Protein AF-A0A8H2WTD3-F1 (afdb_monomer)

Nearest PDB structures (foldseek):
  7edx-assembly1_H  TM=5.256E-01  e=2.493E-04  Homo sapiens
  7cvo-assembly1_G-2  TM=7.622E-01  e=4.656E-01  Arabidopsis thaliana
  8yti-assembly1_K  TM=6.078E-01  e=3.571E-01  Homo sapiens

Solvent-accessible surface area (backbone atoms only — not comparable to full-atom values): 24901 Å² total; per-residue (Å²): 132,86,58,60,64,46,53,51,43,22,54,52,25,52,52,53,50,50,52,49,55,52,49,51,53,48,42,54,49,49,28,54,50,42,31,60,72,68,69,49,68,87,74,50,69,65,68,50,47,55,50,56,61,54,47,52,59,45,52,53,52,50,53,50,50,49,70,42,18,52,53,45,58,40,93,87,76,71,47,78,75,40,36,46,55,65,64,84,46,88,57,74,47,48,53,52,51,52,53,46,52,51,50,43,50,37,49,40,40,28,47,75,78,31,73,71,42,57,61,62,60,51,51,55,60,49,49,53,48,48,51,47,35,61,68,56,45,40,58,69,78,62,61,79,82,71,94,73,84,81,82,78,91,69,82,93,67,102,77,75,70,54,76,66,53,49,54,48,49,54,54,58,72,60,49,63,79,69,54,59,49,54,53,50,52,52,51,50,53,42,45,74,74,65,52,90,76,79,58,67,72,60,53,52,50,53,50,52,54,54,51,50,53,54,48,53,36,48,52,46,6,40,51,49,15,49,76,72,75,37,99,60,58,47,74,68,31,42,53,50,27,31,50,76,65,77,46,48,74,67,56,54,52,52,51,51,59,59,52,67,74,47,62,73,90,74,58,76,73,83,71,76,76,76,79,79,72,77,76,80,80,77,79,79,90,77,85,76,93,77,84,84,90,83,86,90,82,82,88,75,94,78,77,73,72,81,84,52,58,80,84,69,71,74,66,66,87,90,56,79,82,80,74,62,67,78,79,80,50,79,77,79,78,77,74,77,76,75,83,51,71,70,56,55,50,53,50,49,52,51,52,50,52,51,51,53,52,51,52,50,51,50,53,56,51,66,62,47,80,79,60,89,84,84,86,77,81,80,73,66,79,77,80,78,77,71,66,104,72,75,82,84,76,74,82,80,79,84,131

InterPro domains:
  IPR008506 SRP-independent targeting protein 2/TMEM208 [PF05620] (1-173)
  IPR008506 SRP-independent targeting protein 2/TMEM208 [PTHR13505] (1-176)
  IPR009072 Histone-fold [G3DSA:1.10.20.10] (182-263)
  IPR019473 Transcription factor TFIID, subunit 8, C-terminal [PF10406] (314-360)

Organism: NCBI:txid456999

Radius of gyration: 38.2 Å; Cα contacts (8 Å, |Δi|>4): 166; chains: 1; bounding box: 88×79×94 Å

Foldseek 3Di:
DPCPVLVVLLVQLVVVLVCLVVLVVCLVVLLVVLLVVVVPPPPPPPLVVVLVVLVVVLVVLSVVSCVQQHFDADPPPRDTPGRGDRLPDPDPSVLSVVSNVLSSVLSNCCSPVNDVSVVVVVVSVVVVVVVCCVPPVCCVPPPPDDDDDDPDPDDDDPDDPDPVVVVVVCVVVVPDPQVVLLLLQVVVVCVLVPDPDDDPVVSVVVSVVVVVLVVQLLVQQCVVCVVVVHRHGDPVSSQVSCVVVVRHPVVVVVVCVSCVVPDPVSRDDPDPDPDPPDDPDDPQPPDDDDDDDDDDDDDDPPPDPPPDPPVVSPDDPVDDDDDHPVVPDDDPPPDPPDDDVVVVVVVVVVVVVVVVVVVVVVVVVVVPVPDDDDDPVVPPDPPPPPDDPPPPPDPDDDD

pLDDT: mean 72.61, std 18.01, range [29.97, 95.62]

Structure (mmCIF, N/CA/C/O backbone):
data_AF-A0A8H2WTD3-F1
#
_entry.id   AF-A0A8H2WTD3-F1
#
loop_
_atom_site.group_PDB
_atom_site.id
_atom_site.type_symbol
_atom_site.label_atom_id
_atom_site.label_alt_id
_atom_site.label_comp_id
_atom_site.label_asym_id
_atom_site.label_entity_id
_atom_site.label_seq_id
_atom_site.pdbx_PDB_ins_code
_atom_site.Cartn_x
_atom_site.Cartn_y
_atom_site.Cartn_z
_atom_site.occupancy
_atom_site.B_iso_or_equiv
_atom_site.auth_seq_id
_atom_site.auth_comp_id
_atom_site.auth_asym_id
_atom_site.auth_atom_id
_atom_site.pdbx_PDB_model_num
ATOM 1 N N . MET A 1 1 ? -32.531 -0.338 17.649 1.00 48.34 1 MET A N 1
ATOM 2 C CA . MET A 1 1 ? -31.342 -0.313 18.539 1.00 48.34 1 MET A CA 1
ATOM 3 C C . MET A 1 1 ? -30.108 0.319 17.856 1.00 48.34 1 MET A C 1
ATOM 5 O O . MET A 1 1 ? -29.015 -0.218 17.947 1.00 48.34 1 MET A O 1
ATOM 9 N N . ALA A 1 2 ? -30.235 1.486 17.203 1.00 50.09 2 ALA A N 1
ATOM 10 C CA . ALA A 1 2 ? -29.146 2.082 16.402 1.00 50.09 2 ALA A CA 1
ATOM 11 C C . ALA A 1 2 ? -28.105 2.899 17.209 1.00 50.09 2 ALA A C 1
ATOM 13 O O . ALA A 1 2 ? -27.03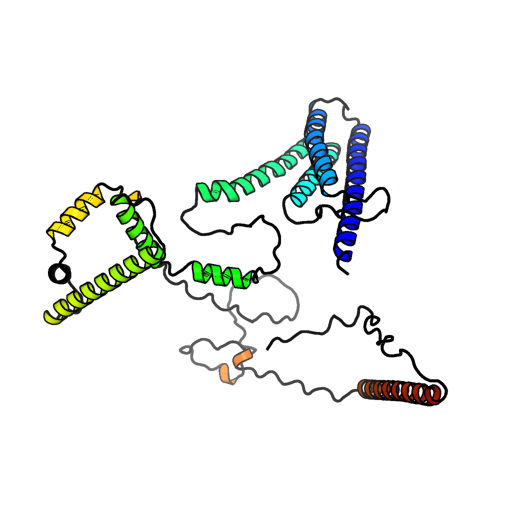5 3.209 16.702 1.00 50.09 2 ALA A O 1
ATOM 14 N N . ASN A 1 3 ? -28.381 3.207 18.483 1.00 71.88 3 ASN A N 1
ATOM 15 C CA . ASN A 1 3 ? -27.548 4.107 19.299 1.00 71.88 3 ASN A CA 1
ATOM 16 C C . ASN A 1 3 ? -26.599 3.382 20.272 1.00 71.88 3 ASN A C 1
ATOM 18 O O . ASN A 1 3 ? -25.906 4.036 21.049 1.00 71.88 3 ASN A O 1
ATOM 22 N N . ALA A 1 4 ? -26.581 2.044 20.291 1.00 77.44 4 ALA A N 1
ATOM 23 C CA . ALA A 1 4 ? -25.781 1.278 21.252 1.00 77.44 4 ALA A CA 1
ATOM 24 C C . ALA A 1 4 ? -24.270 1.373 20.965 1.00 77.44 4 ALA A C 1
ATOM 26 O O . ALA A 1 4 ? -23.481 1.588 21.885 1.00 77.44 4 ALA A O 1
ATOM 27 N N . SER A 1 5 ? -23.871 1.288 19.692 1.00 81.00 5 SER A N 1
ATOM 28 C CA . SER A 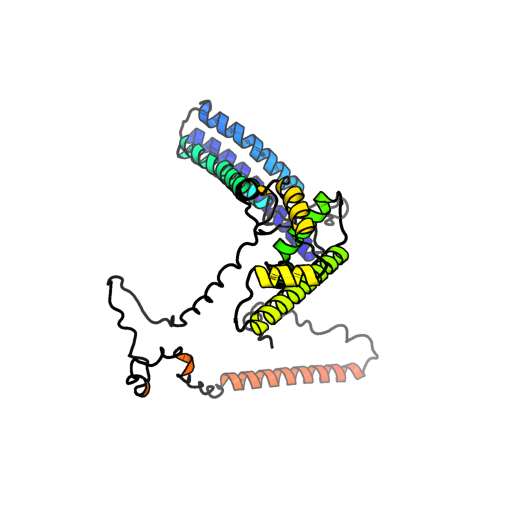1 5 ? -22.474 1.446 19.266 1.00 81.00 5 SER A CA 1
ATOM 29 C C . SER A 1 5 ? -21.963 2.868 19.507 1.00 81.00 5 SER A C 1
ATOM 31 O O . SER A 1 5 ? -20.907 3.033 20.106 1.00 81.00 5 SER A O 1
ATOM 33 N N . ALA A 1 6 ? -22.744 3.893 19.150 1.00 81.81 6 ALA A N 1
ATOM 34 C CA . ALA A 1 6 ? -22.394 5.297 19.387 1.00 81.81 6 ALA A CA 1
ATOM 35 C C . ALA A 1 6 ? -22.199 5.608 20.882 1.00 81.81 6 ALA A C 1
ATOM 37 O O . ALA A 1 6 ? -21.231 6.259 21.265 1.00 81.81 6 ALA A O 1
ATOM 38 N N . LYS A 1 7 ? -23.074 5.086 21.753 1.00 84.94 7 LYS A N 1
ATOM 39 C CA . LYS A 1 7 ? -22.916 5.214 23.211 1.00 84.94 7 LYS A CA 1
ATOM 40 C C . LYS A 1 7 ? -21.649 4.519 23.719 1.00 84.94 7 LYS A C 1
ATOM 42 O O . LYS A 1 7 ? -20.978 5.063 24.592 1.00 84.94 7 LYS A O 1
ATOM 47 N N . LYS A 1 8 ? -21.309 3.347 23.169 1.00 87.81 8 LYS A N 1
ATOM 48 C CA . LYS A 1 8 ? -20.082 2.617 23.518 1.00 87.81 8 LYS A CA 1
ATOM 49 C C . LYS A 1 8 ? -18.827 3.394 23.112 1.00 87.81 8 LYS A C 1
ATOM 51 O O . LYS A 1 8 ? -17.933 3.533 23.939 1.00 87.81 8 LYS A O 1
ATOM 56 N N . VAL A 1 9 ? -18.795 3.944 21.896 1.00 87.81 9 VAL A N 1
ATOM 57 C CA . VAL A 1 9 ? -17.683 4.777 21.401 1.00 87.81 9 VAL A CA 1
ATOM 58 C C . VAL A 1 9 ? -17.520 6.032 22.260 1.00 87.81 9 VAL A C 1
ATOM 60 O O . VAL A 1 9 ? -16.424 6.311 22.734 1.00 87.81 9 VAL A O 1
ATOM 63 N N . ALA A 1 10 ? -18.615 6.734 22.565 1.00 87.19 10 ALA A N 1
ATOM 64 C CA . ALA A 1 10 ? -18.576 7.908 23.437 1.00 87.19 10 ALA A CA 1
ATOM 65 C C . ALA A 1 10 ? -18.005 7.585 24.832 1.00 87.19 10 ALA A C 1
ATOM 67 O O . ALA A 1 10 ? -17.160 8.319 25.340 1.00 87.19 10 ALA A O 1
ATOM 68 N N . ALA A 1 11 ? -18.425 6.470 25.442 1.00 88.62 11 ALA A N 1
ATOM 69 C CA . ALA A 1 11 ? -17.907 6.034 26.739 1.00 88.62 11 ALA A CA 1
ATOM 70 C C . ALA A 1 11 ? -16.415 5.659 26.679 1.00 88.62 11 ALA A C 1
ATOM 72 O O . ALA A 1 11 ? -15.652 6.011 27.579 1.00 88.62 11 ALA A O 1
ATOM 73 N N . GLN A 1 12 ? -15.980 4.979 25.614 1.00 89.94 12 GLN A N 1
ATOM 74 C CA . GLN A 1 12 ? -14.571 4.638 25.400 1.00 89.94 12 GLN A CA 1
ATOM 75 C C . GLN A 1 12 ? -13.705 5.889 25.216 1.00 89.94 12 GLN A C 1
ATOM 77 O O . GLN A 1 12 ? -12.651 5.998 25.845 1.00 89.94 12 GLN A O 1
ATOM 82 N N . ASN A 1 13 ? -14.180 6.862 24.439 1.00 91.00 13 ASN A N 1
ATOM 83 C CA . ASN A 1 13 ? -13.495 8.132 24.234 1.00 91.00 13 ASN A CA 1
ATOM 84 C C . ASN A 1 13 ? -13.345 8.928 25.540 1.00 91.00 13 ASN A C 1
ATOM 86 O O . ASN A 1 13 ? -12.268 9.454 25.819 1.00 91.00 13 ASN A O 1
ATOM 90 N N . GLU A 1 14 ? -14.387 8.978 26.379 1.00 89.38 14 GLU A N 1
ATOM 91 C CA . GLU A 1 14 ? -14.315 9.634 27.692 1.00 89.38 14 GLU A CA 1
ATOM 92 C C . GLU A 1 14 ? -13.235 9.007 28.586 1.00 89.38 14 GLU A C 1
ATOM 94 O O . GLU A 1 14 ? -12.471 9.730 29.231 1.00 89.38 14 GLU A O 1
ATOM 99 N N . VAL A 1 15 ? -13.133 7.674 28.603 1.00 91.44 15 VAL A N 1
ATOM 100 C CA . VAL A 1 15 ? -12.091 6.962 29.360 1.00 91.44 15 VAL A CA 1
ATOM 101 C C . VAL A 1 15 ? -10.705 7.249 28.783 1.00 91.44 15 VAL A C 1
ATOM 103 O O . VAL A 1 15 ? -9.789 7.571 29.539 1.00 91.44 15 VAL A O 1
ATOM 106 N N . ALA A 1 16 ? -10.546 7.194 27.460 1.00 90.38 16 ALA A N 1
ATOM 107 C CA . ALA A 1 16 ? -9.273 7.467 26.798 1.00 90.38 16 ALA A CA 1
ATOM 108 C C . ALA A 1 16 ? -8.771 8.890 27.092 1.00 90.38 16 ALA A C 1
ATOM 110 O O . ALA A 1 16 ? -7.607 9.080 27.445 1.00 90.38 16 ALA A O 1
ATOM 111 N N . ILE A 1 17 ? -9.657 9.889 27.034 1.00 89.81 17 ILE A N 1
ATOM 112 C CA . ILE A 1 17 ? -9.320 11.284 27.339 1.00 89.81 17 ILE A CA 1
ATOM 113 C C . ILE A 1 17 ? -8.954 11.458 28.815 1.00 89.81 17 ILE A C 1
ATOM 115 O O . ILE A 1 17 ? -7.967 12.132 29.113 1.00 89.81 17 ILE A O 1
ATOM 119 N N . ARG A 1 18 ? -9.695 10.839 29.747 1.00 90.12 18 ARG A N 1
ATOM 120 C CA . ARG A 1 18 ? -9.353 10.877 31.181 1.00 90.12 18 ARG A CA 1
ATOM 121 C C . ARG A 1 18 ? -7.985 10.254 31.444 1.00 90.12 18 ARG A C 1
ATOM 123 O O . ARG A 1 18 ? -7.177 10.840 32.161 1.00 90.12 18 ARG A O 1
ATOM 130 N N . ASN A 1 19 ? -7.701 9.109 30.830 1.00 91.75 19 ASN A N 1
ATOM 131 C CA . ASN A 1 19 ? -6.401 8.451 30.940 1.00 91.75 19 ASN A CA 1
ATOM 132 C C . ASN A 1 19 ? -5.281 9.328 30.375 1.00 91.75 19 ASN A C 1
ATOM 134 O O . ASN A 1 19 ? -4.221 9.431 30.988 1.00 91.75 19 ASN A O 1
ATOM 138 N N . LEU A 1 20 ? -5.525 10.013 29.255 1.00 90.88 20 LEU A N 1
ATOM 139 C CA . LEU A 1 20 ? -4.576 10.958 28.673 1.00 90.88 20 LEU A CA 1
ATOM 140 C C . LEU A 1 20 ? -4.316 12.136 29.629 1.00 90.88 20 LEU A C 1
ATOM 142 O O . LEU A 1 20 ? -3.162 12.467 29.893 1.00 90.88 20 LEU A O 1
ATOM 146 N N . GLN A 1 21 ? -5.363 12.734 30.204 1.00 90.19 21 GLN A N 1
ATOM 147 C CA . GLN A 1 21 ? -5.244 13.837 31.166 1.00 90.19 21 GLN A CA 1
ATOM 148 C C . GLN A 1 21 ? -4.445 13.439 32.410 1.00 90.19 21 GLN A C 1
ATOM 150 O O . GLN A 1 21 ? -3.516 14.148 32.799 1.00 90.19 21 GLN A O 1
ATOM 155 N N . MET A 1 22 ? -4.771 12.288 33.004 1.00 90.75 22 MET A N 1
ATOM 156 C CA . MET A 1 22 ? -4.035 11.753 34.149 1.00 90.75 22 MET A CA 1
ATOM 157 C C . MET A 1 22 ? -2.584 11.454 33.776 1.00 90.75 22 MET A C 1
ATOM 159 O O . MET A 1 22 ? -1.677 11.876 34.486 1.00 90.75 22 MET A O 1
ATOM 163 N N . GLY A 1 23 ? -2.350 10.797 32.639 1.00 91.00 23 GLY A N 1
ATOM 164 C CA . GLY A 1 23 ? -1.009 10.483 32.154 1.00 91.00 23 GLY A CA 1
ATOM 165 C C . GLY A 1 23 ? -0.160 11.732 31.919 1.00 91.00 23 GLY A C 1
ATOM 166 O O . GLY A 1 23 ? 0.996 11.764 32.329 1.00 91.00 23 GLY A O 1
ATOM 167 N N . MET A 1 24 ? -0.744 12.800 31.367 1.00 89.81 24 MET A N 1
ATOM 168 C CA . MET A 1 24 ? -0.054 14.074 31.163 1.00 89.81 24 MET A CA 1
ATOM 169 C C . MET A 1 24 ? 0.355 14.701 32.495 1.00 89.81 24 MET A C 1
ATOM 171 O O . MET A 1 24 ? 1.505 15.113 32.653 1.00 89.81 24 MET A O 1
ATOM 175 N N . LEU A 1 25 ? -0.562 14.760 33.464 1.00 90.44 25 LEU A N 1
ATOM 176 C CA . LEU A 1 25 ? -0.273 15.297 34.794 1.00 90.44 25 LEU A CA 1
ATOM 177 C C . LEU A 1 25 ? 0.806 14.476 35.505 1.00 90.44 25 LEU A C 1
ATOM 179 O O . LEU A 1 25 ? 1.759 15.049 36.030 1.00 90.44 25 LEU A O 1
ATOM 183 N N . ILE A 1 26 ? 0.696 13.146 35.460 1.00 92.75 26 ILE A N 1
ATOM 184 C CA . ILE A 1 26 ? 1.659 12.223 36.067 1.00 92.75 26 ILE A CA 1
ATOM 185 C C . ILE A 1 26 ? 3.031 12.375 35.411 1.00 92.75 26 ILE A C 1
ATOM 187 O O . ILE A 1 26 ? 4.015 12.536 36.123 1.00 92.75 26 ILE A O 1
ATOM 191 N N . ALA A 1 27 ? 3.119 12.378 34.080 1.00 89.00 27 ALA A N 1
ATOM 192 C CA . ALA A 1 27 ? 4.388 12.495 33.366 1.00 89.00 27 ALA A CA 1
ATOM 193 C C . ALA A 1 27 ? 5.089 13.835 33.650 1.00 89.00 27 ALA A C 1
ATOM 195 O O . ALA A 1 27 ? 6.294 13.855 33.905 1.00 89.00 27 ALA A O 1
ATOM 196 N N . ASN A 1 28 ? 4.340 14.945 33.674 1.00 89.50 28 ASN A N 1
ATOM 197 C CA . ASN A 1 28 ? 4.879 16.264 34.016 1.00 89.50 28 ASN A CA 1
ATOM 198 C C . ASN A 1 28 ? 5.351 16.320 35.474 1.00 89.50 28 ASN A C 1
ATOM 200 O O . ASN A 1 28 ? 6.465 16.768 35.745 1.00 89.50 28 ASN A O 1
ATOM 204 N N . ALA A 1 29 ? 4.525 15.854 36.415 1.00 90.38 29 ALA A N 1
ATOM 205 C CA . ALA A 1 29 ? 4.885 15.826 37.828 1.00 90.38 29 ALA A CA 1
ATOM 206 C C . ALA A 1 29 ? 6.126 14.954 38.057 1.00 90.38 29 ALA A C 1
ATOM 208 O O . ALA A 1 29 ? 7.080 15.389 38.698 1.00 90.38 29 ALA A O 1
ATOM 209 N N . LEU A 1 30 ? 6.149 13.758 37.467 1.00 90.62 30 LEU A N 1
ATOM 210 C CA . LEU A 1 30 ? 7.248 12.809 37.579 1.00 90.62 30 LEU A CA 1
ATOM 211 C C . LEU A 1 30 ? 8.550 13.388 37.015 1.00 90.62 30 LEU A C 1
ATOM 213 O O . LEU A 1 30 ? 9.591 13.271 37.657 1.00 90.62 30 LEU A O 1
ATOM 217 N N . TYR A 1 31 ? 8.497 14.078 35.872 1.00 86.69 31 TYR A N 1
ATOM 218 C CA . TYR A 1 31 ? 9.655 14.768 35.303 1.00 86.69 31 TYR A CA 1
ATOM 219 C C . TYR A 1 31 ? 10.284 15.762 36.291 1.00 86.69 31 TYR A C 1
ATOM 221 O O . TYR A 1 31 ? 11.491 15.693 36.546 1.00 86.69 31 TYR A O 1
ATOM 229 N N . TRP A 1 32 ? 9.474 16.658 36.868 1.00 85.12 32 TRP A N 1
ATOM 230 C CA . TRP A 1 32 ? 9.944 17.681 37.807 1.00 85.12 32 TRP A CA 1
ATOM 231 C C . TRP A 1 32 ? 10.411 17.088 39.138 1.00 85.12 32 TRP A C 1
ATOM 233 O O . TRP A 1 32 ? 11.467 17.482 39.634 1.00 85.12 32 TRP A O 1
ATOM 243 N N . ILE A 1 33 ? 9.681 16.111 39.685 1.00 88.56 33 ILE A N 1
ATOM 244 C CA . ILE A 1 33 ? 10.035 15.418 40.933 1.00 88.56 33 ILE A CA 1
ATOM 245 C C . ILE A 1 33 ? 11.384 14.716 40.790 1.00 88.56 33 ILE A C 1
ATOM 247 O O . ILE A 1 33 ? 12.265 14.899 41.626 1.00 88.56 33 ILE A O 1
ATOM 251 N N . LEU A 1 34 ? 11.582 13.949 39.716 1.00 85.06 34 LEU A N 1
ATOM 252 C CA . LEU A 1 34 ? 12.841 13.244 39.481 1.00 85.06 34 LEU A CA 1
ATOM 253 C C . LEU A 1 34 ? 13.996 14.223 39.284 1.00 85.06 34 LEU A C 1
ATOM 255 O O . LEU A 1 34 ? 15.086 14.018 39.813 1.00 85.06 34 LEU A O 1
ATOM 259 N N . ARG A 1 35 ? 13.763 15.325 38.570 1.00 78.88 35 ARG A N 1
ATOM 260 C CA . ARG A 1 35 ? 14.798 16.339 38.367 1.00 78.88 35 ARG A CA 1
ATOM 261 C C . ARG A 1 35 ? 15.206 17.023 39.674 1.00 78.88 35 ARG A C 1
ATOM 263 O O . ARG A 1 35 ? 16.398 17.264 39.875 1.00 78.88 35 ARG A O 1
ATOM 270 N N . LEU A 1 36 ? 14.243 17.279 40.561 1.00 82.38 36 LEU A N 1
ATOM 271 C CA . LEU A 1 36 ? 14.486 17.797 41.906 1.00 82.38 36 LEU A CA 1
ATOM 272 C C . LEU A 1 36 ? 15.243 16.776 42.773 1.00 82.38 36 LEU A C 1
ATOM 274 O O . LEU A 1 36 ? 16.218 17.136 43.433 1.00 82.38 36 LEU A O 1
ATOM 278 N N . LEU A 1 37 ? 14.843 15.500 42.725 1.00 84.56 37 LEU A N 1
ATOM 279 C CA . LEU A 1 37 ? 15.428 14.414 43.519 1.00 84.56 37 LEU A CA 1
ATOM 280 C C . LEU A 1 37 ? 16.896 14.148 43.159 1.00 84.56 37 LEU A C 1
ATOM 282 O O . LEU A 1 37 ? 17.738 14.020 44.043 1.00 84.56 37 LEU A O 1
ATOM 286 N N . PHE A 1 38 ? 17.231 14.136 41.867 1.00 76.88 38 PHE A N 1
ATOM 287 C CA . PHE A 1 38 ? 18.602 13.915 41.392 1.00 76.88 38 PHE A CA 1
ATOM 288 C C . PHE A 1 38 ? 19.496 15.169 41.463 1.00 76.88 38 PHE A C 1
ATOM 290 O O . PHE A 1 38 ? 20.585 15.166 40.886 1.00 76.88 38 PHE A O 1
ATOM 297 N N . ARG A 1 39 ? 19.049 16.247 42.141 1.00 65.12 39 ARG A N 1
ATOM 298 C CA . ARG A 1 39 ? 19.740 17.549 42.280 1.00 65.12 39 ARG A CA 1
ATOM 299 C C . ARG A 1 39 ? 20.356 18.062 40.972 1.00 65.12 39 ARG A C 1
ATOM 301 O O . ARG A 1 39 ? 21.394 18.724 40.975 1.00 65.12 39 ARG A O 1
ATOM 308 N N . ARG A 1 40 ? 19.736 17.759 39.829 1.00 66.00 40 ARG A N 1
ATOM 309 C CA . ARG A 1 40 ? 20.221 18.264 38.544 1.00 66.00 40 ARG A CA 1
ATOM 310 C C . ARG A 1 40 ? 19.784 19.719 38.424 1.00 66.00 40 ARG A C 1
ATOM 312 O O . ARG A 1 40 ? 18.624 20.004 38.719 1.00 66.00 40 ARG A O 1
ATOM 319 N N . PRO A 1 41 ? 20.658 20.643 37.986 1.00 63.34 41 PRO A N 1
ATOM 320 C CA . PRO A 1 41 ? 20.306 22.054 37.861 1.00 63.34 41 PRO A CA 1
ATOM 321 C C . PRO A 1 41 ? 18.978 22.211 37.109 1.00 63.34 41 PRO A C 1
ATOM 323 O O . PRO A 1 41 ? 18.860 21.826 35.937 1.00 63.34 41 PRO A O 1
ATOM 326 N N . LEU A 1 42 ? 17.967 22.757 37.799 1.00 57.94 42 LEU A N 1
ATOM 327 C CA . LEU A 1 42 ? 16.626 22.994 37.247 1.00 57.94 42 LEU A CA 1
ATOM 328 C C . LEU A 1 42 ? 16.692 23.873 35.987 1.00 57.94 42 LEU A C 1
ATOM 330 O O . LEU A 1 42 ? 15.844 23.736 35.116 1.00 57.94 42 LEU A O 1
ATOM 334 N N . LEU A 1 43 ? 17.729 24.711 35.862 1.00 57.50 43 LEU A N 1
ATOM 335 C CA . LEU A 1 43 ? 17.958 25.632 34.746 1.00 57.50 43 LEU A CA 1
ATOM 336 C C . LEU A 1 43 ? 19.225 25.321 33.925 1.00 57.50 43 LEU A C 1
ATOM 338 O O . LEU A 1 43 ? 19.726 26.193 33.222 1.00 57.50 43 LEU A O 1
ATOM 342 N N . ALA A 1 44 ? 19.761 24.093 33.953 1.00 59.56 44 ALA A N 1
ATOM 343 C CA . ALA A 1 44 ? 20.759 23.728 32.941 1.00 59.56 44 ALA A CA 1
ATOM 344 C C . ALA A 1 44 ? 20.090 23.729 31.562 1.00 59.56 44 ALA A C 1
ATOM 346 O O . ALA A 1 44 ? 19.288 22.842 31.266 1.00 59.56 44 ALA A O 1
ATOM 347 N N . GLY A 1 45 ? 20.410 24.744 30.754 1.00 59.88 45 GLY A N 1
ATOM 348 C CA . GLY A 1 45 ? 19.675 25.137 29.547 1.00 59.88 45 GLY A CA 1
ATOM 349 C C . GLY A 1 45 ? 19.588 24.095 28.431 1.00 59.88 45 GLY A C 1
ATOM 350 O O . GLY A 1 45 ? 18.783 24.258 27.523 1.00 59.88 45 GLY A O 1
ATOM 351 N N . GLY A 1 46 ? 20.351 23.002 28.496 1.00 71.44 46 GLY A N 1
ATOM 352 C CA . GLY A 1 46 ? 20.266 21.912 27.519 1.00 71.44 46 GLY A CA 1
ATOM 353 C C . GLY A 1 46 ? 18.962 21.104 27.638 1.00 71.44 46 GLY A C 1
ATOM 354 O O . GLY A 1 46 ? 18.066 21.248 26.815 1.00 71.44 46 GLY A O 1
ATOM 355 N N . PRO A 1 47 ? 18.806 20.244 28.658 1.00 72.19 47 PRO A N 1
ATOM 356 C CA . PRO A 1 47 ? 17.677 19.311 28.719 1.00 72.19 47 PRO A CA 1
ATOM 357 C C . PRO A 1 47 ? 16.325 19.946 29.072 1.00 72.19 47 PRO A C 1
ATOM 359 O O . PRO A 1 47 ? 15.290 19.380 28.732 1.00 72.19 47 PRO A O 1
ATOM 362 N N . THR A 1 48 ? 16.287 21.096 29.762 1.00 76.81 48 THR A N 1
ATOM 363 C CA . THR A 1 48 ? 15.018 21.827 29.977 1.00 76.81 48 THR A CA 1
ATOM 364 C C . THR A 1 48 ? 14.482 22.431 28.689 1.00 76.81 48 THR A C 1
ATOM 366 O O . THR A 1 48 ? 13.274 22.397 28.478 1.00 76.81 48 THR A O 1
ATOM 369 N N . SER A 1 49 ? 15.344 22.984 27.831 1.00 80.00 49 SER A N 1
ATOM 370 C CA . SER A 1 49 ? 14.888 23.604 26.584 1.00 80.00 49 SER A CA 1
ATOM 371 C C . SER A 1 49 ? 14.306 22.564 25.626 1.00 80.00 49 SER A C 1
ATOM 373 O O . SER A 1 49 ? 13.241 22.800 25.065 1.00 80.00 49 SER A O 1
ATOM 375 N N . LEU A 1 50 ? 14.919 21.377 25.526 1.00 82.50 50 LEU A N 1
ATOM 376 C CA . LEU A 1 50 ? 14.383 20.248 24.750 1.00 82.50 50 LEU A CA 1
ATOM 377 C C . LEU A 1 50 ? 13.035 19.746 25.286 1.00 82.50 50 LEU A C 1
ATOM 379 O O . LEU A 1 50 ? 12.126 19.442 24.511 1.00 82.50 50 LEU A O 1
ATOM 383 N N . TYR A 1 51 ? 12.875 19.714 26.610 1.00 83.75 51 TYR A N 1
ATOM 384 C CA . TYR A 1 51 ? 11.597 19.381 27.234 1.00 83.75 51 TYR A CA 1
ATOM 385 C C . TYR A 1 51 ? 10.508 20.401 26.878 1.00 83.75 51 TYR A C 1
ATOM 387 O O . TYR A 1 51 ? 9.440 20.021 26.412 1.00 83.75 51 TYR A O 1
ATOM 395 N N . ILE A 1 52 ? 10.790 21.700 27.017 1.00 85.56 52 ILE A N 1
ATOM 396 C CA . ILE A 1 52 ? 9.837 22.767 26.671 1.00 85.56 52 ILE A CA 1
ATOM 397 C C . ILE A 1 52 ? 9.495 22.728 25.172 1.00 85.56 52 ILE A C 1
ATOM 399 O O . ILE A 1 52 ? 8.330 22.865 24.799 1.00 85.56 52 ILE A O 1
ATOM 403 N N . LEU A 1 53 ? 10.491 22.483 24.315 1.00 87.56 53 LEU A N 1
ATOM 404 C CA . LEU A 1 53 ? 10.314 22.383 22.868 1.00 87.56 53 LEU A CA 1
ATOM 405 C C . LEU A 1 53 ? 9.373 21.237 22.477 1.00 87.56 53 LEU A C 1
ATOM 407 O O . LEU A 1 53 ? 8.522 21.419 21.613 1.00 87.56 53 LEU A O 1
ATOM 411 N N . THR A 1 54 ? 9.505 20.067 23.106 1.00 85.94 54 THR A N 1
ATOM 412 C CA . THR A 1 54 ? 8.652 18.894 22.827 1.00 85.94 54 THR A CA 1
ATOM 413 C C . THR A 1 54 ? 7.304 18.942 23.539 1.00 85.94 54 THR A C 1
ATOM 415 O O . THR A 1 54 ? 6.323 18.362 23.065 1.00 85.94 54 THR A O 1
ATOM 418 N N . PHE A 1 55 ? 7.198 19.718 24.615 1.00 87.12 55 PHE A N 1
ATOM 419 C CA . PHE A 1 55 ? 5.935 19.968 25.295 1.00 87.12 55 PHE A CA 1
ATOM 420 C C . PHE A 1 55 ? 4.926 20.698 24.393 1.00 87.12 55 PHE A C 1
ATOM 422 O O . PHE A 1 55 ? 3.749 20.339 24.384 1.00 87.12 55 PHE A O 1
ATOM 429 N N . ILE A 1 56 ? 5.376 21.659 23.573 1.00 88.25 56 ILE A N 1
ATOM 430 C CA . ILE A 1 56 ? 4.499 22.433 22.674 1.00 88.25 56 ILE A CA 1
ATOM 431 C C . ILE A 1 56 ? 3.739 21.523 21.678 1.00 88.25 56 ILE A C 1
ATOM 433 O O . ILE A 1 56 ? 2.505 21.553 21.694 1.00 88.25 56 ILE A O 1
ATOM 437 N N . PRO A 1 57 ? 4.398 20.672 20.858 1.00 87.12 57 PRO A N 1
ATOM 438 C CA . PRO A 1 57 ? 3.711 19.706 19.998 1.00 87.12 57 PRO A CA 1
ATOM 439 C C . PRO A 1 57 ? 2.756 18.789 20.762 1.00 87.12 57 PRO A C 1
ATOM 441 O O . PRO A 1 57 ? 1.647 18.532 20.298 1.00 87.12 57 PRO A O 1
ATOM 444 N N . THR A 1 58 ? 3.154 18.339 21.953 1.00 87.50 58 THR A N 1
ATOM 445 C CA . THR A 1 58 ? 2.343 17.439 22.783 1.00 87.50 58 THR A CA 1
ATOM 446 C C . THR A 1 58 ? 1.029 18.099 23.212 1.00 87.50 58 THR A C 1
ATOM 448 O O . THR A 1 58 ? -0.030 17.475 23.144 1.00 87.50 58 THR A O 1
ATOM 451 N N . VAL A 1 59 ? 1.062 19.382 23.590 1.00 89.75 59 VAL A N 1
ATOM 452 C CA . VAL A 1 59 ? -0.147 20.153 23.920 1.00 89.75 59 VAL A CA 1
ATOM 453 C C . VAL A 1 59 ? -1.044 20.329 22.692 1.00 89.75 59 VAL A C 1
ATOM 455 O O . VAL A 1 59 ? -2.261 20.192 22.808 1.00 89.75 59 VAL A O 1
ATOM 458 N N . VAL A 1 60 ? -0.475 20.592 21.512 1.00 91.50 60 VAL A N 1
ATOM 459 C CA . VAL A 1 60 ? -1.249 20.718 20.262 1.00 91.50 60 VAL A CA 1
ATOM 460 C C . VAL A 1 60 ? -1.952 19.402 19.914 1.00 91.50 60 VAL A C 1
ATOM 462 O O . VAL A 1 60 ? -3.156 19.404 19.659 1.00 91.50 60 VAL A O 1
ATOM 465 N N . LEU A 1 61 ? -1.237 18.276 19.977 1.00 88.81 61 LEU A N 1
ATOM 466 C CA . LEU A 1 61 ? -1.784 16.932 19.752 1.00 88.81 61 LEU A CA 1
ATOM 467 C C . LEU A 1 61 ? -2.892 16.591 20.754 1.00 88.81 61 LEU A C 1
ATOM 469 O O . LEU A 1 61 ? -3.948 16.095 20.368 1.00 88.81 61 LEU A O 1
ATOM 473 N N . TYR A 1 62 ? -2.694 16.919 22.030 1.00 89.31 62 TYR A N 1
ATOM 474 C CA . TYR A 1 62 ? -3.710 16.744 23.065 1.00 89.31 62 TYR A CA 1
ATOM 475 C C . TYR A 1 62 ? -4.979 17.562 22.787 1.00 89.31 62 TYR A C 1
ATOM 477 O O . TYR A 1 62 ? -6.093 17.040 22.887 1.00 89.31 62 TYR A O 1
ATOM 485 N N . ARG A 1 63 ? -4.837 18.839 22.411 1.00 90.62 63 ARG A N 1
ATOM 486 C CA . ARG A 1 63 ? -5.980 19.690 22.038 1.00 90.62 63 ARG A CA 1
ATOM 487 C C . ARG A 1 63 ? -6.716 19.148 20.815 1.00 90.62 63 ARG A C 1
ATOM 489 O O . ARG A 1 63 ? -7.939 19.211 20.761 1.00 90.62 63 ARG A O 1
ATOM 496 N N . HIS A 1 64 ? -5.982 18.593 19.857 1.00 88.94 64 HIS A N 1
ATOM 497 C CA . HIS A 1 64 ? -6.559 17.970 18.674 1.00 88.94 64 HIS A CA 1
ATOM 498 C C . HIS A 1 64 ? -7.348 16.697 19.026 1.00 88.94 64 HIS A C 1
ATOM 500 O O . HIS A 1 64 ? -8.523 16.593 18.681 1.00 88.94 64 HIS A O 1
ATOM 506 N N . LEU A 1 65 ? -6.753 15.772 19.791 1.00 86.94 65 LEU A N 1
ATOM 507 C CA . LEU A 1 65 ? -7.412 14.538 20.245 1.00 86.94 65 LEU A CA 1
ATOM 508 C C . LEU A 1 65 ? -8.655 14.827 21.092 1.00 86.94 65 LEU A C 1
ATOM 510 O O . LEU A 1 65 ? -9.695 14.208 20.895 1.00 86.94 65 LEU A O 1
ATOM 514 N N . THR A 1 66 ? -8.588 15.802 21.999 1.00 86.00 66 THR A N 1
ATOM 515 C CA . THR A 1 66 ? -9.759 16.196 22.796 1.00 86.00 66 THR A CA 1
ATOM 516 C C . THR A 1 66 ? -10.842 16.849 21.946 1.00 86.00 66 THR A C 1
ATOM 518 O O . THR A 1 66 ? -12.016 16.568 22.159 1.00 86.00 66 THR A O 1
ATOM 521 N N . SER A 1 67 ? -10.484 17.660 20.947 1.00 85.62 67 SER A N 1
ATOM 522 C CA . SER A 1 67 ? -11.469 18.264 20.043 1.00 85.62 67 SER A CA 1
ATOM 523 C C . SER A 1 67 ? -12.226 17.231 19.206 1.00 85.62 67 SER A C 1
ATOM 525 O O . SER A 1 67 ? -13.378 17.474 18.850 1.00 85.62 67 SER A O 1
ATOM 527 N N . ILE A 1 68 ? -11.579 16.120 18.860 1.00 85.06 68 ILE A N 1
ATOM 528 C CA . ILE A 1 68 ? -12.132 15.083 17.983 1.00 85.06 68 ILE A CA 1
ATOM 529 C C . ILE A 1 68 ? -12.855 13.986 18.780 1.00 85.06 68 ILE A C 1
ATOM 531 O O . ILE A 1 68 ? -13.879 13.473 18.331 1.00 85.06 68 ILE A O 1
ATOM 535 N N . GLY A 1 69 ? -12.345 13.648 19.967 1.00 81.12 69 GLY A N 1
ATOM 536 C CA . GLY A 1 69 ? -12.870 12.569 20.800 1.00 81.12 69 GLY A CA 1
ATOM 537 C C . GLY A 1 69 ? -13.923 12.984 21.829 1.00 81.12 69 GLY A C 1
ATOM 538 O O . GLY A 1 69 ? -14.597 12.108 22.364 1.00 81.12 69 GLY A O 1
ATOM 539 N N . LEU A 1 70 ? -14.094 14.277 22.154 1.00 81.56 70 LEU A N 1
ATOM 540 C CA . LEU A 1 70 ? -15.110 14.666 23.141 1.00 81.56 70 LEU A CA 1
ATOM 541 C C . LEU A 1 70 ? -16.530 14.411 22.599 1.00 81.56 70 LEU A C 1
ATOM 543 O O . LEU A 1 70 ? -16.904 15.002 21.579 1.00 81.56 70 LEU A O 1
ATOM 547 N N . PRO A 1 71 ? -17.368 13.629 23.305 1.00 78.56 71 PRO A N 1
ATOM 548 C CA . PRO A 1 71 ? -18.753 13.448 22.904 1.00 78.56 71 PRO A CA 1
ATOM 549 C C . PRO A 1 71 ? -19.528 14.756 23.081 1.00 78.56 71 PRO A C 1
ATOM 551 O O . PRO A 1 71 ? -19.537 15.359 24.159 1.00 78.56 71 PRO A O 1
ATOM 554 N N . ARG A 1 72 ? -20.227 15.191 22.029 1.00 76.62 72 ARG A N 1
ATOM 555 C CA . ARG A 1 72 ? -21.111 16.361 22.104 1.00 76.62 72 ARG A CA 1
ATOM 556 C C . ARG A 1 72 ? -22.454 15.931 22.683 1.00 76.62 72 ARG A C 1
ATOM 558 O O . ARG A 1 72 ? -23.185 15.163 22.057 1.00 76.62 72 ARG A O 1
ATOM 565 N N . LYS A 1 73 ? -22.774 16.432 23.877 1.00 79.12 73 LYS A N 1
ATOM 566 C CA . LYS A 1 73 ? -24.053 16.210 24.568 1.00 79.12 73 LYS A CA 1
ATOM 567 C C . LYS A 1 73 ? -24.886 17.487 24.525 1.00 79.12 73 LYS A C 1
ATOM 569 O O . LYS A 1 73 ? -24.344 18.582 24.666 1.00 79.12 73 LYS A O 1
ATOM 574 N N . GLU A 1 74 ? -26.189 17.351 24.312 1.00 76.88 74 GLU A N 1
ATOM 575 C CA . GLU A 1 74 ? -27.101 18.492 24.300 1.00 76.88 74 GLU A CA 1
ATOM 576 C C . GLU A 1 74 ? -27.296 19.039 25.727 1.00 76.88 74 GLU A C 1
ATOM 578 O O . GLU A 1 74 ? -27.616 18.264 26.633 1.00 76.88 74 GLU A O 1
ATOM 583 N N . PRO A 1 75 ? -27.137 20.357 25.960 1.00 68.19 75 PRO A N 1
ATOM 584 C CA . PRO A 1 75 ? -27.141 20.932 27.307 1.00 68.19 75 PRO A CA 1
ATOM 585 C C . PRO A 1 75 ? -28.509 20.912 28.008 1.00 68.19 75 PRO A C 1
ATOM 587 O O . PRO A 1 75 ? -28.561 21.117 29.215 1.00 68.19 75 PRO A O 1
ATOM 590 N N . LYS A 1 76 ? -29.614 20.684 27.283 1.00 67.81 76 LYS A N 1
ATOM 591 C CA . LYS A 1 76 ? -30.984 20.726 27.834 1.00 67.81 76 LYS A CA 1
ATOM 592 C C . LYS A 1 76 ? -31.597 19.345 28.095 1.00 67.81 76 LYS A C 1
ATOM 594 O O . LYS A 1 76 ? -32.399 19.198 29.006 1.00 67.81 76 LYS A O 1
ATOM 599 N N . THR A 1 77 ? -31.216 18.344 27.311 1.00 68.69 77 THR A N 1
ATOM 600 C CA . THR A 1 77 ? -31.817 16.993 27.276 1.00 68.69 77 THR A CA 1
ATOM 601 C C . THR A 1 77 ? -30.826 15.897 27.667 1.00 68.69 77 THR A C 1
ATOM 603 O O . THR A 1 77 ? -31.233 14.758 27.874 1.00 68.69 77 THR A O 1
ATOM 606 N N . GLY A 1 78 ? -29.520 16.197 27.745 1.00 65.25 78 GLY A N 1
ATOM 607 C CA . GLY A 1 78 ? -28.474 15.206 28.033 1.00 65.25 78 GLY A CA 1
ATOM 608 C C . GLY A 1 78 ? -28.311 14.139 26.943 1.00 65.25 78 GLY A C 1
ATOM 609 O O . GLY A 1 78 ? -27.548 13.186 27.115 1.00 65.25 78 GLY A O 1
ATOM 610 N N . ALA A 1 79 ? -29.016 14.290 25.818 1.00 66.44 79 ALA A N 1
ATOM 611 C CA . ALA A 1 79 ? -28.959 13.379 24.690 1.00 66.44 79 ALA A CA 1
ATOM 612 C C . ALA A 1 79 ? -27.616 13.517 23.954 1.00 66.44 79 ALA A C 1
ATOM 614 O O . ALA A 1 79 ? -27.063 14.610 23.810 1.00 66.44 79 ALA A O 1
ATOM 615 N N . LEU A 1 80 ? -27.073 12.385 23.503 1.00 71.62 80 LEU A N 1
ATOM 616 C CA . LEU A 1 80 ? -25.826 12.333 22.743 1.00 71.62 80 LEU A CA 1
ATOM 617 C C . LEU A 1 80 ? -26.091 12.823 21.310 1.00 71.62 80 LEU A C 1
ATOM 619 O O . LEU A 1 80 ? -26.797 12.150 20.566 1.00 71.62 80 LEU A O 1
ATOM 623 N N . ILE A 1 81 ? -25.525 13.973 20.934 1.00 71.56 81 ILE A N 1
ATOM 624 C CA . ILE A 1 81 ? -25.656 14.565 19.591 1.00 71.56 81 ILE A CA 1
ATOM 625 C C . ILE A 1 81 ? -24.664 13.906 18.629 1.00 71.56 81 ILE A C 1
ATOM 627 O O . ILE A 1 81 ? -25.006 13.579 17.498 1.00 71.56 81 ILE A O 1
ATOM 631 N N . SER A 1 82 ? -23.420 13.710 19.074 1.00 75.56 82 SER A N 1
ATOM 632 C CA . SER A 1 82 ? -22.396 12.997 18.311 1.00 75.56 82 SER A CA 1
ATOM 633 C C . SER A 1 82 ? -21.409 12.309 19.258 1.00 75.56 82 SER A C 1
ATOM 635 O O . SER A 1 82 ? -20.960 12.946 20.219 1.00 75.56 82 SER A O 1
ATOM 637 N N . PRO A 1 83 ? -21.065 11.029 19.016 1.00 71.25 83 PRO A N 1
ATOM 638 C CA . PRO A 1 83 ? -20.088 10.295 19.820 1.00 71.25 83 PRO A CA 1
ATOM 639 C C . PRO A 1 83 ? -18.637 10.788 19.658 1.00 71.25 83 PRO A C 1
ATOM 641 O O . PRO A 1 83 ? -17.794 10.408 20.469 1.00 71.25 83 PRO A O 1
ATOM 644 N N . GLY A 1 84 ? -18.354 11.647 18.669 1.00 81.19 84 GLY A N 1
ATOM 645 C CA . GLY A 1 84 ? -16.987 11.986 18.256 1.00 81.19 84 GLY A CA 1
ATOM 646 C C . GLY A 1 84 ? -16.372 10.904 17.362 1.00 81.19 84 GLY A C 1
ATOM 647 O O . GLY A 1 84 ? -16.993 9.866 17.126 1.00 81.19 84 GLY A O 1
ATOM 648 N N . GLU A 1 85 ? -15.166 11.153 16.852 1.00 82.25 85 GLU A N 1
ATOM 649 C CA . GLU A 1 85 ? -14.393 10.114 16.159 1.00 82.25 85 GLU A CA 1
ATOM 650 C C . GLU A 1 85 ? -13.859 9.122 17.196 1.00 82.25 85 GLU A C 1
ATOM 652 O O . GLU A 1 85 ? -13.505 9.509 18.314 1.00 82.25 85 GLU A O 1
ATOM 657 N N . ASP A 1 86 ? -13.801 7.842 16.850 1.00 84.44 86 ASP A N 1
ATOM 658 C CA . ASP A 1 86 ? -13.256 6.829 17.751 1.00 84.44 86 ASP A CA 1
ATOM 659 C C . ASP A 1 86 ? -11.727 6.986 17.849 1.00 84.44 86 ASP A C 1
ATOM 661 O O . ASP A 1 86 ? -10.989 6.818 16.875 1.00 84.44 86 ASP A O 1
ATOM 665 N N . LEU A 1 87 ? -11.250 7.327 19.050 1.00 84.50 87 LEU A N 1
ATOM 666 C CA . LEU A 1 87 ? -9.835 7.582 19.334 1.00 84.50 87 LEU A CA 1
ATOM 667 C C . LEU A 1 87 ? -8.956 6.331 19.209 1.00 84.50 87 LEU A C 1
ATOM 669 O O . LEU A 1 87 ? -7.730 6.461 19.201 1.00 84.50 87 LEU A O 1
ATOM 673 N N . ASN A 1 88 ? -9.561 5.144 19.138 1.00 83.00 88 ASN A N 1
ATOM 674 C CA . ASN A 1 88 ? -8.877 3.863 19.008 1.00 83.00 88 ASN A CA 1
ATOM 675 C C . ASN A 1 88 ? -8.877 3.328 17.564 1.00 83.00 88 ASN A C 1
ATOM 677 O O . ASN A 1 88 ? -8.495 2.181 17.329 1.00 83.00 88 ASN A O 1
ATOM 681 N N . GLN A 1 89 ? -9.323 4.124 16.587 1.00 81.75 89 GLN A N 1
ATOM 682 C CA . GLN A 1 89 ? -9.239 3.717 15.188 1.00 81.75 89 GLN A CA 1
ATOM 683 C C . GLN A 1 89 ? -7.785 3.645 14.704 1.00 81.75 89 GLN A C 1
ATOM 685 O O . GLN A 1 89 ? -6.969 4.493 15.084 1.00 81.75 89 GLN A O 1
ATOM 690 N N . PRO A 1 90 ? -7.460 2.678 13.826 1.00 79.06 90 PRO A N 1
ATOM 691 C CA . PRO A 1 90 ? -6.140 2.585 13.232 1.00 79.06 90 PRO A CA 1
ATOM 692 C C . PRO A 1 90 ? -5.895 3.710 12.226 1.00 79.06 90 PRO A C 1
ATOM 694 O O . PRO A 1 90 ? -6.769 4.036 11.421 1.00 79.06 90 PRO A O 1
ATOM 697 N N . GLY A 1 91 ? -4.694 4.296 12.239 1.00 84.44 91 GLY A N 1
ATOM 698 C CA . GLY A 1 91 ? -4.353 5.422 11.365 1.00 84.44 91 GLY A CA 1
ATOM 699 C C . GLY A 1 91 ? -3.756 6.611 12.111 1.00 84.44 91 GLY A C 1
ATOM 700 O O . GLY A 1 91 ? -2.796 6.459 12.855 1.00 84.44 91 GLY A O 1
ATOM 701 N N . ILE A 1 92 ? -4.260 7.825 11.871 1.00 83.25 92 ILE A N 1
ATOM 702 C CA . ILE A 1 92 ? -3.608 9.050 12.370 1.00 83.25 92 ILE A CA 1
ATOM 703 C C . ILE A 1 92 ? -3.688 9.198 13.896 1.00 83.25 92 ILE A C 1
ATOM 705 O O . ILE A 1 92 ? -2.779 9.744 14.513 1.00 83.25 92 ILE A O 1
ATOM 709 N N . THR A 1 93 ? -4.747 8.672 14.505 1.00 87.06 93 THR A N 1
ATOM 710 C CA . THR A 1 93 ? -4.982 8.645 15.954 1.00 87.06 93 THR A CA 1
ATOM 711 C C . THR A 1 93 ? -3.948 7.792 16.681 1.00 87.06 93 THR A C 1
ATOM 713 O O . THR A 1 93 ? -3.379 8.268 17.659 1.00 87.06 93 THR A O 1
ATOM 716 N N . GLU A 1 94 ? -3.614 6.600 16.171 1.00 88.44 94 GLU A N 1
ATOM 717 C CA . GLU A 1 94 ? -2.514 5.768 16.700 1.00 88.44 94 GLU A CA 1
ATOM 718 C C . GLU A 1 94 ? -1.189 6.535 16.706 1.00 88.44 94 GLU A C 1
ATOM 720 O O . GLU A 1 94 ? -0.455 6.520 17.689 1.00 88.44 94 GLU A O 1
ATOM 725 N N . TRP A 1 95 ? -0.916 7.287 15.635 1.00 87.06 95 TRP A N 1
ATOM 726 C CA . TRP A 1 95 ? 0.309 8.075 15.516 1.00 87.06 95 TRP A CA 1
ATOM 727 C C . TRP A 1 95 ? 0.341 9.200 16.549 1.00 87.06 95 TRP A C 1
ATOM 729 O O . TRP A 1 95 ? 1.391 9.489 17.119 1.00 87.06 95 TRP A O 1
ATOM 739 N N . CYS A 1 96 ? -0.805 9.823 16.828 1.00 88.38 96 CYS A N 1
ATOM 740 C CA . CYS A 1 96 ? -0.908 10.805 17.898 1.00 88.38 96 CYS A CA 1
ATOM 741 C C . CYS A 1 96 ? -0.627 10.180 19.276 1.00 88.38 96 CYS A C 1
ATOM 743 O O . CYS A 1 96 ? 0.094 10.792 20.066 1.00 88.38 96 CYS A O 1
ATOM 745 N N . TRP A 1 97 ? -1.150 8.980 19.556 1.00 89.12 97 TRP A N 1
ATOM 746 C CA . TRP A 1 97 ? -0.891 8.256 20.807 1.00 89.12 97 TRP A CA 1
ATOM 747 C C . TRP A 1 97 ? 0.585 7.891 20.968 1.00 89.12 97 TRP A C 1
ATOM 749 O O . TRP A 1 97 ? 1.169 8.192 22.011 1.00 89.12 97 TRP A O 1
ATOM 759 N N . ASP A 1 98 ? 1.206 7.338 19.925 1.00 89.06 98 ASP A N 1
ATOM 760 C CA . ASP A 1 98 ? 2.626 6.985 19.926 1.00 89.06 98 ASP A CA 1
ATOM 761 C C . ASP A 1 98 ? 3.504 8.206 20.204 1.00 89.06 98 ASP A C 1
ATOM 763 O O . ASP A 1 98 ? 4.383 8.162 21.065 1.00 89.06 98 ASP A O 1
ATOM 767 N N . ILE A 1 99 ? 3.238 9.333 19.534 1.00 88.81 99 ILE A N 1
ATOM 768 C CA . ILE A 1 99 ? 4.010 10.562 19.746 1.00 88.81 99 ILE A CA 1
ATOM 769 C C . ILE A 1 99 ? 3.876 11.039 21.198 1.00 88.81 99 ILE A C 1
ATOM 771 O O . ILE A 1 99 ? 4.882 11.390 21.816 1.00 88.81 99 ILE A O 1
ATOM 775 N N . ILE A 1 100 ? 2.671 11.027 21.775 1.00 90.38 100 ILE A N 1
ATOM 776 C CA . ILE A 1 100 ? 2.447 11.457 23.164 1.00 90.38 100 ILE A CA 1
ATOM 777 C C . ILE A 1 100 ? 3.175 10.531 24.147 1.00 90.38 100 ILE A C 1
ATOM 779 O O . ILE A 1 100 ? 3.924 11.012 25.001 1.00 90.38 100 ILE A O 1
ATOM 783 N N . TYR A 1 101 ? 3.012 9.214 24.014 1.00 90.25 101 TYR A N 1
ATOM 784 C CA . TYR A 1 101 ? 3.610 8.245 24.934 1.00 90.25 101 TYR A CA 1
ATOM 785 C C . TYR A 1 101 ? 5.133 8.182 24.828 1.00 90.25 101 TYR A C 1
ATOM 787 O O . TYR A 1 101 ? 5.812 8.143 25.857 1.00 90.25 101 TYR A O 1
ATOM 795 N N . VAL A 1 102 ? 5.695 8.254 23.619 1.00 90.31 102 VAL A N 1
ATOM 796 C CA . VAL A 1 102 ? 7.150 8.331 23.436 1.00 90.31 102 VAL A CA 1
ATOM 797 C C . VAL A 1 102 ? 7.693 9.643 24.000 1.00 90.31 102 VAL A C 1
ATOM 799 O O . VAL A 1 102 ? 8.761 9.634 24.611 1.00 90.31 102 VAL A O 1
ATOM 802 N N . THR A 1 103 ? 6.960 10.757 23.886 1.00 90.69 103 THR A N 1
ATOM 803 C CA . THR A 1 103 ? 7.369 12.032 24.502 1.00 90.69 103 THR A CA 1
ATOM 804 C C . THR A 1 103 ? 7.395 11.934 26.027 1.00 90.69 103 THR A C 1
ATOM 806 O O . THR A 1 103 ? 8.371 12.364 26.642 1.00 90.69 103 THR A O 1
ATOM 809 N N . TRP A 1 104 ? 6.389 11.315 26.655 1.00 90.69 104 TRP A N 1
ATOM 810 C CA . TRP A 1 104 ? 6.395 11.065 28.103 1.00 90.69 104 TRP A CA 1
ATOM 811 C C . TRP A 1 104 ? 7.548 10.151 28.521 1.00 90.69 104 TRP A C 1
ATOM 813 O O . TRP A 1 104 ? 8.255 10.454 29.483 1.00 90.69 104 TRP A O 1
ATOM 823 N N . GLY A 1 105 ? 7.785 9.075 27.767 1.00 89.12 105 GLY A N 1
ATOM 824 C CA . GLY A 1 105 ? 8.904 8.163 27.991 1.00 89.12 105 GLY A CA 1
ATOM 825 C C . GLY A 1 105 ? 10.261 8.856 27.864 1.00 89.12 105 GLY A C 1
ATOM 826 O O . GLY A 1 105 ? 11.127 8.666 28.713 1.00 89.12 105 GLY A O 1
ATOM 827 N N . CYS A 1 106 ? 10.438 9.721 26.863 1.00 88.81 106 CYS A N 1
ATOM 828 C CA . CYS A 1 106 ? 11.664 10.500 26.680 1.00 88.81 106 CYS A CA 1
ATOM 829 C C . CYS A 1 106 ? 11.846 11.549 27.780 1.00 88.81 106 CYS A C 1
ATOM 831 O O . CYS A 1 106 ? 12.959 11.717 28.274 1.00 88.81 106 CYS A O 1
ATOM 833 N N . ALA A 1 107 ? 10.772 12.221 28.203 1.00 87.56 107 ALA A N 1
ATOM 834 C CA . ALA A 1 107 ? 10.818 13.181 29.299 1.00 87.56 107 ALA A CA 1
ATOM 835 C C . ALA A 1 107 ? 11.263 12.507 30.603 1.00 87.56 107 ALA A C 1
ATOM 837 O O . ALA A 1 107 ? 12.271 12.896 31.194 1.00 87.56 107 ALA A O 1
ATOM 838 N N . VAL A 1 108 ? 10.557 11.453 31.021 1.00 88.50 108 VAL A N 1
ATOM 839 C CA . VAL A 1 108 ? 10.872 10.704 32.245 1.00 88.50 108 VAL A CA 1
ATOM 840 C C . VAL A 1 108 ? 12.242 10.030 32.125 1.00 88.50 108 VAL A C 1
ATOM 842 O O . VAL A 1 108 ? 13.076 10.156 33.020 1.00 88.50 108 VAL A O 1
ATOM 845 N N . GLY A 1 109 ? 12.531 9.387 30.994 1.00 87.25 109 GLY A N 1
ATOM 846 C CA . GLY A 1 109 ? 13.805 8.720 30.733 1.00 87.25 109 GLY A CA 1
ATOM 847 C C . GLY A 1 109 ? 14.996 9.678 30.746 1.00 87.25 109 GLY A C 1
ATOM 848 O O . GLY A 1 109 ? 16.025 9.358 31.340 1.00 87.25 109 GLY A O 1
ATOM 849 N N . SER A 1 110 ? 14.856 10.885 30.189 1.00 85.50 110 SER A N 1
ATOM 850 C CA . SER A 1 110 ? 15.894 11.920 30.265 1.00 85.50 110 SER A CA 1
ATOM 851 C C . SER A 1 110 ? 16.165 12.356 31.707 1.00 85.50 110 SER A C 1
ATOM 853 O O . SER A 1 110 ? 17.304 12.720 32.022 1.00 85.50 110 SER A O 1
ATOM 855 N N . SER A 1 111 ? 15.155 12.319 32.581 1.00 82.25 111 SER A N 1
ATOM 856 C CA . SER A 1 111 ? 15.324 12.620 34.005 1.00 82.25 111 SER A CA 1
ATOM 857 C C . SER A 1 111 ? 16.086 11.522 34.753 1.00 82.25 111 SER A C 1
ATOM 859 O O . SER A 1 111 ? 16.917 11.865 35.592 1.00 82.25 111 SER A O 1
ATOM 861 N N . LEU A 1 112 ? 15.890 10.236 34.424 1.00 84.56 112 LEU A N 1
ATOM 862 C CA . LEU A 1 112 ? 16.628 9.122 35.046 1.00 84.56 112 LEU A CA 1
ATOM 863 C C . LEU A 1 112 ? 18.035 8.950 34.447 1.00 84.56 112 LEU A C 1
ATOM 865 O O . LEU A 1 112 ? 19.042 9.039 35.146 1.00 84.56 112 LEU A O 1
ATOM 869 N N . LEU A 1 113 ? 18.108 8.709 33.138 1.00 82.12 113 LEU A N 1
ATOM 870 C CA . LEU A 1 113 ? 19.295 8.192 32.445 1.00 82.12 113 LEU A CA 1
ATOM 871 C C . LEU A 1 113 ? 20.166 9.301 31.827 1.00 82.12 113 LEU A C 1
ATOM 873 O O . LEU A 1 113 ? 21.299 9.051 31.429 1.00 82.12 113 LEU A O 1
ATOM 877 N N . GLY A 1 114 ? 19.670 10.545 31.780 1.00 79.25 114 GLY A N 1
ATOM 878 C CA . GLY A 1 114 ? 20.398 11.694 31.230 1.00 79.25 114 GLY A CA 1
ATOM 879 C C . GLY A 1 114 ? 20.103 12.002 29.763 1.00 79.25 114 GLY A C 1
ATOM 880 O O . GLY A 1 114 ? 19.215 11.425 29.141 1.00 79.25 114 GLY A O 1
ATOM 881 N N . ASN A 1 115 ? 20.836 12.975 29.213 1.00 79.94 115 ASN A N 1
ATOM 882 C CA . ASN A 1 115 ? 20.483 13.625 27.944 1.00 79.94 115 ASN A CA 1
ATOM 883 C C . ASN A 1 115 ? 20.552 12.699 26.721 1.00 79.94 115 ASN A C 1
ATOM 885 O O . ASN A 1 115 ? 19.948 13.008 25.699 1.00 79.94 115 ASN A O 1
ATOM 889 N N . TRP A 1 116 ? 21.267 11.575 26.804 1.00 82.75 116 TRP A N 1
ATOM 890 C CA . TRP A 1 116 ? 21.393 10.648 25.681 1.00 82.75 116 TRP A CA 1
ATOM 891 C C . TRP A 1 116 ? 20.047 10.027 25.267 1.00 82.75 116 TRP A C 1
ATOM 893 O O . TRP A 1 116 ? 19.853 9.731 24.095 1.00 82.75 116 TRP A O 1
ATOM 903 N N . VAL A 1 117 ? 19.071 9.937 26.180 1.00 85.69 117 VAL A N 1
ATOM 904 C CA . VAL A 1 117 ? 17.717 9.425 25.883 1.00 85.69 117 VAL A CA 1
ATOM 905 C C . VAL A 1 117 ? 17.010 10.231 24.790 1.00 85.69 117 VAL A C 1
ATOM 907 O O . VAL A 1 117 ? 16.225 9.668 24.033 1.00 85.69 117 VAL A O 1
ATOM 910 N N . TRP A 1 118 ? 17.332 11.517 24.626 1.00 83.31 118 TRP A N 1
ATOM 911 C CA . TRP A 1 118 ? 16.777 12.335 23.542 1.00 83.31 118 TRP A CA 1
ATOM 912 C C . TRP A 1 118 ? 17.139 11.820 22.144 1.00 83.31 118 TRP A C 1
ATOM 914 O O . TRP A 1 118 ? 16.416 12.104 21.194 1.00 83.31 118 TRP A O 1
ATOM 924 N N . TRP A 1 119 ? 18.190 11.007 22.000 1.00 84.56 119 TRP A N 1
ATOM 925 C CA . TRP A 1 119 ? 18.485 10.333 20.734 1.00 84.56 119 TRP A CA 1
ATOM 926 C C . TRP A 1 119 ? 17.404 9.321 20.341 1.00 84.56 119 TRP A C 1
ATOM 928 O O . TRP A 1 119 ? 17.141 9.162 19.151 1.00 84.56 119 TRP A O 1
ATOM 938 N N . LEU A 1 120 ? 16.711 8.700 21.305 1.00 84.88 120 LEU A N 1
ATOM 939 C CA . LEU A 1 120 ? 15.568 7.825 21.016 1.00 84.88 120 LEU A CA 1
ATOM 940 C C . LEU A 1 120 ? 14.398 8.603 20.407 1.00 84.88 120 LEU A C 1
ATOM 942 O O . LEU A 1 120 ? 13.646 8.056 19.605 1.00 84.88 120 LEU A O 1
ATOM 946 N N . TYR A 1 121 ? 14.284 9.897 20.710 1.00 85.44 121 TYR A N 1
ATOM 947 C CA . TYR A 1 121 ? 13.251 10.748 20.129 1.00 85.44 121 TYR A CA 1
ATOM 948 C C . TYR A 1 121 ? 13.408 10.901 18.605 1.00 85.44 121 TYR A C 1
ATOM 950 O O . TYR A 1 121 ? 12.412 11.088 17.911 1.00 85.44 121 TYR A O 1
ATOM 958 N N . LEU A 1 122 ? 14.622 10.739 18.052 1.00 86.25 122 LEU A N 1
ATOM 959 C CA . LEU A 1 122 ? 14.865 10.757 16.599 1.00 86.25 122 LEU A CA 1
ATOM 960 C C . LEU A 1 122 ? 14.286 9.542 15.859 1.00 86.25 122 LEU A C 1
ATOM 962 O O . LEU A 1 122 ? 14.147 9.586 14.635 1.00 86.25 122 LEU A O 1
ATOM 966 N N . VAL A 1 123 ? 13.883 8.487 16.572 1.00 87.25 123 VAL A N 1
ATOM 967 C CA . VAL A 1 123 ? 13.181 7.346 15.967 1.00 87.25 123 VAL A CA 1
ATOM 968 C C . VAL A 1 123 ? 11.834 7.785 15.382 1.00 87.25 123 VAL A C 1
ATOM 970 O O . VAL A 1 123 ? 11.462 7.302 14.316 1.00 87.25 123 VAL A O 1
ATOM 973 N N . ILE A 1 124 ? 11.145 8.754 16.000 1.00 86.31 124 ILE A N 1
ATOM 974 C CA . ILE A 1 124 ? 9.865 9.293 15.508 1.00 86.31 124 ILE A CA 1
ATOM 975 C C . ILE A 1 124 ? 10.018 9.928 14.109 1.00 86.31 124 ILE A C 1
ATOM 977 O O . ILE A 1 124 ? 9.378 9.447 13.169 1.00 86.31 124 ILE A O 1
ATOM 981 N N . PRO A 1 125 ? 10.858 10.968 13.903 1.00 85.19 125 PRO A N 1
ATOM 982 C CA . PRO A 1 125 ? 11.053 11.553 12.581 1.00 85.19 125 PRO A CA 1
ATOM 983 C C . PRO A 1 125 ? 11.730 10.582 11.608 1.00 85.19 125 PRO A C 1
ATOM 985 O O . PRO A 1 125 ? 11.426 10.624 10.418 1.00 85.19 125 PRO A O 1
ATOM 988 N N . GLY A 1 126 ? 12.590 9.674 12.086 1.00 88.69 126 GLY A N 1
ATOM 989 C CA . GLY A 1 126 ? 13.183 8.622 11.258 1.00 88.69 126 GLY A CA 1
ATOM 990 C C . GLY A 1 126 ? 12.135 7.671 10.674 1.00 88.69 126 GLY A C 1
ATOM 991 O O . GLY A 1 126 ? 12.131 7.415 9.470 1.00 88.69 126 GLY A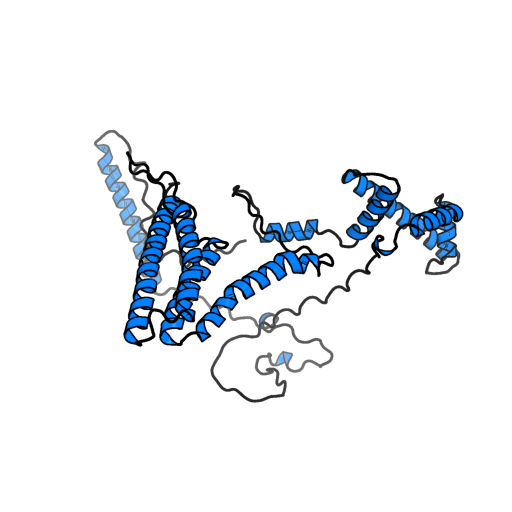 O 1
ATOM 992 N N . TYR A 1 127 ? 11.195 7.197 11.494 1.00 85.56 127 TYR A N 1
ATOM 993 C CA . TYR A 1 127 ? 10.106 6.324 11.057 1.00 85.56 127 TYR A CA 1
ATOM 994 C C . TYR A 1 127 ? 9.081 7.061 10.185 1.00 85.56 127 TYR A C 1
ATOM 996 O O . TYR A 1 127 ? 8.662 6.538 9.150 1.00 85.56 127 TYR A O 1
ATOM 1004 N N . ALA A 1 128 ? 8.725 8.299 10.541 1.00 85.00 128 ALA A N 1
ATOM 1005 C CA . ALA A 1 128 ? 7.876 9.146 9.705 1.00 85.00 128 ALA A CA 1
ATOM 1006 C C . ALA A 1 128 ? 8.515 9.375 8.325 1.00 85.00 128 ALA A C 1
ATOM 1008 O O . ALA A 1 128 ? 7.862 9.185 7.298 1.00 85.00 128 ALA A O 1
ATOM 1009 N N . GLY A 1 129 ? 9.815 9.681 8.295 1.00 86.12 129 GLY A N 1
ATOM 1010 C CA . GLY A 1 129 ? 10.611 9.801 7.078 1.00 86.12 129 GLY A CA 1
ATOM 1011 C C . GLY A 1 129 ? 10.661 8.501 6.279 1.00 86.12 129 GLY A C 1
ATOM 1012 O O . GLY A 1 129 ? 10.453 8.533 5.073 1.00 86.12 129 GLY A O 1
ATOM 1013 N N . PHE A 1 130 ? 10.840 7.347 6.926 1.00 86.25 130 PHE A N 1
ATOM 1014 C CA . PHE A 1 130 ? 10.793 6.034 6.274 1.00 86.25 130 PHE A CA 1
ATOM 1015 C C . PHE A 1 130 ? 9.418 5.730 5.661 1.00 86.25 130 PHE A C 1
ATOM 1017 O O . PHE A 1 130 ? 9.333 5.232 4.537 1.00 86.25 130 PHE A O 1
ATOM 1024 N N . LYS A 1 131 ? 8.319 6.055 6.350 1.00 82.38 131 LYS A N 1
ATOM 1025 C CA . LYS A 1 131 ? 6.965 5.853 5.818 1.00 82.38 131 LYS A CA 1
ATOM 1026 C C . LYS A 1 131 ? 6.672 6.800 4.655 1.00 82.38 131 LYS A C 1
ATOM 1028 O O . LYS A 1 131 ? 6.145 6.359 3.640 1.00 82.38 131 LYS A O 1
ATOM 1033 N N . ILE A 1 132 ? 7.061 8.072 4.755 1.00 84.94 132 ILE A N 1
ATOM 1034 C CA . ILE A 1 132 ? 6.950 9.030 3.645 1.00 84.94 132 ILE A CA 1
ATOM 1035 C C . ILE A 1 132 ? 7.828 8.580 2.476 1.00 84.94 132 ILE A C 1
ATOM 1037 O O . ILE A 1 132 ? 7.387 8.590 1.327 1.00 84.94 132 ILE A O 1
ATOM 1041 N N . TYR A 1 133 ? 9.044 8.115 2.760 1.00 81.25 133 TYR A N 1
ATOM 1042 C CA . TYR A 1 133 ? 9.945 7.582 1.755 1.00 81.25 133 TYR A CA 1
ATOM 1043 C C . TYR A 1 133 ? 9.303 6.391 1.053 1.00 81.25 133 TYR A C 1
ATOM 1045 O O . TYR A 1 133 ? 9.152 6.418 -0.152 1.00 81.25 133 TYR A O 1
ATOM 1053 N N . THR A 1 134 ? 8.821 5.381 1.768 1.00 78.75 134 THR A N 1
ATOM 1054 C CA . THR A 1 134 ? 8.197 4.199 1.148 1.00 78.75 134 THR A CA 1
ATOM 1055 C C . THR A 1 134 ? 6.877 4.495 0.428 1.00 78.75 134 THR A C 1
ATOM 1057 O O . THR A 1 134 ? 6.584 3.834 -0.568 1.00 78.75 134 THR A O 1
ATOM 1060 N N . LYS A 1 135 ? 6.087 5.477 0.883 1.00 75.19 135 LYS A N 1
ATOM 1061 C CA . LYS A 1 135 ? 4.757 5.793 0.326 1.00 75.19 135 LYS A CA 1
ATOM 1062 C C . LYS A 1 135 ? 4.762 6.851 -0.780 1.00 75.19 135 LYS A C 1
ATOM 1064 O O . LYS A 1 135 ? 3.919 6.771 -1.663 1.00 75.19 135 LYS A O 1
ATOM 1069 N N . PHE A 1 136 ? 5.686 7.810 -0.766 1.00 77.56 136 PHE A N 1
ATOM 1070 C CA . PHE A 1 136 ? 5.715 8.926 -1.724 1.00 77.56 136 PHE A CA 1
ATOM 1071 C C . PHE A 1 136 ? 6.992 8.953 -2.567 1.00 77.56 136 PHE A C 1
ATOM 1073 O O . PHE A 1 136 ? 6.927 9.150 -3.778 1.00 77.56 136 PHE A O 1
ATOM 1080 N N . VAL A 1 137 ? 8.152 8.693 -1.961 1.00 71.56 137 VAL A N 1
ATOM 1081 C CA . VAL A 1 137 ? 9.454 8.764 -2.649 1.00 71.56 137 VAL A CA 1
ATOM 1082 C C . VAL A 1 137 ? 9.762 7.451 -3.382 1.00 71.56 137 VAL A C 1
ATOM 1084 O O . VAL A 1 137 ? 10.139 7.448 -4.545 1.00 71.56 137 VAL A O 1
ATOM 1087 N N . GLY A 1 138 ? 9.506 6.302 -2.771 1.00 64.94 138 GLY A N 1
ATOM 1088 C CA . GLY A 1 138 ? 9.678 4.968 -3.336 1.00 64.94 138 GLY A CA 1
ATOM 1089 C C . GLY A 1 138 ? 8.886 4.788 -4.633 1.00 64.94 138 GLY A C 1
ATOM 1090 O O . GLY A 1 138 ? 9.466 4.367 -5.630 1.00 64.94 138 GLY A O 1
ATOM 1091 N N . PRO A 1 139 ? 7.607 5.191 -4.704 1.00 63.72 139 PRO A N 1
ATOM 1092 C CA . PRO A 1 139 ? 6.847 5.173 -5.952 1.00 63.72 139 PRO A CA 1
ATOM 1093 C C . PRO A 1 139 ? 7.267 6.254 -6.957 1.00 63.72 139 PRO A C 1
ATOM 1095 O O . PRO A 1 139 ? 6.879 6.186 -8.116 1.00 63.72 139 PRO A O 1
ATOM 1098 N N . MET A 1 140 ? 8.051 7.254 -6.563 1.00 64.81 140 MET A N 1
ATOM 1099 C CA . MET A 1 140 ? 8.561 8.273 -7.485 1.00 64.81 140 MET A CA 1
ATOM 1100 C C . MET A 1 140 ? 9.930 7.882 -8.068 1.00 64.81 140 MET A C 1
ATOM 1102 O O . MET A 1 140 ? 10.187 8.125 -9.243 1.00 64.81 140 MET A O 1
ATOM 1106 N N . PHE A 1 141 ? 10.773 7.197 -7.290 1.00 64.12 141 PHE A N 1
ATOM 1107 C CA . PHE A 1 141 ? 12.127 6.787 -7.684 1.00 64.12 141 PHE A CA 1
ATOM 1108 C C . PHE A 1 141 ? 12.227 5.325 -8.160 1.00 64.12 141 PHE A C 1
ATOM 1110 O O . PHE A 1 141 ? 13.096 5.004 -8.967 1.00 64.12 141 PHE A O 1
ATOM 1117 N N . PHE A 1 142 ? 11.327 4.437 -7.721 1.00 61.88 142 PHE A N 1
ATOM 1118 C CA . PHE A 1 142 ? 11.349 3.001 -8.042 1.00 61.88 142 PHE A CA 1
ATOM 1119 C C . PHE A 1 142 ? 10.110 2.491 -8.796 1.00 61.88 142 PHE A C 1
ATOM 1121 O O . PHE A 1 142 ? 10.015 1.286 -9.047 1.00 61.88 142 PHE A O 1
ATOM 1128 N N . ASN A 1 143 ? 9.175 3.348 -9.231 1.00 47.88 143 ASN A N 1
ATOM 1129 C CA . ASN A 1 143 ? 7.980 2.896 -9.960 1.00 47.88 143 ASN A CA 1
ATOM 1130 C C . ASN A 1 143 ? 8.254 2.569 -11.433 1.00 47.88 143 ASN A C 1
ATOM 1132 O O . ASN A 1 143 ? 7.766 3.182 -12.382 1.00 47.88 143 ASN A O 1
ATOM 1136 N N . LYS A 1 144 ? 8.959 1.456 -11.604 1.00 42.66 144 LYS A N 1
ATOM 1137 C CA . LYS A 1 144 ? 8.765 0.515 -12.693 1.00 42.66 144 LYS A CA 1
ATOM 1138 C C . LYS A 1 144 ? 7.469 -0.258 -12.408 1.00 42.66 144 LYS A C 1
ATOM 1140 O O . LYS A 1 144 ? 7.509 -1.387 -11.946 1.00 42.66 144 LYS A O 1
ATOM 1145 N N . SER A 1 145 ? 6.334 0.386 -12.685 1.00 53.00 145 SER A N 1
ATOM 1146 C CA . SER A 1 145 ? 5.015 -0.216 -12.955 1.00 53.00 145 SER A CA 1
ATOM 1147 C C . SER A 1 145 ? 4.681 -1.520 -12.204 1.00 53.00 145 SER A C 1
ATOM 1149 O O . SER A 1 145 ? 4.773 -2.622 -12.746 1.00 53.00 145 SER A O 1
ATOM 1151 N N . GLY A 1 146 ? 4.157 -1.374 -10.989 1.00 38.25 146 GLY A N 1
ATOM 1152 C CA . GLY A 1 146 ? 3.340 -2.382 -10.314 1.00 38.25 146 GLY A CA 1
ATOM 1153 C C . GLY A 1 146 ? 2.286 -1.675 -9.457 1.00 38.25 146 GLY A C 1
ATOM 1154 O O . GLY A 1 146 ? 2.652 -0.741 -8.753 1.00 38.25 146 GLY A O 1
ATOM 1155 N N . PRO A 1 147 ? 0.993 -2.048 -9.514 1.00 45.91 147 PRO A N 1
ATOM 1156 C CA . PRO A 1 147 ? -0.007 -1.398 -8.683 1.00 45.91 147 PRO A CA 1
ATOM 1157 C C . PRO A 1 147 ? 0.197 -1.875 -7.242 1.00 45.91 147 PRO A C 1
ATOM 1159 O O . PRO A 1 147 ? 0.141 -3.078 -6.972 1.00 45.91 147 PRO A O 1
ATOM 1162 N N . ALA A 1 148 ? 0.482 -0.930 -6.353 1.00 41.12 148 ALA A N 1
ATOM 1163 C CA . ALA A 1 148 ? 0.400 -1.088 -4.910 1.00 41.12 148 ALA A CA 1
ATOM 1164 C C . ALA A 1 148 ? -0.802 -0.260 -4.419 1.00 41.12 148 ALA A C 1
ATOM 1166 O O . ALA A 1 148 ? -1.159 0.726 -5.064 1.00 41.12 148 ALA A O 1
ATOM 1167 N N . PRO A 1 149 ? -1.471 -0.724 -3.357 1.00 37.66 149 PRO A N 1
ATOM 1168 C CA . PRO A 1 149 ? -2.871 -0.447 -3.082 1.00 37.66 149 PRO A CA 1
ATOM 1169 C C . PRO A 1 149 ? -3.070 1.000 -2.640 1.00 37.66 149 PRO A C 1
ATOM 1171 O O . PRO A 1 149 ? -2.322 1.511 -1.805 1.00 37.66 149 PRO A O 1
ATOM 1174 N N . VAL A 1 150 ? -4.098 1.626 -3.200 1.00 37.44 150 VAL A N 1
ATOM 1175 C CA . VAL A 1 150 ? -4.679 2.853 -2.666 1.00 37.44 150 VAL A CA 1
ATOM 1176 C C . VAL A 1 150 ? -5.495 2.428 -1.444 1.00 37.44 150 VAL A C 1
ATOM 1178 O O . VAL A 1 150 ? -6.401 1.605 -1.559 1.00 37.44 150 VAL A O 1
ATOM 1181 N N . GLU A 1 151 ? -5.098 2.884 -0.258 1.00 36.34 151 GLU A N 1
ATOM 1182 C CA . GLU A 1 151 ? -6.011 2.949 0.882 1.00 36.34 151 GLU A CA 1
ATOM 1183 C C . GLU A 1 151 ? -6.882 4.178 0.631 1.00 36.34 151 GLU A C 1
ATOM 1185 O O . GLU A 1 151 ? -6.406 5.309 0.737 1.00 36.34 151 GLU A O 1
ATOM 1190 N N . ASP A 1 152 ? -8.118 3.935 0.197 1.00 32.22 152 ASP A N 1
ATOM 1191 C CA . ASP A 1 152 ? -9.119 4.974 0.008 1.00 32.22 152 ASP A CA 1
ATOM 1192 C C . ASP A 1 152 ? -9.565 5.502 1.371 1.00 32.22 152 ASP A C 1
ATOM 1194 O O . ASP A 1 152 ? -10.200 4.809 2.168 1.00 32.22 152 ASP A O 1
ATOM 1198 N N . THR A 1 153 ? -9.238 6.766 1.615 1.00 39.12 153 THR A N 1
ATOM 1199 C CA . THR A 1 153 ? -9.898 7.597 2.613 1.00 39.12 153 THR A CA 1
ATOM 1200 C C . THR A 1 153 ? -11.163 8.166 1.977 1.00 39.12 153 THR A C 1
ATOM 1202 O O . THR A 1 153 ? -11.130 9.277 1.458 1.00 39.12 153 THR A O 1
ATOM 1205 N N . THR A 1 154 ? -12.280 7.438 2.023 1.00 31.81 154 THR A N 1
ATOM 1206 C CA . THR A 1 154 ? -13.609 8.063 1.944 1.00 31.81 154 THR A CA 1
ATOM 1207 C C . THR A 1 154 ? -14.693 7.179 2.551 1.00 31.81 154 THR A C 1
ATOM 1209 O O . THR A 1 154 ? -14.711 5.969 2.360 1.00 31.81 154 THR A O 1
ATOM 1212 N N . ALA A 1 155 ? -15.556 7.860 3.305 1.00 33.66 155 ALA A N 1
ATOM 1213 C CA . ALA A 1 155 ? -16.825 7.485 3.915 1.00 33.66 155 ALA A CA 1
ATOM 1214 C C . ALA A 1 155 ? -17.489 6.163 3.481 1.00 33.66 155 ALA A C 1
ATOM 1216 O O . ALA A 1 155 ? -17.609 5.831 2.306 1.00 33.66 155 ALA A O 1
ATOM 1217 N N . ALA A 1 156 ? -17.997 5.467 4.497 1.00 34.09 156 ALA A N 1
ATOM 1218 C CA . ALA A 1 156 ? -18.801 4.264 4.406 1.00 34.09 156 ALA A CA 1
ATOM 1219 C C . ALA A 1 156 ? -20.075 4.446 3.559 1.00 34.09 156 ALA A C 1
ATOM 1221 O O . ALA A 1 156 ? -20.950 5.224 3.927 1.00 34.09 156 ALA A O 1
ATOM 1222 N N . ASP A 1 157 ? -20.203 3.618 2.519 1.00 29.97 157 ASP A N 1
ATOM 1223 C CA . ASP A 1 157 ? -21.476 3.162 1.950 1.00 29.97 157 ASP A CA 1
ATOM 1224 C C . ASP A 1 157 ? -21.563 1.624 2.094 1.00 29.97 157 ASP A C 1
ATOM 1226 O O . ASP A 1 157 ? -20.557 0.922 1.913 1.00 29.97 157 ASP A O 1
ATOM 1230 N N . PRO A 1 158 ? -22.729 1.047 2.443 1.00 41.47 158 PRO A N 1
ATOM 1231 C CA . PRO A 1 158 ? -22.855 -0.337 2.900 1.00 41.47 158 PRO A CA 1
ATOM 1232 C C . PRO A 1 158 ? -23.044 -1.329 1.740 1.00 41.47 158 PRO A C 1
ATOM 1234 O O . PRO A 1 158 ? -23.989 -2.115 1.726 1.00 41.47 158 PRO A O 1
ATOM 1237 N N . SER A 1 159 ? -22.142 -1.321 0.756 1.00 49.50 159 SER A N 1
ATOM 1238 C CA . SER A 1 159 ? -22.142 -2.323 -0.323 1.00 49.50 159 SER A CA 1
ATOM 1239 C C . SER A 1 159 ? -20.754 -2.606 -0.909 1.00 49.50 159 SER A C 1
ATOM 1241 O O . SER A 1 159 ? -20.618 -2.859 -2.106 1.00 49.50 159 SER A O 1
ATOM 1243 N N . ALA A 1 160 ? -19.697 -2.568 -0.093 1.00 47.03 160 ALA A N 1
ATOM 1244 C CA . ALA A 1 160 ? -18.357 -2.929 -0.550 1.00 47.03 160 ALA A CA 1
ATOM 1245 C C . ALA A 1 160 ? -18.172 -4.466 -0.552 1.00 47.03 160 ALA A C 1
ATOM 1247 O O . ALA A 1 160 ? -18.264 -5.095 0.508 1.00 47.03 160 ALA A O 1
ATOM 1248 N N . PRO A 1 161 ? -17.894 -5.101 -1.710 1.00 52.56 161 PRO A N 1
ATOM 1249 C CA . PRO A 1 161 ? -17.626 -6.532 -1.776 1.00 52.56 161 PRO A CA 1
ATOM 1250 C C . PRO A 1 161 ? -16.350 -6.882 -0.999 1.00 52.56 161 PRO A C 1
ATOM 1252 O O . PRO A 1 161 ? -15.427 -6.079 -0.869 1.00 52.56 161 PRO A O 1
ATOM 1255 N N . SER A 1 162 ? -16.297 -8.105 -0.470 1.00 71.69 162 SER A N 1
ATOM 1256 C CA . SER A 1 162 ? -15.230 -8.594 0.412 1.00 71.69 162 SER A CA 1
ATOM 1257 C C . SER A 1 162 ? -13.830 -8.304 -0.155 1.00 71.69 162 SER A C 1
ATOM 1259 O O . SER A 1 162 ? -13.600 -8.437 -1.357 1.00 71.69 162 SER A O 1
ATOM 1261 N N . LYS A 1 163 ? -12.844 -7.991 0.702 1.00 71.62 163 LYS A N 1
ATOM 1262 C CA . LYS A 1 163 ? -11.429 -7.761 0.316 1.00 71.62 163 LYS A CA 1
ATOM 1263 C C . LYS A 1 163 ? -10.860 -8.860 -0.605 1.00 71.62 163 LYS A C 1
ATOM 1265 O O . LYS A 1 163 ? -9.931 -8.627 -1.378 1.00 71.62 163 LYS A O 1
ATOM 1270 N N . ARG A 1 164 ? -11.426 -10.073 -0.558 1.00 65.00 164 ARG A N 1
ATOM 1271 C CA . ARG A 1 164 ? -11.097 -11.192 -1.453 1.00 65.00 164 ARG A CA 1
ATOM 1272 C C . ARG A 1 164 ? -11.701 -11.030 -2.853 1.00 65.00 164 ARG A C 1
ATOM 1274 O O . ARG A 1 164 ? -11.016 -11.334 -3.824 1.00 65.00 164 ARG A O 1
ATOM 1281 N N . GLN A 1 165 ? -12.936 -10.544 -2.955 1.00 69.56 165 GLN A N 1
ATOM 1282 C CA . GLN A 1 165 ? -13.609 -10.207 -4.214 1.00 69.56 165 GLN A CA 1
ATOM 1283 C C . GLN A 1 165 ? -12.955 -8.995 -4.877 1.00 69.56 165 GLN A C 1
ATOM 1285 O O . GLN A 1 165 ? -12.645 -9.077 -6.056 1.00 69.56 165 GLN A O 1
ATOM 1290 N N . GLN A 1 166 ? -12.602 -7.956 -4.115 1.00 76.25 166 GLN A N 1
ATOM 1291 C CA . GLN A 1 166 ? -11.829 -6.819 -4.632 1.00 76.25 166 GLN A CA 1
ATOM 1292 C C . GLN A 1 166 ? -10.464 -7.259 -5.174 1.00 76.25 166 GLN A C 1
ATOM 1294 O O . GLN A 1 166 ? -10.051 -6.838 -6.246 1.00 76.25 166 GLN A O 1
ATOM 1299 N N . LYS A 1 167 ? -9.772 -8.187 -4.500 1.00 75.62 167 LYS A N 1
ATOM 1300 C CA . LYS A 1 167 ? -8.501 -8.743 -4.998 1.00 75.62 167 LYS A CA 1
ATOM 1301 C C . LYS A 1 167 ? -8.674 -9.621 -6.243 1.00 75.62 167 LYS A C 1
ATOM 1303 O O . LYS A 1 167 ? -7.737 -9.741 -7.030 1.00 75.62 167 LYS A O 1
ATOM 1308 N N . LEU A 1 168 ? -9.826 -10.269 -6.411 1.00 72.56 168 LEU A N 1
ATOM 1309 C CA . LEU A 1 168 ? -10.138 -11.097 -7.579 1.00 72.56 168 LEU A CA 1
ATOM 1310 C C . LEU A 1 168 ? -10.559 -10.220 -8.768 1.00 72.56 168 LEU A C 1
ATOM 1312 O O . LEU A 1 168 ? -10.061 -10.429 -9.869 1.00 72.56 168 LEU A O 1
ATOM 1316 N N . GLN A 1 169 ? -11.345 -9.173 -8.517 1.00 72.62 169 GLN A N 1
ATOM 1317 C CA . GLN A 1 169 ? -11.700 -8.128 -9.479 1.00 72.62 169 GLN A CA 1
ATOM 1318 C C . GLN A 1 169 ? -10.461 -7.350 -9.922 1.00 72.62 169 GLN A C 1
ATOM 1320 O O . GLN A 1 169 ? -10.185 -7.309 -11.109 1.00 72.62 169 GLN A O 1
ATOM 1325 N N . GLN A 1 170 ? -9.595 -6.909 -9.005 1.00 69.50 170 GLN A N 1
ATOM 1326 C CA . GLN A 1 170 ? -8.310 -6.290 -9.356 1.00 69.50 170 GLN A CA 1
ATOM 1327 C C . GLN A 1 170 ? -7.390 -7.230 -10.145 1.00 69.50 170 GLN A C 1
ATOM 1329 O O . GLN A 1 170 ? -6.531 -6.764 -10.884 1.00 69.50 170 GLN A O 1
ATOM 1334 N N . ARG A 1 171 ? -7.511 -8.557 -9.998 1.00 68.94 171 ARG A N 1
ATOM 1335 C CA . ARG A 1 171 ? -6.771 -9.523 -10.832 1.00 68.94 171 ARG A CA 1
ATOM 1336 C C . ARG A 1 171 ? -7.396 -9.682 -12.217 1.00 68.94 171 ARG A C 1
ATOM 1338 O O . ARG A 1 171 ? -6.636 -9.831 -13.166 1.00 68.94 171 ARG A O 1
ATOM 1345 N N . ALA A 1 172 ? -8.722 -9.624 -12.319 1.00 67.12 172 ALA A N 1
ATOM 1346 C CA . ALA A 1 172 ? -9.453 -9.636 -13.583 1.00 67.12 172 ALA A CA 1
ATOM 1347 C C . ALA A 1 172 ? -9.222 -8.334 -14.375 1.00 67.12 172 ALA A C 1
ATOM 1349 O O . ALA A 1 172 ? -8.826 -8.381 -15.534 1.00 67.12 172 ALA A O 1
ATOM 1350 N N . GLU A 1 173 ? -9.323 -7.177 -13.717 1.00 64.50 173 GLU A N 1
ATOM 1351 C CA . GLU A 1 173 ? -9.048 -5.842 -14.268 1.00 64.50 173 GLU A CA 1
ATOM 1352 C C . GLU A 1 173 ? -7.573 -5.631 -14.606 1.00 64.50 173 GLU A C 1
ATOM 1354 O O . GLU A 1 173 ? -7.226 -4.879 -15.517 1.00 64.50 173 GLU A O 1
ATOM 1359 N N . LYS A 1 174 ? -6.655 -6.313 -13.900 1.00 64.06 174 LYS A N 1
ATOM 1360 C CA . LYS A 1 174 ? -5.232 -6.249 -14.251 1.00 64.06 174 LYS A CA 1
ATOM 1361 C C . LYS A 1 174 ? -4.961 -6.825 -15.641 1.00 64.06 174 LYS A C 1
ATOM 1363 O O . LYS A 1 174 ? -3.877 -6.518 -16.145 1.00 64.06 174 LYS A O 1
ATOM 1368 N N . GLY A 1 175 ? -5.925 -7.523 -16.251 1.00 62.16 175 GLY A N 1
ATOM 1369 C CA . GLY A 1 175 ? -5.936 -7.926 -17.652 1.00 62.16 175 GLY A CA 1
ATOM 1370 C C . GLY A 1 175 ? -4.736 -8.781 -18.038 1.00 62.16 175 GLY A C 1
ATOM 1371 O O . GLY A 1 175 ? -3.774 -8.952 -17.277 1.00 62.16 175 GLY A O 1
ATOM 1372 N N . ASP A 1 176 ? -4.751 -9.310 -19.254 1.00 66.38 176 ASP A N 1
ATOM 1373 C CA . ASP A 1 176 ? -3.560 -9.971 -19.757 1.00 66.38 176 ASP A CA 1
ATOM 1374 C C . ASP A 1 176 ? -2.427 -8.943 -19.907 1.00 66.38 176 ASP A C 1
ATOM 1376 O O . ASP A 1 176 ? -2.599 -7.884 -20.519 1.00 66.38 176 ASP A O 1
ATOM 1380 N N . PRO A 1 177 ? -1.215 -9.224 -19.392 1.00 65.50 177 PRO A N 1
ATOM 1381 C CA . PRO A 1 177 ? -0.090 -8.296 -19.489 1.00 65.50 177 PRO A CA 1
ATOM 1382 C C . PRO A 1 177 ? 0.354 -8.035 -20.940 1.00 65.50 177 PRO A C 1
ATOM 1384 O O . PRO A 1 177 ? 1.218 -7.186 -21.149 1.00 65.50 177 PRO A O 1
ATOM 1387 N N . ARG A 1 178 ? -0.212 -8.760 -21.917 1.00 61.44 178 ARG A N 1
ATOM 1388 C CA . ARG A 1 178 ? 0.011 -8.626 -23.366 1.00 61.44 178 ARG A CA 1
ATOM 1389 C C . ARG A 1 178 ? -0.837 -7.524 -24.015 1.00 61.44 178 ARG A C 1
ATOM 1391 O O . ARG A 1 178 ? -0.336 -6.870 -24.918 1.00 61.44 178 ARG A O 1
ATOM 1398 N N . VAL A 1 179 ? -2.023 -7.255 -23.474 1.00 65.69 179 VAL A N 1
ATOM 1399 C CA . VAL A 1 179 ? -2.958 -6.208 -23.933 1.00 65.69 179 VAL A CA 1
ATOM 1400 C C . VAL A 1 179 ? -2.403 -4.812 -23.610 1.00 65.69 179 VAL A C 1
ATOM 1402 O O . VAL A 1 179 ? -2.392 -3.889 -24.418 1.00 65.69 179 VAL A O 1
ATOM 1405 N N . LYS A 1 180 ? -1.778 -4.665 -22.435 1.00 70.25 180 LYS A N 1
ATOM 1406 C CA . LYS A 1 180 ? -1.187 -3.398 -21.963 1.00 70.25 180 LYS A CA 1
ATOM 1407 C C . LYS A 1 180 ? -0.131 -2.773 -22.890 1.00 70.25 180 LYS A C 1
ATOM 1409 O O . LYS A 1 180 ? -0.151 -1.552 -23.041 1.00 70.25 180 LYS A O 1
ATOM 1414 N N . PRO A 1 181 ? 0.844 -3.514 -23.453 1.00 74.88 181 PRO A N 1
ATOM 1415 C CA . PRO A 1 181 ? 1.774 -2.945 -24.423 1.00 74.88 181 PRO A CA 1
ATOM 1416 C C . PRO A 1 181 ? 1.104 -2.624 -25.766 1.00 74.88 181 PRO A C 1
ATOM 1418 O O . PRO A 1 181 ? 1.437 -1.584 -26.328 1.00 74.88 181 PRO A O 1
ATOM 1421 N N . GLN A 1 182 ? 0.148 -3.437 -26.237 1.00 77.50 182 GLN A N 1
ATOM 1422 C CA . GLN A 1 182 ? -0.603 -3.186 -27.479 1.00 77.50 182 GLN A CA 1
ATOM 1423 C C . GLN A 1 182 ? -1.375 -1.863 -27.394 1.00 77.50 182 GLN A C 1
ATOM 1425 O O . GLN A 1 182 ? -1.152 -0.960 -28.200 1.00 77.50 182 GLN A O 1
ATOM 1430 N N . GLN A 1 183 ? -2.153 -1.676 -26.328 1.00 80.25 183 GLN A N 1
ATOM 1431 C CA . GLN A 1 183 ? -2.901 -0.441 -26.082 1.00 80.25 183 GLN A CA 1
ATOM 1432 C C . GLN A 1 183 ? -2.002 0.793 -25.972 1.00 80.25 183 GLN A C 1
ATOM 1434 O O . GLN A 1 183 ? -2.333 1.860 -26.489 1.00 80.25 183 GLN A O 1
ATOM 1439 N N . ARG A 1 184 ? -0.824 0.671 -25.346 1.00 80.31 184 ARG A N 1
ATOM 1440 C CA . ARG A 1 184 ? 0.126 1.793 -25.273 1.00 80.31 184 ARG A CA 1
ATOM 1441 C C . ARG A 1 184 ? 0.712 2.166 -26.634 1.00 80.31 184 ARG A C 1
ATOM 1443 O O . ARG A 1 184 ? 0.961 3.346 -26.858 1.00 80.31 184 ARG A O 1
ATOM 1450 N N . LEU A 1 185 ? 0.953 1.201 -27.524 1.00 79.81 185 LEU A N 1
ATOM 1451 C CA . LEU A 1 185 ? 1.428 1.490 -28.882 1.00 79.81 185 LEU A CA 1
ATOM 1452 C C . LEU A 1 185 ? 0.372 2.259 -29.677 1.00 79.81 185 LEU A C 1
ATOM 1454 O O . LEU A 1 185 ? 0.698 3.275 -30.288 1.00 79.81 185 LEU A O 1
ATOM 1458 N N . ILE A 1 186 ? -0.892 1.841 -29.577 1.00 84.00 186 ILE A N 1
ATOM 1459 C CA . ILE A 1 186 ? -2.021 2.544 -30.198 1.00 84.00 186 ILE A CA 1
ATOM 1460 C C . ILE A 1 186 ? -2.130 3.971 -29.638 1.00 84.00 186 ILE A C 1
ATOM 1462 O O . ILE A 1 186 ? -2.212 4.929 -30.401 1.00 84.00 186 ILE A O 1
ATOM 1466 N N . GLN A 1 187 ? -2.017 4.152 -28.317 1.00 82.88 187 GLN A N 1
ATOM 1467 C CA . GLN A 1 187 ? -2.032 5.482 -27.686 1.00 82.88 187 GLN A CA 1
ATOM 1468 C C . GLN A 1 187 ? -0.902 6.398 -28.174 1.00 82.88 187 GLN A C 1
ATOM 1470 O O . GLN A 1 187 ? -1.106 7.603 -28.322 1.00 82.88 187 GLN A O 1
ATOM 1475 N N . ILE A 1 188 ? 0.295 5.856 -28.408 1.00 80.94 188 ILE A N 1
ATOM 1476 C CA . ILE A 1 188 ? 1.421 6.633 -28.938 1.00 80.94 188 ILE A CA 1
ATOM 1477 C C . ILE A 1 188 ? 1.131 7.061 -30.367 1.00 80.94 188 ILE A C 1
ATOM 1479 O O . ILE A 1 188 ? 1.333 8.230 -30.686 1.00 80.94 188 ILE A O 1
ATOM 1483 N N . GLN A 1 189 ? 0.624 6.152 -31.200 1.00 82.88 189 GLN A N 1
ATOM 1484 C CA . GLN A 1 189 ? 0.295 6.480 -32.580 1.00 82.88 189 GLN A CA 1
ATOM 1485 C C . GLN A 1 189 ? -0.812 7.540 -32.650 1.00 82.88 189 GLN A C 1
ATOM 1487 O O . GLN A 1 189 ? -0.651 8.539 -33.342 1.00 82.88 189 GLN A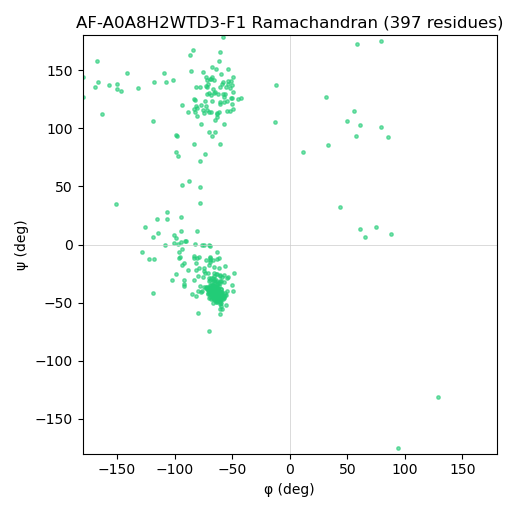 O 1
ATOM 1492 N N . LEU A 1 190 ? -1.872 7.408 -31.848 1.00 84.25 190 LEU A N 1
ATOM 1493 C CA . LEU A 1 190 ? -2.937 8.413 -31.759 1.00 84.25 190 LEU A CA 1
ATOM 1494 C C . LEU A 1 190 ? -2.422 9.774 -31.271 1.00 84.25 190 LEU A C 1
ATOM 1496 O O . LEU A 1 190 ? -2.856 10.816 -31.755 1.00 84.25 190 LEU A O 1
ATOM 1500 N N . ARG A 1 191 ? -1.453 9.790 -30.351 1.00 81.88 191 ARG A N 1
ATOM 1501 C CA . ARG A 1 191 ? -0.817 11.036 -29.905 1.00 81.88 191 ARG A CA 1
ATOM 1502 C C . ARG A 1 191 ? 0.030 11.678 -31.003 1.00 81.88 191 ARG A C 1
ATOM 1504 O O . ARG A 1 191 ? 0.053 12.902 -31.092 1.00 81.88 1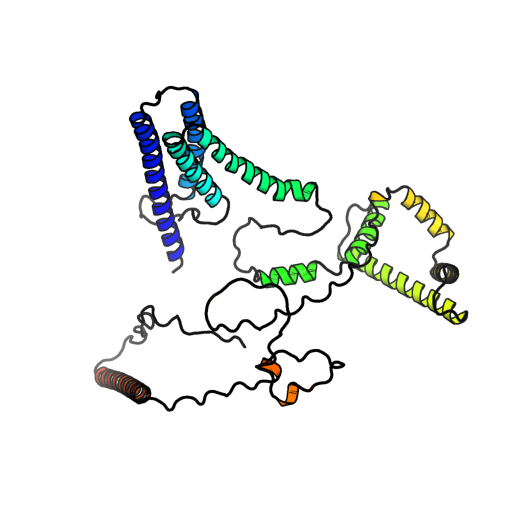91 ARG A O 1
ATOM 1511 N N . VAL A 1 192 ? 0.724 10.878 -31.815 1.00 79.19 192 VAL A N 1
ATOM 1512 C CA . VAL A 1 192 ? 1.492 11.369 -32.974 1.00 79.19 192 VAL A CA 1
ATOM 1513 C C . VAL A 1 192 ? 0.563 12.008 -34.007 1.00 79.19 192 VAL A C 1
ATOM 1515 O O . VAL A 1 192 ? 0.908 13.053 -34.549 1.00 79.19 192 VAL A O 1
ATOM 1518 N N . GLU A 1 193 ? -0.630 11.448 -34.203 1.00 82.50 193 GLU A N 1
ATOM 1519 C CA . GLU A 1 193 ? -1.680 12.022 -35.059 1.00 82.50 193 GLU A CA 1
ATOM 1520 C C . GLU A 1 193 ? -2.416 13.220 -34.412 1.00 82.50 193 GLU A C 1
ATOM 1522 O O . GLU A 1 193 ? -3.288 13.829 -35.024 1.00 82.50 193 GLU A O 1
ATOM 1527 N N . GLY A 1 194 ? -2.062 13.606 -33.178 1.00 83.75 194 GLY A N 1
ATOM 1528 C CA . GLY A 1 194 ? -2.586 14.804 -32.511 1.00 83.75 194 GLY A CA 1
ATOM 1529 C C . GLY A 1 194 ? -3.886 14.611 -31.721 1.00 83.75 194 GLY A C 1
ATOM 1530 O O . GLY A 1 194 ? -4.456 15.595 -31.239 1.00 83.75 194 GLY A O 1
ATOM 1531 N N . PHE A 1 195 ? -4.351 13.373 -31.525 1.00 86.00 195 PHE A N 1
ATOM 1532 C CA . PHE A 1 195 ? -5.525 13.099 -30.695 1.00 86.00 195 PHE A CA 1
ATOM 1533 C C . PHE A 1 195 ? -5.225 13.347 -29.208 1.00 86.00 195 PHE A C 1
ATOM 1535 O O . PHE A 1 195 ? -4.241 12.853 -28.652 1.00 86.00 195 PHE A O 1
ATOM 1542 N N . LYS A 1 196 ? -6.102 14.110 -28.542 1.00 81.56 196 LYS A N 1
ATOM 1543 C CA . LYS A 1 196 ? -5.977 14.467 -27.113 1.00 81.56 196 LYS A CA 1
ATOM 1544 C C . LYS A 1 196 ? -6.617 13.442 -26.169 1.00 81.56 196 LYS A C 1
ATOM 1546 O O . LYS A 1 196 ? -6.235 13.374 -25.005 1.00 81.56 196 LYS A O 1
ATOM 1551 N N . GLY A 1 197 ? -7.558 12.641 -26.665 1.00 78.19 197 GLY A N 1
ATOM 1552 C CA . GLY A 1 197 ? -8.254 11.591 -25.921 1.00 78.19 197 GLY A CA 1
ATOM 1553 C C . GLY A 1 197 ? -9.036 10.676 -26.864 1.00 78.19 197 GLY A C 1
ATOM 1554 O O . GLY A 1 197 ? -9.333 11.070 -27.990 1.00 78.19 197 GLY A O 1
ATOM 1555 N N . ALA A 1 198 ? -9.337 9.457 -26.413 1.00 79.06 198 ALA A N 1
ATOM 1556 C CA . ALA A 1 198 ? -10.072 8.449 -27.175 1.00 79.06 198 ALA A CA 1
ATOM 1557 C C . ALA A 1 198 ? -11.041 7.681 -26.262 1.00 79.06 198 ALA A C 1
ATOM 1559 O O . ALA A 1 198 ? -10.753 7.470 -25.082 1.00 79.06 198 ALA A O 1
ATOM 1560 N N . ASN A 1 199 ? -12.176 7.254 -26.820 1.00 88.62 199 ASN A N 1
ATOM 1561 C CA . ASN A 1 199 ? -13.136 6.388 -26.135 1.00 88.62 199 ASN A CA 1
ATOM 1562 C C . ASN A 1 199 ? -12.549 4.981 -25.944 1.00 88.62 199 ASN A C 1
ATOM 1564 O O . ASN A 1 199 ? -11.899 4.459 -26.848 1.00 88.62 199 ASN A O 1
ATOM 1568 N N . GLN A 1 200 ? -12.825 4.340 -24.804 1.00 84.81 200 GLN A N 1
ATOM 1569 C CA . GLN A 1 200 ? -12.302 2.998 -24.494 1.00 84.81 200 GLN A CA 1
ATOM 1570 C C . GLN A 1 200 ? -12.787 1.940 -25.498 1.00 84.81 200 GLN A C 1
ATOM 1572 O O . GLN A 1 200 ? -11.974 1.212 -26.047 1.00 84.81 200 GLN A O 1
ATOM 1577 N N . SER A 1 201 ? -14.073 1.954 -25.863 1.00 87.81 201 SER A N 1
ATOM 1578 C CA . SER A 1 201 ? -14.616 1.033 -26.874 1.00 87.81 201 SER A CA 1
ATOM 1579 C C . SER A 1 201 ? -13.978 1.206 -28.262 1.00 87.81 201 SER A C 1
ATOM 1581 O O . SER A 1 201 ? -13.788 0.222 -28.970 1.00 87.81 201 SER A O 1
ATOM 1583 N N . ALA A 1 202 ? -13.594 2.432 -28.639 1.00 87.69 202 ALA A N 1
ATOM 1584 C CA . ALA A 1 202 ? -12.894 2.675 -29.901 1.00 87.69 202 ALA A CA 1
ATOM 1585 C C . ALA A 1 202 ? -11.441 2.175 -29.849 1.00 87.69 202 ALA A C 1
ATOM 1587 O O . ALA A 1 202 ? -10.940 1.643 -30.834 1.00 87.69 202 ALA A O 1
ATOM 1588 N N . MET A 1 203 ? -10.775 2.311 -28.697 1.00 85.94 203 MET A N 1
ATOM 1589 C CA . MET A 1 203 ? -9.444 1.739 -28.477 1.00 85.94 203 MET A CA 1
ATOM 1590 C C . MET A 1 203 ? -9.467 0.211 -28.579 1.00 85.94 203 MET A C 1
ATOM 1592 O O . MET A 1 203 ? -8.594 -0.353 -29.233 1.00 85.94 203 MET A O 1
ATOM 1596 N N . ASP A 1 204 ? -10.475 -0.432 -27.987 1.00 88.06 204 ASP A N 1
ATOM 1597 C CA . ASP A 1 204 ? -10.626 -1.889 -28.008 1.00 88.06 204 ASP A CA 1
ATOM 1598 C C . ASP A 1 204 ? -10.960 -2.409 -29.418 1.00 88.06 204 ASP A C 1
ATOM 1600 O O . ASP A 1 204 ? -10.424 -3.431 -29.838 1.00 88.06 204 ASP A O 1
ATOM 1604 N N . ALA A 1 205 ? -11.785 -1.688 -30.187 1.00 90.56 205 ALA A N 1
ATOM 1605 C CA . ALA A 1 205 ? -12.080 -2.037 -31.579 1.00 90.56 205 ALA A CA 1
ATOM 1606 C C . ALA A 1 205 ? -10.835 -1.928 -32.475 1.00 90.56 205 ALA A C 1
ATOM 1608 O O . ALA A 1 205 ? -10.535 -2.848 -33.230 1.00 90.56 205 ALA A O 1
ATOM 1609 N N . ILE A 1 206 ? -10.059 -0.842 -32.347 1.00 89.94 206 ILE A N 1
ATOM 1610 C CA . ILE A 1 206 ? -8.792 -0.684 -33.082 1.00 89.94 206 ILE A CA 1
ATOM 1611 C C . ILE A 1 206 ? -7.802 -1.781 -32.681 1.00 89.94 206 ILE A C 1
ATOM 1613 O O . ILE A 1 206 ? -7.077 -2.298 -33.525 1.00 89.94 206 ILE A O 1
ATOM 1617 N N . GLU A 1 207 ? -7.757 -2.150 -31.402 1.00 88.75 207 GLU A N 1
ATOM 1618 C CA . GLU A 1 207 ? -6.919 -3.253 -30.942 1.00 88.75 207 GLU A CA 1
ATOM 1619 C C . GLU A 1 207 ? -7.317 -4.581 -31.596 1.00 88.75 207 GLU A C 1
ATOM 1621 O O . GLU A 1 207 ? -6.442 -5.293 -32.089 1.00 88.75 207 GLU A O 1
ATOM 1626 N N . GLN A 1 208 ? -8.614 -4.895 -31.643 1.00 91.31 208 GLN A N 1
ATOM 1627 C CA . GLN A 1 208 ? -9.116 -6.113 -32.279 1.00 91.31 208 GLN A CA 1
ATOM 1628 C C . GLN A 1 208 ? -8.783 -6.157 -33.773 1.00 91.31 208 GLN A C 1
ATOM 1630 O O . GLN A 1 208 ? -8.267 -7.174 -34.227 1.00 91.31 208 GLN A O 1
ATOM 1635 N N . GLU A 1 209 ? -8.977 -5.052 -34.496 1.00 91.62 209 GLU A N 1
ATOM 1636 C CA . GLU A 1 209 ? -8.655 -4.949 -35.928 1.00 91.62 209 GLU A CA 1
ATOM 1637 C C . GLU A 1 209 ? -7.148 -5.058 -36.211 1.00 91.62 209 GLU A C 1
ATOM 1639 O O . GLU A 1 209 ? -6.710 -5.684 -37.173 1.00 91.62 209 GLU A O 1
ATOM 1644 N N . VAL A 1 210 ? -6.301 -4.484 -35.350 1.00 89.81 210 VAL A N 1
ATOM 1645 C CA . VAL A 1 210 ? -4.843 -4.630 -35.493 1.00 89.81 210 VAL A CA 1
ATOM 1646 C C . VAL A 1 210 ? -4.421 -6.080 -35.255 1.00 89.81 210 VAL A C 1
ATOM 1648 O O . VAL A 1 210 ? -3.518 -6.582 -35.926 1.00 89.81 210 VAL A O 1
ATOM 1651 N N . VAL A 1 211 ? -5.043 -6.761 -34.292 1.00 90.50 211 VAL A N 1
ATOM 1652 C CA . VAL A 1 211 ? -4.738 -8.163 -33.990 1.00 90.50 211 VAL A CA 1
ATOM 1653 C C . VAL A 1 211 ? -5.245 -9.099 -35.087 1.00 90.50 211 VAL A C 1
ATOM 1655 O O . VAL A 1 211 ? -4.498 -10.005 -35.454 1.00 90.50 211 VAL A O 1
ATOM 1658 N N . SER A 1 212 ? -6.452 -8.891 -35.625 1.00 93.00 212 SER A N 1
ATOM 1659 C CA . SER A 1 212 ? -6.965 -9.675 -36.758 1.00 93.00 212 SER A CA 1
ATOM 1660 C C . SER A 1 212 ? -6.048 -9.525 -37.966 1.00 93.00 212 SER A C 1
ATOM 1662 O O . SER A 1 212 ? -5.516 -10.521 -38.443 1.00 93.00 212 SER A O 1
ATOM 1664 N N . TYR A 1 213 ? -5.710 -8.291 -38.345 1.00 91.12 213 TYR A N 1
ATOM 1665 C CA . TYR A 1 213 ? -4.815 -8.030 -39.469 1.00 91.12 213 TYR A CA 1
ATOM 1666 C C . TYR A 1 213 ? -3.427 -8.682 -39.303 1.00 91.12 213 TYR A C 1
ATOM 1668 O O . TYR A 1 213 ? -2.864 -9.252 -40.242 1.00 91.12 213 TYR A O 1
ATOM 1676 N N . LEU A 1 214 ? -2.845 -8.643 -38.097 1.00 90.88 214 LEU A N 1
ATOM 1677 C CA . LEU A 1 214 ? -1.564 -9.308 -37.823 1.00 90.88 214 LEU A CA 1
ATOM 1678 C C . LEU A 1 214 ? -1.652 -10.837 -37.906 1.00 90.88 214 LEU A C 1
ATOM 1680 O O . LEU A 1 214 ? -0.686 -11.475 -38.325 1.00 90.88 214 LEU A O 1
ATOM 1684 N N . ASN A 1 215 ? -2.774 -11.426 -37.498 1.00 92.94 215 ASN A N 1
ATOM 1685 C CA . ASN A 1 215 ? -2.981 -12.864 -37.635 1.00 92.94 215 ASN A CA 1
ATOM 1686 C C . ASN A 1 215 ? -3.156 -13.243 -39.108 1.00 92.94 215 ASN A C 1
ATOM 1688 O O . ASN A 1 215 ? -2.462 -14.146 -39.565 1.00 92.94 215 ASN A O 1
ATOM 1692 N N . ASP A 1 216 ? -3.968 -12.502 -39.861 1.00 92.88 216 ASP A N 1
ATOM 1693 C CA . ASP A 1 216 ? -4.222 -12.760 -41.281 1.00 92.88 216 ASP A CA 1
ATOM 1694 C C . ASP A 1 216 ? -2.922 -12.674 -42.098 1.00 92.88 216 ASP A C 1
ATOM 1696 O O . ASP A 1 216 ? -2.576 -13.581 -42.857 1.00 92.88 216 ASP A O 1
ATOM 1700 N N . THR A 1 217 ? -2.120 -11.628 -41.873 1.00 92.00 217 THR A N 1
ATOM 1701 C CA . THR A 1 217 ? -0.803 -11.481 -42.521 1.00 92.00 217 THR A CA 1
ATOM 1702 C C . THR A 1 217 ? 0.171 -12.596 -42.137 1.00 92.00 217 THR A C 1
ATOM 1704 O O . THR A 1 217 ? 0.967 -13.043 -42.968 1.00 92.00 217 THR A O 1
ATOM 1707 N N . TYR A 1 218 ? 0.121 -13.081 -40.894 1.00 92.75 218 TYR A N 1
ATOM 1708 C CA . TYR A 1 218 ? 0.937 -14.213 -40.464 1.00 92.75 218 TYR A CA 1
ATOM 1709 C C . TYR A 1 218 ? 0.488 -15.528 -41.110 1.00 92.75 218 TYR A C 1
ATOM 1711 O O . TYR A 1 218 ? 1.337 -16.300 -41.556 1.00 92.75 218 TYR A O 1
ATOM 1719 N N . GLU A 1 219 ? -0.816 -15.779 -41.203 1.00 93.50 219 GLU A N 1
ATOM 1720 C CA . GLU A 1 219 ? -1.374 -16.961 -41.861 1.00 93.50 219 GLU A CA 1
ATOM 1721 C C . GLU A 1 219 ? -1.017 -16.997 -43.349 1.00 93.50 219 GLU A C 1
ATOM 1723 O O . GLU A 1 219 ? -0.550 -18.028 -43.840 1.00 93.50 219 GLU A O 1
ATOM 1728 N N . LEU A 1 220 ? -1.112 -15.859 -44.044 1.00 93.25 220 LEU A N 1
ATOM 1729 C CA . LEU A 1 220 ? -0.652 -15.722 -45.429 1.00 93.25 220 LEU A CA 1
ATOM 1730 C C . LEU A 1 220 ? 0.852 -15.994 -45.560 1.00 93.25 220 LEU A C 1
ATOM 1732 O O . LEU A 1 220 ? 1.274 -16.759 -46.429 1.00 93.25 220 LEU A O 1
ATOM 1736 N N . ALA A 1 221 ? 1.676 -15.444 -44.664 1.00 94.00 221 ALA A N 1
ATOM 1737 C CA . ALA A 1 221 ? 3.116 -15.698 -44.674 1.00 94.00 221 ALA A CA 1
ATOM 1738 C C . ALA A 1 221 ? 3.445 -17.183 -44.430 1.00 94.00 221 ALA A C 1
ATOM 1740 O O . ALA A 1 221 ? 4.363 -17.728 -45.047 1.00 94.00 221 ALA A O 1
ATOM 1741 N N . VAL A 1 222 ? 2.695 -17.859 -43.554 1.00 95.62 222 VAL A N 1
ATOM 1742 C CA . VAL A 1 222 ? 2.822 -19.303 -43.315 1.00 95.62 222 VAL A CA 1
ATOM 1743 C C . VAL A 1 222 ? 2.377 -20.103 -44.540 1.00 95.62 222 VAL A C 1
ATOM 1745 O O . VAL A 1 222 ? 3.060 -21.055 -44.910 1.00 95.62 222 VAL A O 1
ATOM 1748 N N . ALA A 1 223 ? 1.297 -19.710 -45.216 1.00 94.31 223 ALA A N 1
ATOM 1749 C CA . ALA A 1 223 ? 0.856 -20.349 -46.454 1.00 94.31 223 ALA A CA 1
ATOM 1750 C C . ALA A 1 223 ? 1.918 -20.234 -47.563 1.00 94.31 223 ALA A C 1
ATOM 1752 O O . ALA A 1 223 ? 2.250 -21.228 -48.209 1.00 94.31 223 ALA A O 1
ATOM 1753 N N . LEU A 1 224 ? 2.534 -19.058 -47.724 1.00 92.62 224 LEU A N 1
ATOM 1754 C CA . LEU A 1 224 ? 3.653 -18.850 -48.650 1.00 92.62 224 LEU A CA 1
ATOM 1755 C C . LEU A 1 224 ? 4.882 -19.696 -48.276 1.00 92.62 224 LEU A C 1
ATOM 1757 O O . LEU A 1 224 ? 5.524 -20.283 -49.151 1.00 92.62 224 LEU A O 1
ATOM 1761 N N . ALA A 1 225 ? 5.188 -19.815 -46.982 1.00 94.31 225 ALA A N 1
ATOM 1762 C CA . ALA A 1 225 ? 6.275 -20.663 -46.499 1.00 94.31 225 ALA A CA 1
ATOM 1763 C C . ALA A 1 225 ? 6.017 -22.145 -46.806 1.00 94.31 225 ALA A C 1
ATOM 1765 O O . ALA A 1 225 ? 6.903 -22.822 -47.337 1.00 94.31 225 ALA A O 1
ATOM 1766 N N . ASN A 1 226 ? 4.789 -22.610 -46.567 1.00 94.94 226 ASN A N 1
ATOM 1767 C CA . ASN A 1 226 ? 4.351 -23.970 -46.865 1.00 94.94 226 ASN A CA 1
ATOM 1768 C C . ASN A 1 226 ? 4.426 -24.266 -48.369 1.00 94.94 226 ASN A C 1
ATOM 1770 O O . ASN A 1 226 ? 4.943 -25.313 -48.752 1.00 94.94 226 ASN A O 1
ATOM 1774 N N . ASN A 1 227 ? 4.025 -23.315 -49.222 1.00 93.38 227 ASN A N 1
ATOM 1775 C CA . ASN A 1 227 ? 4.159 -23.425 -50.680 1.00 93.38 227 ASN A CA 1
ATOM 1776 C C . ASN A 1 227 ? 5.625 -23.566 -51.128 1.00 93.38 227 ASN A C 1
ATOM 1778 O O . ASN A 1 227 ? 5.906 -24.173 -52.157 1.00 93.38 227 ASN A O 1
ATOM 1782 N N . SER A 1 228 ? 6.570 -23.040 -50.342 1.00 89.44 228 SER A N 1
ATOM 1783 C CA . SER A 1 228 ? 8.014 -23.195 -50.570 1.00 89.44 228 SER A CA 1
ATOM 1784 C C . SER A 1 228 ? 8.644 -24.413 -49.871 1.00 89.44 228 SER A C 1
ATOM 1786 O O . SER A 1 228 ? 9.863 -24.581 -49.927 1.00 89.44 228 SER A O 1
ATOM 1788 N N . GLY A 1 229 ? 7.846 -25.246 -49.190 1.00 91.44 229 GLY A N 1
ATOM 1789 C CA . GLY A 1 229 ? 8.306 -26.423 -48.444 1.00 91.44 229 GLY A CA 1
ATOM 1790 C C . GLY A 1 229 ? 9.004 -26.114 -47.112 1.00 91.44 229 GLY A C 1
ATOM 1791 O O . GLY A 1 229 ? 9.681 -26.980 -46.557 1.00 91.44 229 GLY A O 1
ATOM 1792 N N . ARG A 1 230 ? 8.879 -24.889 -46.583 1.00 91.38 230 ARG A N 1
ATOM 1793 C CA . ARG A 1 230 ? 9.489 -24.467 -45.310 1.00 91.38 230 ARG A CA 1
ATOM 1794 C C . ARG 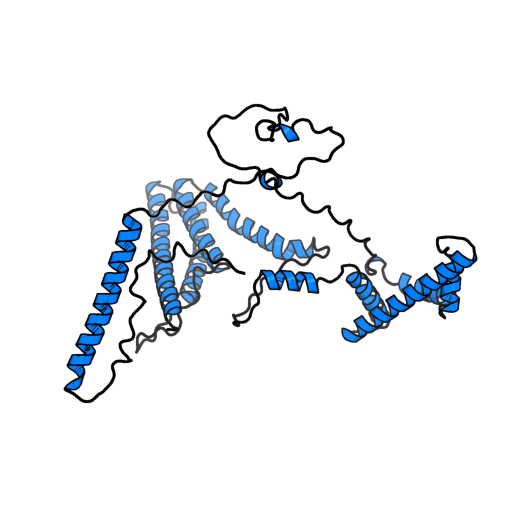A 1 230 ? 8.448 -24.459 -44.190 1.00 91.38 230 ARG A C 1
ATOM 1796 O O . ARG A 1 230 ? 7.336 -23.997 -44.387 1.00 91.38 230 ARG A O 1
ATOM 1803 N N . SER A 1 231 ? 8.836 -24.881 -42.983 1.00 89.75 231 SER A N 1
ATOM 1804 C CA . SER A 1 231 ? 7.943 -24.896 -41.806 1.00 89.75 231 SER A CA 1
ATOM 1805 C C . SER A 1 231 ? 7.831 -23.556 -41.070 1.00 89.75 231 SER A C 1
ATOM 1807 O O . SER A 1 231 ? 7.029 -23.415 -40.148 1.00 89.75 231 SER A O 1
ATOM 1809 N N . ARG A 1 232 ? 8.670 -22.573 -41.418 1.00 90.56 232 ARG A N 1
ATOM 1810 C CA . ARG A 1 232 ? 8.712 -21.255 -40.778 1.00 90.56 232 ARG A CA 1
ATOM 1811 C C . ARG A 1 232 ? 8.709 -20.148 -41.831 1.00 90.56 232 ARG A C 1
ATOM 1813 O O . ARG A 1 232 ? 9.497 -20.248 -42.774 1.00 90.56 232 ARG A O 1
ATOM 1820 N N . PRO A 1 233 ? 7.899 -19.089 -41.648 1.00 93.00 233 PRO A N 1
ATOM 1821 C CA . PRO A 1 233 ? 7.878 -17.959 -42.564 1.00 93.00 233 PRO A CA 1
ATOM 1822 C C . PRO A 1 233 ? 9.199 -17.188 -42.527 1.00 93.00 233 PRO A C 1
ATOM 1824 O O . PRO A 1 233 ? 9.743 -16.895 -41.458 1.00 93.00 233 PRO A O 1
ATOM 1827 N N . SER A 1 234 ? 9.722 -16.876 -43.712 1.00 91.75 234 SER A N 1
ATOM 1828 C CA . SER A 1 234 ? 10.884 -16.010 -43.915 1.00 91.75 234 SER A CA 1
ATOM 1829 C C . SER A 1 234 ? 10.460 -14.542 -43.996 1.00 91.75 234 SER A C 1
ATOM 1831 O O . SER A 1 234 ? 9.307 -14.224 -44.279 1.00 91.75 234 SER A O 1
ATOM 1833 N N . ALA A 1 235 ? 11.412 -13.621 -43.827 1.00 89.81 235 ALA A N 1
ATOM 1834 C CA . ALA A 1 235 ? 11.161 -12.187 -43.982 1.00 89.81 235 ALA A CA 1
ATOM 1835 C C . ALA A 1 235 ? 10.603 -11.829 -45.373 1.00 89.81 235 ALA A C 1
ATOM 1837 O O . ALA A 1 235 ? 9.795 -10.918 -45.490 1.00 89.81 235 ALA A O 1
ATOM 1838 N N . GLN A 1 236 ? 11.001 -12.560 -46.419 1.00 90.44 236 GLN A N 1
ATOM 1839 C CA . GLN A 1 236 ? 10.473 -12.366 -47.774 1.00 90.44 236 GLN A CA 1
ATOM 1840 C C . GLN A 1 236 ? 9.006 -12.795 -47.904 1.00 90.44 236 GLN A C 1
ATOM 1842 O O . GLN A 1 236 ? 8.259 -12.158 -48.638 1.00 90.44 236 GLN A O 1
ATOM 1847 N N . ASP A 1 237 ? 8.598 -13.840 -47.181 1.00 92.25 237 ASP A N 1
ATOM 1848 C CA . ASP A 1 237 ? 7.222 -14.343 -47.197 1.00 92.25 237 ASP A CA 1
ATOM 1849 C C . ASP A 1 237 ? 6.298 -13.347 -46.475 1.00 92.25 237 ASP A C 1
ATOM 1851 O O . ASP A 1 237 ? 5.211 -13.047 -46.955 1.00 92.25 237 ASP A O 1
ATOM 1855 N N . VAL A 1 238 ? 6.782 -12.743 -45.381 1.00 90.62 238 VAL A N 1
ATOM 1856 C CA . VAL A 1 238 ? 6.077 -11.662 -44.668 1.00 90.62 238 VAL A CA 1
ATOM 1857 C C . VAL A 1 238 ? 5.980 -10.393 -45.515 1.00 90.62 238 VAL A C 1
ATOM 1859 O O . VAL A 1 238 ? 4.932 -9.763 -45.533 1.00 90.62 238 VAL A O 1
ATOM 1862 N N . LEU A 1 239 ? 7.042 -10.013 -46.235 1.00 90.06 239 LEU A N 1
ATOM 1863 C CA . LEU A 1 239 ? 7.003 -8.835 -47.110 1.00 90.06 239 LEU A CA 1
ATOM 1864 C C . LEU A 1 239 ? 5.964 -8.988 -48.224 1.00 90.06 239 LEU A C 1
ATOM 1866 O O . LEU A 1 239 ? 5.213 -8.050 -48.461 1.00 90.06 239 LEU A O 1
ATOM 1870 N N . LYS A 1 240 ? 5.881 -10.168 -48.847 1.00 89.56 240 LYS A N 1
ATOM 1871 C CA . LYS A 1 240 ? 4.850 -10.467 -49.849 1.00 89.56 240 LYS A CA 1
ATOM 1872 C C . LYS A 1 240 ? 3.448 -10.481 -49.241 1.00 89.56 240 LYS A C 1
ATOM 1874 O O . LYS A 1 240 ? 2.559 -9.845 -49.782 1.00 89.56 240 LYS A O 1
ATOM 1879 N N . ALA A 1 241 ? 3.275 -11.100 -48.072 1.00 91.12 241 ALA A N 1
ATOM 1880 C CA . ALA A 1 241 ? 1.999 -11.070 -47.357 1.00 91.12 241 ALA A CA 1
ATOM 1881 C C . ALA A 1 241 ? 1.562 -9.640 -46.970 1.00 91.12 241 ALA A C 1
ATOM 1883 O O . ALA A 1 241 ? 0.372 -9.352 -46.924 1.00 91.12 241 ALA A O 1
ATOM 1884 N N . CYS A 1 242 ? 2.505 -8.725 -46.706 1.00 89.19 242 CYS A N 1
ATOM 1885 C CA . CYS A 1 242 ? 2.199 -7.305 -46.512 1.00 89.19 242 CYS A CA 1
ATOM 1886 C C . CYS A 1 242 ? 1.822 -6.595 -47.819 1.00 89.19 242 CYS A C 1
ATOM 1888 O O . CYS A 1 242 ? 0.949 -5.733 -47.787 1.00 89.19 242 CYS A O 1
ATOM 1890 N N . GLU A 1 243 ? 2.458 -6.939 -48.943 1.00 89.06 243 GLU A N 1
ATOM 1891 C CA . GLU A 1 243 ? 2.093 -6.415 -50.268 1.00 89.06 243 GLU A CA 1
ATOM 1892 C C . GLU A 1 243 ? 0.677 -6.853 -50.675 1.00 89.06 243 GLU A C 1
ATOM 1894 O O . GLU A 1 2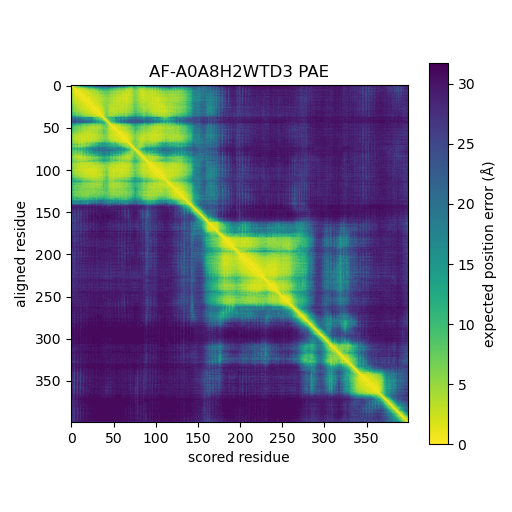43 ? -0.059 -6.040 -51.225 1.00 89.06 243 GLU A O 1
ATOM 1899 N N . ASP A 1 244 ? 0.276 -8.079 -50.323 1.00 86.06 244 ASP A N 1
ATOM 1900 C CA . ASP A 1 244 ? -1.084 -8.601 -50.529 1.00 86.06 244 ASP A CA 1
ATOM 1901 C C . ASP A 1 244 ? -2.129 -7.942 -49.599 1.00 86.06 244 ASP A C 1
ATOM 1903 O O . ASP A 1 244 ? -3.312 -7.909 -49.923 1.00 86.06 244 ASP A O 1
ATOM 1907 N N . GLY A 1 245 ? -1.700 -7.404 -48.449 1.00 81.06 245 GLY A N 1
ATOM 1908 C CA . GLY A 1 245 ? -2.536 -6.708 -47.458 1.00 81.06 245 GLY A CA 1
ATOM 1909 C C . GLY A 1 245 ? -2.579 -5.180 -47.611 1.00 81.06 245 GLY A C 1
ATOM 1910 O O . GLY A 1 245 ? -2.786 -4.478 -46.624 1.00 81.06 245 GLY A O 1
ATOM 1911 N N . ASP A 1 246 ? -2.313 -4.654 -48.811 1.00 80.25 246 ASP A N 1
ATOM 1912 C CA . ASP A 1 246 ? -2.253 -3.215 -49.137 1.00 80.25 246 ASP A CA 1
ATOM 1913 C C . ASP A 1 246 ? -1.174 -2.404 -48.379 1.00 80.25 246 ASP A C 1
ATOM 1915 O O . ASP A 1 246 ? -1.151 -1.168 -48.416 1.00 80.25 246 ASP A O 1
ATOM 1919 N N . LEU A 1 247 ? -0.216 -3.065 -47.719 1.00 81.62 247 LEU A N 1
ATOM 1920 C CA . LEU A 1 247 ? 0.896 -2.416 -47.023 1.00 81.62 247 LEU A CA 1
ATOM 1921 C C . LEU A 1 247 ? 2.170 -2.429 -47.876 1.00 81.62 247 LEU A C 1
ATOM 1923 O O . LEU A 1 247 ? 3.000 -3.338 -47.814 1.00 81.62 247 LEU A O 1
ATOM 1927 N N . SER A 1 248 ? 2.394 -1.344 -48.622 1.00 84.62 248 SER A N 1
ATOM 1928 C CA . SER A 1 248 ? 3.627 -1.180 -49.396 1.00 84.62 248 SER A CA 1
ATOM 1929 C C . SER A 1 248 ? 4.867 -1.039 -48.503 1.00 84.62 248 SER A C 1
ATOM 1931 O O . SER A 1 248 ? 4.899 -0.291 -47.518 1.00 84.62 248 SER A O 1
ATOM 1933 N N . VAL A 1 249 ? 5.977 -1.643 -48.938 1.00 82.44 249 VAL A N 1
ATOM 1934 C CA . VAL A 1 249 ? 7.315 -1.470 -48.340 1.00 82.44 249 VAL A CA 1
ATOM 1935 C C . VAL A 1 249 ? 7.724 0.010 -48.263 1.00 82.44 249 VAL A C 1
ATOM 1937 O O . VAL A 1 249 ? 8.489 0.416 -47.379 1.00 82.44 249 VAL A O 1
ATOM 1940 N N . GLN A 1 250 ? 7.223 0.847 -49.176 1.00 86.19 250 GLN A N 1
ATOM 1941 C CA . GLN A 1 250 ? 7.489 2.284 -49.157 1.00 86.19 250 GLN A CA 1
ATOM 1942 C C . GLN A 1 250 ? 6.787 2.988 -47.993 1.00 86.19 250 GLN A C 1
ATOM 1944 O O . GLN A 1 250 ? 7.397 3.845 -47.346 1.00 86.19 250 GLN A O 1
ATOM 1949 N N . ASP A 1 251 ? 5.552 2.603 -47.685 1.00 84.50 251 ASP A N 1
ATOM 1950 C CA . ASP A 1 251 ? 4.784 3.191 -46.591 1.00 84.50 251 ASP A CA 1
ATOM 1951 C C . ASP A 1 251 ? 5.337 2.762 -45.235 1.00 84.50 251 ASP A C 1
ATOM 1953 O O . ASP A 1 251 ? 5.543 3.612 -44.365 1.00 84.50 251 ASP A O 1
ATOM 1957 N N . LEU A 1 252 ? 5.768 1.505 -45.105 1.00 83.19 252 LEU A N 1
ATOM 1958 C CA . LEU A 1 252 ? 6.518 1.034 -43.937 1.00 83.19 252 LEU A CA 1
ATOM 1959 C C . LEU A 1 252 ? 7.787 1.869 -43.695 1.00 83.19 252 LEU A C 1
ATOM 1961 O O . LEU A 1 252 ? 8.062 2.293 -42.569 1.00 83.19 252 LEU A O 1
ATOM 1965 N N . LYS A 1 253 ? 8.544 2.189 -44.755 1.00 85.38 253 LYS A N 1
ATOM 1966 C CA . LYS A 1 253 ? 9.733 3.056 -44.657 1.00 85.38 253 LYS A CA 1
ATOM 1967 C C . LYS A 1 253 ? 9.382 4.493 -44.260 1.00 85.38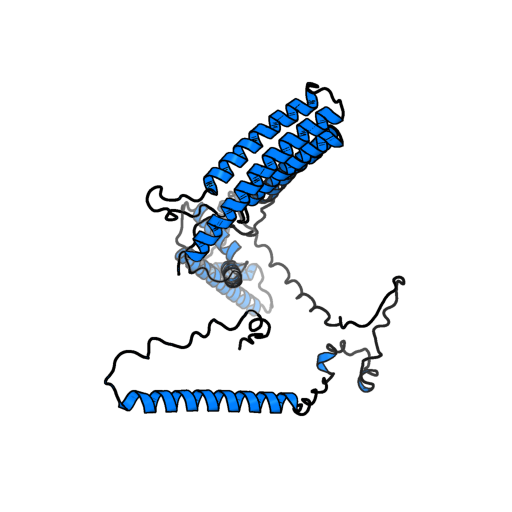 253 LYS A C 1
ATOM 1969 O O . LYS A 1 253 ? 10.144 5.113 -43.512 1.00 85.38 253 LYS A O 1
ATOM 1974 N N . ARG A 1 254 ? 8.261 5.047 -44.739 1.00 85.69 254 ARG A N 1
ATOM 1975 C CA . ARG A 1 254 ? 7.788 6.390 -44.348 1.00 85.69 254 ARG A CA 1
ATOM 1976 C C . ARG A 1 254 ? 7.393 6.423 -42.875 1.00 85.69 254 ARG A C 1
ATOM 1978 O O . ARG A 1 254 ? 7.840 7.320 -42.157 1.00 85.69 254 ARG A O 1
ATOM 1985 N N . VAL A 1 255 ? 6.625 5.435 -42.417 1.00 82.00 255 VAL A N 1
ATOM 1986 C CA . VAL A 1 255 ? 6.209 5.306 -41.014 1.00 82.00 255 VAL A CA 1
ATOM 1987 C C . VAL A 1 255 ? 7.429 5.131 -40.116 1.00 82.00 255 VAL A C 1
ATOM 1989 O O . VAL A 1 255 ? 7.563 5.874 -39.150 1.00 82.00 255 VAL A O 1
ATOM 1992 N N . MET A 1 256 ? 8.385 4.271 -40.482 1.00 83.38 256 MET A N 1
ATOM 1993 C CA . MET A 1 256 ? 9.640 4.101 -39.740 1.00 83.38 256 MET A CA 1
ATOM 1994 C C . MET A 1 256 ? 10.405 5.424 -39.573 1.00 83.38 256 MET A C 1
ATOM 1996 O O . MET A 1 256 ? 10.902 5.722 -38.491 1.00 83.38 256 MET A O 1
ATOM 2000 N N . LYS A 1 257 ? 10.498 6.251 -40.623 1.00 83.44 257 LYS A N 1
ATOM 2001 C CA . LYS A 1 257 ? 11.166 7.563 -40.540 1.00 83.44 257 LYS A CA 1
ATOM 2002 C C . LYS A 1 257 ? 10.403 8.559 -39.661 1.00 83.44 257 LYS A C 1
ATOM 2004 O O . LYS A 1 257 ? 11.039 9.376 -38.996 1.00 83.44 257 LYS A O 1
ATOM 2009 N N . ARG A 1 258 ? 9.066 8.514 -39.659 1.00 78.75 258 ARG A N 1
ATOM 2010 C CA . ARG A 1 258 ? 8.220 9.354 -38.792 1.00 78.75 258 ARG A CA 1
ATOM 2011 C C . ARG A 1 258 ? 8.341 8.937 -37.326 1.00 78.75 258 ARG A C 1
ATOM 2013 O O . ARG A 1 258 ? 8.557 9.793 -36.475 1.00 78.75 258 ARG A O 1
ATOM 2020 N N . THR A 1 259 ? 8.295 7.638 -37.039 1.00 70.31 259 THR A N 1
ATOM 2021 C CA . THR A 1 259 ? 8.376 7.098 -35.675 1.00 70.31 259 THR A CA 1
ATOM 2022 C C . THR A 1 259 ? 9.793 7.130 -35.105 1.00 70.31 259 THR A C 1
ATOM 2024 O O . THR A 1 259 ? 9.948 7.310 -33.905 1.00 70.31 259 THR A O 1
ATOM 2027 N N . ALA A 1 260 ? 10.844 7.063 -35.931 1.00 71.31 260 ALA A N 1
ATOM 2028 C CA . ALA A 1 260 ? 12.233 7.195 -35.475 1.00 71.31 260 ALA A CA 1
ATOM 2029 C C . ALA A 1 260 ? 12.577 8.589 -34.919 1.00 71.31 260 ALA A C 1
ATOM 2031 O O . ALA A 1 260 ? 13.507 8.713 -34.122 1.00 71.31 260 ALA A O 1
ATOM 2032 N N . LYS A 1 261 ? 11.840 9.634 -35.326 1.00 66.69 261 LYS A N 1
ATOM 2033 C CA . LYS A 1 261 ? 11.959 10.986 -34.749 1.00 66.69 261 LYS A CA 1
ATOM 2034 C C . LYS A 1 261 ? 11.323 11.084 -33.359 1.00 66.69 261 LYS A C 1
ATOM 2036 O O . LYS A 1 261 ? 11.660 11.984 -32.596 1.00 66.69 261 LYS A O 1
ATOM 2041 N N . VAL A 1 262 ? 10.422 10.162 -33.025 1.00 65.00 262 VAL A N 1
ATOM 2042 C CA . VAL A 1 262 ? 9.815 10.049 -31.700 1.00 65.00 262 VAL A CA 1
ATOM 2043 C C . VAL A 1 262 ? 10.783 9.262 -30.814 1.00 65.00 262 VAL A C 1
ATOM 2045 O O . VAL A 1 262 ? 11.235 8.178 -31.179 1.00 65.00 262 VAL A O 1
ATOM 2048 N N . SER A 1 263 ? 11.162 9.825 -29.662 1.00 56.44 263 SER A N 1
ATOM 2049 C CA . SER A 1 263 ? 12.182 9.233 -28.786 1.00 56.44 263 SER A CA 1
ATOM 2050 C C . SER A 1 263 ? 11.890 7.756 -28.493 1.00 56.44 263 SER A C 1
ATOM 2052 O O . SER A 1 263 ? 10.824 7.421 -27.970 1.00 56.44 263 SER A O 1
ATOM 2054 N N . ARG A 1 264 ? 12.871 6.875 -28.745 1.00 55.62 264 ARG A N 1
ATOM 2055 C CA . ARG A 1 264 ? 12.819 5.435 -28.416 1.00 55.62 264 ARG A CA 1
ATOM 2056 C C . ARG A 1 264 ? 12.547 5.159 -26.931 1.00 55.62 264 ARG A C 1
ATOM 2058 O O . ARG A 1 264 ? 12.103 4.066 -26.604 1.00 55.62 264 ARG A O 1
ATOM 2065 N N . SER A 1 265 ? 12.760 6.135 -26.042 1.00 55.50 265 SER A N 1
ATOM 2066 C CA . SER A 1 265 ? 12.387 6.032 -24.622 1.00 55.50 265 SER A CA 1
ATOM 2067 C C . SER A 1 265 ? 10.872 6.065 -24.375 1.00 55.50 265 SER A C 1
ATOM 2069 O O . SER A 1 265 ? 10.425 5.655 -23.307 1.00 55.50 265 SER A O 1
ATOM 2071 N N . SER A 1 266 ? 10.083 6.534 -25.350 1.00 55.44 266 SER A N 1
ATOM 2072 C CA . SER A 1 266 ? 8.621 6.630 -25.263 1.00 55.44 266 SER A CA 1
ATOM 2073 C C . SER A 1 266 ? 7.883 5.416 -25.835 1.00 55.44 266 SER A C 1
ATOM 2075 O O . SER A 1 266 ? 6.724 5.210 -25.486 1.00 55.44 266 SER A O 1
ATOM 2077 N N . VAL A 1 267 ? 8.544 4.586 -26.656 1.00 54.97 267 VAL A N 1
ATOM 2078 C CA . VAL A 1 267 ? 7.940 3.396 -27.275 1.00 54.97 267 VAL A CA 1
ATOM 2079 C C . VAL A 1 267 ? 8.102 2.192 -26.337 1.00 54.97 267 VAL A C 1
ATOM 2081 O O . VAL A 1 267 ? 9.227 1.758 -26.080 1.00 54.97 267 VAL A O 1
ATOM 2084 N N . PRO A 1 268 ? 7.014 1.631 -25.783 1.00 54.78 268 PRO A N 1
ATOM 2085 C CA . PRO A 1 268 ? 7.091 0.499 -24.878 1.00 54.78 268 PRO A CA 1
ATOM 2086 C C . PRO A 1 268 ? 7.541 -0.743 -25.648 1.00 54.78 268 PRO A C 1
ATOM 2088 O O . PRO A 1 268 ? 6.832 -1.271 -26.498 1.00 54.78 268 PRO A O 1
ATOM 2091 N N . MET A 1 269 ? 8.730 -1.233 -25.315 1.00 50.69 269 MET A N 1
ATOM 2092 C CA . MET A 1 269 ? 9.219 -2.525 -25.782 1.00 50.69 269 MET A CA 1
ATOM 2093 C C . MET A 1 269 ? 8.295 -3.638 -25.264 1.00 50.69 269 MET A C 1
ATOM 2095 O O . MET A 1 269 ? 8.034 -3.704 -24.056 1.00 50.69 269 MET A O 1
ATOM 2099 N N . PHE A 1 270 ? 7.827 -4.524 -26.152 1.00 51.59 270 PHE A N 1
ATOM 2100 C CA . PHE A 1 270 ? 7.178 -5.775 -25.757 1.00 51.59 270 PHE A CA 1
ATOM 2101 C C . PHE A 1 270 ? 8.150 -6.555 -24.877 1.00 51.59 270 PHE A C 1
ATOM 2103 O O . PHE A 1 270 ? 9.133 -7.127 -25.348 1.00 51.59 270 PHE A O 1
ATOM 2110 N N . LYS A 1 271 ? 7.909 -6.545 -23.567 1.00 55.03 271 LYS A N 1
ATOM 2111 C CA . LYS A 1 271 ? 8.670 -7.393 -22.659 1.00 55.03 271 LYS A CA 1
ATOM 2112 C C . LYS A 1 271 ? 8.167 -8.817 -22.879 1.00 55.03 271 LYS A C 1
ATOM 2114 O O . LYS A 1 271 ? 6.959 -9.030 -22.741 1.00 55.03 271 LYS A O 1
ATOM 2119 N N . PRO A 1 272 ? 9.042 -9.778 -23.227 1.00 51.31 272 PRO A N 1
ATOM 2120 C CA . PRO A 1 272 ? 8.631 -11.167 -23.352 1.00 51.31 272 PRO A CA 1
ATOM 2121 C C . PRO A 1 272 ? 7.941 -11.590 -22.056 1.00 51.31 272 PRO A C 1
ATOM 2123 O O . PRO A 1 272 ? 8.365 -11.190 -20.965 1.00 51.31 272 PRO A O 1
ATOM 2126 N N . ALA A 1 273 ? 6.842 -12.340 -22.189 1.00 58.84 273 ALA A N 1
ATOM 2127 C CA . ALA A 1 273 ? 6.030 -12.745 -21.051 1.00 58.84 273 ALA A CA 1
ATOM 2128 C C . ALA A 1 273 ? 6.938 -13.336 -19.956 1.00 58.84 273 ALA A C 1
ATOM 2130 O O . ALA A 1 273 ? 7.802 -14.164 -20.270 1.00 58.84 273 ALA A O 1
ATOM 2131 N N . PRO A 1 274 ? 6.795 -12.908 -18.686 1.00 58.16 274 PRO A N 1
ATOM 2132 C CA . PRO A 1 274 ? 7.617 -13.445 -17.615 1.00 58.16 274 PRO A CA 1
ATOM 2133 C C . PRO A 1 274 ? 7.445 -14.964 -17.593 1.00 58.16 274 PRO A C 1
ATOM 2135 O O . PRO A 1 274 ? 6.314 -15.456 -17.607 1.00 58.16 274 PRO A O 1
ATOM 2138 N N . LYS A 1 275 ? 8.561 -15.709 -17.587 1.00 54.88 275 LYS A N 1
ATOM 2139 C CA . LYS A 1 275 ? 8.533 -17.174 -17.491 1.00 54.88 275 LYS A CA 1
ATOM 2140 C C . LYS A 1 275 ? 7.640 -17.547 -16.307 1.00 54.88 275 LYS A C 1
ATOM 2142 O O . LYS A 1 275 ? 7.886 -17.090 -15.188 1.00 54.88 275 LYS A O 1
ATOM 2147 N N . ARG A 1 276 ? 6.581 -18.319 -16.572 1.00 62.09 276 ARG A N 1
ATOM 2148 C CA . ARG A 1 276 ? 5.625 -18.788 -15.560 1.00 62.09 276 ARG A CA 1
ATOM 2149 C C . ARG A 1 276 ? 6.449 -19.428 -14.438 1.00 62.09 276 ARG A C 1
ATOM 2151 O O . ARG A 1 276 ? 7.175 -20.388 -14.691 1.00 62.09 276 ARG A O 1
ATOM 2158 N N . ARG A 1 277 ? 6.429 -18.849 -13.231 1.00 56.22 277 ARG A N 1
ATOM 2159 C CA . ARG A 1 277 ? 7.099 -19.475 -12.083 1.00 56.22 277 ARG A CA 1
ATOM 2160 C C . ARG A 1 277 ? 6.432 -20.832 -11.864 1.00 56.22 277 ARG A C 1
ATOM 2162 O O . ARG A 1 277 ? 5.206 -20.910 -11.951 1.00 56.22 277 ARG A O 1
ATOM 2169 N N . ARG A 1 278 ? 7.230 -21.881 -11.631 1.00 59.94 278 ARG A N 1
ATOM 2170 C CA . ARG A 1 278 ? 6.697 -23.180 -11.199 1.00 59.94 278 ARG A CA 1
ATOM 2171 C C . ARG A 1 278 ? 5.804 -22.931 -9.984 1.00 59.94 278 ARG A C 1
ATOM 2173 O O . ARG A 1 278 ? 6.161 -22.116 -9.131 1.00 59.94 278 ARG A O 1
ATOM 2180 N N . SER A 1 279 ? 4.630 -23.555 -9.969 1.00 64.25 279 SER A N 1
ATOM 2181 C CA . SER A 1 279 ? 3.698 -23.480 -8.846 1.00 64.25 279 SER A CA 1
ATOM 2182 C C . SER A 1 279 ? 4.454 -23.789 -7.547 1.00 64.25 279 SER A C 1
ATOM 2184 O O . SER A 1 279 ? 5.299 -24.685 -7.573 1.00 64.25 279 SER A O 1
ATOM 2186 N N . PRO A 1 280 ? 4.218 -23.046 -6.452 1.00 63.84 280 PRO A N 1
ATOM 2187 C CA . PRO A 1 280 ? 4.884 -23.317 -5.184 1.00 63.84 280 PRO A CA 1
ATOM 2188 C C . PRO A 1 280 ? 4.639 -24.772 -4.775 1.00 63.84 280 PRO A C 1
ATOM 2190 O O . PRO A 1 280 ? 3.514 -25.261 -4.904 1.00 63.84 280 PRO A O 1
ATOM 2193 N N . GLU A 1 281 ? 5.694 -25.455 -4.328 1.00 63.69 281 GLU A N 1
ATOM 2194 C CA . GLU A 1 281 ? 5.576 -26.799 -3.767 1.00 63.69 281 GLU A CA 1
ATOM 2195 C C . GLU A 1 281 ? 4.595 -26.745 -2.593 1.00 63.69 281 GLU A C 1
ATOM 2197 O O . GLU A 1 281 ? 4.689 -25.881 -1.717 1.00 63.69 281 GLU A O 1
ATOM 2202 N N . LEU A 1 282 ? 3.586 -27.614 -2.641 1.00 60.59 282 LEU A N 1
ATOM 2203 C CA . LEU A 1 282 ? 2.582 -27.727 -1.593 1.00 60.59 282 LEU A CA 1
ATOM 2204 C C . LEU A 1 282 ? 3.299 -28.052 -0.276 1.00 60.59 282 LEU A C 1
ATOM 2206 O O . LEU A 1 282 ? 4.127 -28.959 -0.234 1.00 60.59 282 LEU A O 1
ATOM 2210 N N . LEU A 1 283 ? 2.983 -27.290 0.774 1.00 56.91 283 LEU A N 1
ATOM 2211 C CA . LEU A 1 283 ? 3.499 -27.477 2.133 1.00 56.91 283 LEU A CA 1
ATOM 2212 C C . LEU A 1 283 ? 3.466 -28.961 2.533 1.00 56.91 283 LEU A C 1
ATOM 2214 O O . LEU A 1 283 ? 2.410 -29.598 2.485 1.00 56.91 283 LEU A O 1
ATOM 2218 N N . GLY A 1 284 ? 4.620 -29.497 2.942 1.00 51.69 284 GLY A N 1
ATOM 2219 C CA . GLY A 1 284 ? 4.731 -30.854 3.468 1.00 51.69 284 GLY A CA 1
ATOM 2220 C C . GLY A 1 284 ? 3.877 -30.994 4.725 1.00 51.69 284 GLY A C 1
ATOM 2221 O O . GLY A 1 284 ? 4.143 -30.353 5.733 1.00 51.69 284 GLY A O 1
ATOM 2222 N N . SER A 1 285 ? 2.825 -31.806 4.665 1.00 51.56 285 SER A N 1
ATOM 2223 C CA . SER A 1 285 ? 1.856 -31.982 5.758 1.00 51.56 285 SER A CA 1
ATOM 2224 C C . SER A 1 285 ? 2.369 -32.895 6.890 1.00 51.56 285 SER A C 1
ATOM 2226 O O . SER A 1 285 ? 1.594 -33.673 7.437 1.00 51.56 285 SER A O 1
ATOM 2228 N N . ASP A 1 286 ? 3.666 -32.851 7.209 1.00 50.97 286 ASP A N 1
ATOM 2229 C CA . ASP A 1 286 ? 4.355 -33.806 8.097 1.00 50.97 286 ASP A CA 1
ATOM 2230 C C . ASP A 1 286 ? 4.697 -33.225 9.491 1.00 50.97 286 ASP A C 1
ATOM 2232 O O . ASP A 1 286 ? 5.619 -33.696 10.146 1.00 50.97 286 ASP A O 1
ATOM 2236 N N . GLU A 1 287 ? 3.938 -32.250 10.004 1.00 49.25 287 GLU A N 1
ATOM 2237 C CA . GLU A 1 287 ? 3.990 -31.895 11.433 1.00 49.25 287 GLU A CA 1
ATOM 2238 C C . GLU A 1 287 ? 2.840 -32.578 12.180 1.00 49.25 287 GLU A C 1
ATOM 2240 O O . GLU A 1 287 ? 1.714 -32.089 12.249 1.00 49.25 287 GLU A O 1
ATOM 2245 N N . SER A 1 288 ? 3.117 -33.759 12.731 1.00 42.66 288 SER A N 1
ATOM 2246 C CA . SER A 1 288 ? 2.300 -34.358 13.785 1.00 42.66 288 SER A CA 1
ATOM 2247 C C . SER A 1 288 ? 3.170 -34.537 15.020 1.00 42.66 288 SER A C 1
ATOM 2249 O O . SER A 1 288 ? 4.067 -35.371 15.061 1.00 42.66 288 SER A O 1
ATOM 2251 N N . SER A 1 289 ? 2.886 -33.665 15.982 1.00 37.62 289 SER A N 1
ATOM 2252 C CA . SER A 1 289 ? 3.407 -33.577 17.340 1.00 37.62 289 SER A CA 1
ATOM 2253 C C . SER A 1 289 ? 3.531 -34.935 18.047 1.00 37.62 289 SER A C 1
ATOM 2255 O O . SER A 1 289 ? 2.542 -35.658 18.162 1.00 37.62 289 SER A O 1
ATOM 2257 N N . ALA A 1 290 ? 4.728 -35.230 18.563 1.00 34.31 290 ALA A N 1
ATOM 2258 C CA . ALA A 1 290 ? 4.940 -35.984 19.799 1.00 34.31 290 ALA A CA 1
ATOM 2259 C C . ALA A 1 290 ? 6.384 -35.775 20.306 1.00 34.31 290 ALA A C 1
ATOM 2261 O O . ALA A 1 290 ? 7.321 -36.251 19.677 1.00 34.31 290 ALA A O 1
ATOM 2262 N N . GLY A 1 291 ? 6.523 -35.097 21.453 1.00 33.16 291 GLY A N 1
ATOM 2263 C CA . GLY A 1 291 ? 7.553 -35.375 22.467 1.00 33.16 291 GLY A CA 1
ATOM 2264 C C . GLY A 1 291 ? 8.982 -34.859 22.255 1.00 33.16 291 GLY A C 1
ATOM 2265 O O . GLY A 1 291 ? 9.771 -35.500 21.579 1.00 33.16 291 GLY A O 1
ATOM 2266 N N . GLU A 1 292 ? 9.280 -33.752 22.943 1.00 35.22 292 GLU A N 1
ATOM 2267 C CA . GLU A 1 292 ? 10.501 -33.461 23.728 1.00 35.22 292 GLU A CA 1
ATOM 2268 C C . GLU A 1 292 ? 11.915 -33.550 23.095 1.00 35.22 292 GLU A C 1
ATOM 2270 O O . GLU A 1 292 ? 12.442 -34.608 22.776 1.00 35.22 292 GLU A O 1
ATOM 2275 N N . GLU A 1 293 ? 12.535 -32.361 23.030 1.00 35.03 293 GLU A N 1
ATOM 2276 C CA . GLU A 1 293 ? 13.908 -32.012 23.453 1.00 35.03 293 GLU A CA 1
ATOM 2277 C C . GLU A 1 293 ? 15.106 -32.879 23.002 1.00 35.03 293 GLU A C 1
ATOM 2279 O O . GLU A 1 293 ? 15.395 -33.915 23.588 1.00 35.03 293 GLU A O 1
ATOM 2284 N N . ASN A 1 294 ? 15.909 -32.373 22.050 1.00 33.50 294 ASN A N 1
ATOM 2285 C CA . ASN A 1 294 ? 17.283 -31.854 22.269 1.00 33.50 294 ASN A CA 1
ATOM 2286 C C . ASN A 1 294 ? 17.878 -31.351 20.924 1.00 33.50 294 ASN A C 1
ATOM 2288 O O . ASN A 1 294 ? 17.600 -31.964 19.888 1.00 33.50 294 ASN A O 1
ATOM 2292 N N . PRO A 1 295 ? 18.684 -30.268 20.882 1.00 45.16 295 PRO A N 1
ATOM 2293 C CA . PRO A 1 295 ? 19.347 -29.799 19.673 1.00 45.16 295 PRO A CA 1
ATOM 2294 C C . PRO A 1 295 ? 20.660 -30.557 19.423 1.00 45.16 295 PRO A C 1
ATOM 2296 O O . PRO A 1 295 ? 21.191 -31.230 20.299 1.00 45.16 295 PRO A O 1
ATOM 2299 N N . ASP A 1 296 ? 21.183 -30.381 18.212 1.00 32.00 296 ASP A N 1
ATOM 2300 C CA . ASP A 1 296 ? 22.456 -30.889 17.691 1.00 32.00 296 ASP A CA 1
ATOM 2301 C C . ASP A 1 296 ? 22.430 -32.306 17.104 1.00 32.00 296 ASP A C 1
ATOM 2303 O O . ASP A 1 296 ? 22.717 -33.312 17.740 1.00 32.00 296 ASP A O 1
ATOM 2307 N N . THR A 1 297 ? 22.209 -32.380 15.791 1.00 32.84 297 THR A N 1
ATOM 2308 C CA . THR A 1 297 ? 23.271 -32.825 14.874 1.00 32.84 297 THR A CA 1
ATOM 2309 C C . THR A 1 297 ? 22.881 -32.577 13.420 1.00 32.84 297 THR A C 1
ATOM 2311 O O . THR A 1 297 ? 21.762 -32.800 12.963 1.00 32.84 297 THR A O 1
ATOM 2314 N N . SER A 1 298 ? 23.855 -32.061 12.684 1.00 33.66 298 SER A N 1
ATOM 2315 C CA . SER A 1 298 ? 23.806 -31.846 11.249 1.00 33.66 298 SER A CA 1
ATOM 2316 C C . SER A 1 298 ? 23.974 -33.167 10.491 1.00 33.66 298 SER A C 1
ATOM 2318 O O . SER A 1 298 ? 24.721 -34.043 10.914 1.00 33.66 298 SER A O 1
ATOM 2320 N N . LYS A 1 299 ? 23.329 -33.243 9.317 1.00 36.81 299 LYS A N 1
ATOM 2321 C CA . LYS A 1 299 ? 23.519 -34.241 8.247 1.00 36.81 299 LYS A CA 1
ATOM 2322 C C . LYS A 1 299 ? 23.230 -35.696 8.635 1.00 36.81 299 LYS A C 1
ATOM 2324 O O . LYS A 1 299 ? 24.087 -36.403 9.145 1.00 36.81 299 LYS A O 1
ATOM 2329 N N . THR A 1 300 ? 22.069 -36.194 8.219 1.00 31.33 300 THR A N 1
ATOM 2330 C CA . THR A 1 300 ? 21.906 -37.188 7.135 1.00 31.33 300 THR A CA 1
ATOM 2331 C C . THR A 1 300 ? 20.407 -37.444 6.999 1.00 31.33 300 THR A C 1
ATOM 2333 O O . THR A 1 300 ? 19.741 -37.751 7.983 1.00 31.33 300 THR A O 1
ATOM 2336 N N . GLU A 1 301 ? 19.865 -37.312 5.790 1.00 38.88 301 GLU A N 1
ATOM 2337 C CA . GLU A 1 301 ? 18.484 -37.668 5.460 1.00 38.88 301 GLU A CA 1
ATOM 2338 C C . GLU A 1 301 ? 18.237 -39.168 5.710 1.00 38.88 301 GLU A C 1
ATOM 2340 O O . GLU A 1 301 ? 18.344 -40.005 4.818 1.00 38.88 301 GLU A O 1
ATOM 2345 N N . LYS A 1 302 ? 17.885 -39.536 6.943 1.00 37.44 302 LYS A N 1
ATOM 2346 C CA . LYS A 1 302 ? 17.201 -40.793 7.255 1.00 37.44 302 LYS A CA 1
ATOM 2347 C C . LYS A 1 302 ? 15.712 -40.486 7.352 1.00 37.44 302 LYS A C 1
ATOM 2349 O O . LYS A 1 302 ? 15.148 -40.370 8.429 1.00 37.44 302 LYS A O 1
ATOM 2354 N N . LYS A 1 303 ? 15.088 -40.307 6.188 1.00 48.19 303 LYS A N 1
ATOM 2355 C CA . LYS A 1 303 ? 13.651 -40.047 6.052 1.00 48.19 303 LYS A CA 1
ATOM 2356 C C . LYS A 1 303 ? 12.862 -41.315 6.404 1.00 48.19 303 LYS A C 1
ATOM 2358 O O . LYS A 1 303 ? 12.730 -42.222 5.585 1.00 48.19 303 LYS A O 1
ATOM 2363 N N . ASP A 1 304 ? 12.406 -41.376 7.651 1.00 47.78 304 ASP A N 1
ATOM 2364 C CA . ASP A 1 304 ? 11.310 -42.172 8.218 1.00 47.78 304 ASP A CA 1
ATOM 2365 C C . ASP A 1 304 ? 10.721 -43.279 7.328 1.00 47.78 304 ASP A C 1
ATOM 2367 O O . ASP A 1 304 ? 9.633 -43.179 6.753 1.00 47.78 304 ASP A O 1
ATOM 2371 N N . SER A 1 305 ? 11.419 -44.412 7.265 1.00 50.38 305 SER A N 1
ATOM 2372 C CA . SER A 1 305 ? 10.895 -45.671 6.721 1.00 50.38 305 SER A CA 1
ATOM 2373 C C . SER A 1 305 ? 10.046 -46.453 7.738 1.00 50.38 305 SER A C 1
ATOM 2375 O O . SER A 1 305 ? 9.545 -47.541 7.424 1.00 50.38 305 SER A O 1
ATOM 2377 N N . SER A 1 306 ? 9.867 -45.919 8.954 1.00 55.94 306 SER A N 1
ATOM 2378 C CA . SER A 1 306 ? 9.142 -46.584 10.044 1.00 55.94 306 SER A CA 1
ATOM 2379 C C . SER A 1 306 ? 7.631 -46.663 9.760 1.00 55.94 306 SER A C 1
ATOM 2381 O O . SER A 1 306 ? 7.045 -47.729 9.939 1.00 55.94 306 SER A O 1
ATOM 2383 N N . ASN A 1 307 ? 7.046 -45.621 9.149 1.00 59.03 307 ASN A N 1
ATOM 2384 C CA . ASN A 1 307 ? 5.594 -45.489 8.945 1.00 59.03 307 ASN A CA 1
ATOM 2385 C C . ASN A 1 307 ? 5.061 -45.881 7.552 1.00 59.03 307 ASN A C 1
ATOM 2387 O O . ASN A 1 307 ? 3.875 -45.714 7.274 1.00 59.03 307 ASN A O 1
ATOM 2391 N N . LYS A 1 308 ? 5.898 -46.417 6.655 1.00 66.56 308 LYS A N 1
ATOM 2392 C CA . LYS A 1 308 ? 5.414 -46.981 5.380 1.00 66.56 308 LYS A CA 1
ATOM 2393 C C . LYS A 1 308 ? 4.892 -48.405 5.622 1.00 66.56 308 LYS A C 1
ATOM 2395 O O . LYS A 1 308 ? 5.587 -49.178 6.288 1.00 66.56 308 LYS A O 1
ATOM 2400 N N . PRO A 1 309 ? 3.730 -48.813 5.081 1.00 67.81 309 PRO A N 1
ATOM 2401 C CA . PRO A 1 309 ? 3.310 -50.208 5.151 1.00 67.81 309 PRO A CA 1
ATOM 2402 C C . PRO A 1 309 ? 4.350 -51.093 4.458 1.00 67.81 309 PRO A C 1
ATOM 2404 O O . PRO A 1 309 ? 4.993 -50.684 3.491 1.00 67.81 309 PRO A O 1
ATOM 2407 N N . ARG A 1 310 ? 4.532 -52.316 4.965 1.00 69.12 310 ARG A N 1
ATOM 2408 C CA . ARG A 1 310 ? 5.590 -53.257 4.550 1.00 69.12 310 ARG A CA 1
ATOM 2409 C C . ARG A 1 310 ? 5.607 -53.523 3.032 1.00 69.12 310 ARG A C 1
ATOM 2411 O O . ARG A 1 310 ? 6.667 -53.746 2.463 1.00 69.12 310 ARG A O 1
ATOM 2418 N N . THR A 1 311 ? 4.450 -53.408 2.382 1.00 70.44 311 THR A N 1
ATOM 2419 C CA . THR A 1 311 ? 4.237 -53.535 0.931 1.00 70.44 311 THR A CA 1
ATOM 2420 C C . THR A 1 311 ? 4.826 -52.387 0.104 1.00 70.44 311 THR A C 1
ATOM 2422 O O . THR A 1 311 ? 5.230 -52.608 -1.030 1.00 70.44 311 THR A O 1
ATOM 2425 N N . LEU A 1 312 ? 4.927 -51.175 0.660 1.00 68.06 312 LEU A N 1
ATOM 2426 C CA . LEU A 1 312 ? 5.456 -49.985 -0.024 1.00 68.06 312 LEU A CA 1
ATOM 2427 C C . LEU A 1 312 ? 6.939 -49.725 0.288 1.00 68.06 312 LEU A C 1
ATOM 2429 O O . LEU A 1 312 ? 7.513 -48.752 -0.199 1.00 68.06 312 LEU A O 1
ATOM 2433 N N . LYS A 1 313 ? 7.576 -50.578 1.104 1.00 71.94 313 LYS A N 1
ATOM 2434 C CA . LYS A 1 313 ? 9.003 -50.456 1.454 1.00 71.94 313 LYS A CA 1
ATOM 2435 C C . LYS A 1 313 ? 9.944 -50.976 0.361 1.00 71.94 313 LYS A C 1
ATOM 2437 O O . LYS A 1 313 ? 11.106 -50.591 0.355 1.00 71.94 313 LYS A O 1
ATOM 2442 N N . HIS A 1 314 ? 9.453 -51.814 -0.552 1.00 72.81 314 HIS A N 1
ATOM 2443 C CA . HIS A 1 314 ? 10.263 -52.509 -1.564 1.00 72.81 314 HIS A CA 1
ATOM 2444 C C . HIS A 1 314 ? 10.091 -51.953 -2.989 1.00 72.81 314 HIS A C 1
ATOM 2446 O O . HIS A 1 314 ? 10.347 -52.660 -3.960 1.00 72.81 314 HIS A O 1
ATOM 2452 N N . LEU A 1 315 ? 9.632 -50.706 -3.136 1.00 71.06 315 LEU A N 1
ATOM 2453 C CA . LEU A 1 315 ? 9.425 -50.109 -4.456 1.00 71.06 315 LEU A CA 1
ATOM 2454 C C . LEU A 1 315 ? 10.767 -49.755 -5.131 1.00 71.06 315 LEU A C 1
ATOM 2456 O O . LEU A 1 315 ? 11.652 -49.207 -4.469 1.00 71.06 315 LEU A O 1
ATOM 2460 N N . PRO A 1 316 ? 10.923 -50.052 -6.433 1.00 77.94 316 PRO A N 1
ATOM 2461 C CA . PRO A 1 316 ? 12.132 -49.739 -7.189 1.00 77.94 316 PRO A CA 1
ATOM 2462 C C . PRO A 1 316 ? 12.291 -48.222 -7.378 1.00 77.94 316 PRO A C 1
ATOM 2464 O O . PRO A 1 316 ? 11.318 -47.505 -7.608 1.00 77.94 316 PRO A O 1
ATOM 2467 N N . GLY A 1 317 ? 13.531 -47.728 -7.304 1.00 71.94 317 GLY A N 1
ATOM 2468 C CA . GLY A 1 317 ? 13.855 -46.292 -7.294 1.00 71.94 317 GLY A CA 1
ATOM 2469 C C . GLY A 1 317 ? 13.613 -45.533 -8.606 1.00 71.94 317 GLY A C 1
ATOM 2470 O O . GLY A 1 317 ? 13.852 -44.333 -8.660 1.00 71.94 317 GLY A O 1
ATOM 2471 N N . GLN A 1 318 ? 13.156 -46.205 -9.666 1.00 81.94 318 GLN A N 1
ATOM 2472 C CA . GLN A 1 318 ? 12.735 -45.568 -10.918 1.00 81.94 318 GLN A CA 1
ATOM 2473 C C . GLN A 1 318 ? 11.325 -44.955 -10.840 1.00 81.94 318 GLN A C 1
ATOM 2475 O O . GLN A 1 318 ? 10.920 -44.250 -11.764 1.00 81.94 318 GLN A O 1
ATOM 2480 N N . LEU A 1 319 ? 10.560 -45.236 -9.778 1.00 76.81 319 LEU A N 1
ATOM 2481 C CA . LEU A 1 319 ? 9.232 -44.657 -9.574 1.00 76.81 319 LEU A CA 1
ATOM 2482 C C . LEU A 1 319 ? 9.312 -43.284 -8.880 1.00 76.81 319 LEU A C 1
ATOM 2484 O O . LEU A 1 319 ? 10.206 -43.064 -8.062 1.00 76.81 319 LEU A O 1
ATOM 2488 N N . PRO A 1 320 ? 8.365 -42.371 -9.167 1.00 75.19 320 PRO A N 1
ATOM 2489 C CA . PRO A 1 320 ? 8.252 -41.109 -8.448 1.00 75.19 320 PRO A CA 1
ATOM 2490 C C . PRO A 1 320 ? 7.974 -41.332 -6.957 1.00 75.19 320 PRO A C 1
ATOM 2492 O O . PRO A 1 320 ? 7.441 -42.369 -6.552 1.00 75.19 320 PRO A O 1
ATOM 2495 N N . ASP A 1 321 ? 8.309 -40.323 -6.151 1.00 73.19 321 ASP A N 1
ATOM 2496 C CA . ASP A 1 321 ? 8.081 -40.343 -4.709 1.00 73.19 321 ASP A CA 1
ATOM 2497 C C . ASP A 1 321 ? 6.619 -40.647 -4.364 1.00 73.19 321 ASP A C 1
ATOM 2499 O O . ASP A 1 321 ? 5.678 -40.176 -5.009 1.00 73.19 321 ASP A O 1
ATOM 2503 N N . LEU A 1 322 ? 6.439 -41.446 -3.309 1.00 71.50 322 LEU A N 1
ATOM 2504 C CA . LEU A 1 322 ? 5.116 -41.807 -2.816 1.00 71.50 322 LEU A CA 1
ATOM 2505 C C . LEU A 1 322 ? 4.319 -40.542 -2.451 1.00 71.50 322 LEU A C 1
ATOM 2507 O O . LEU A 1 322 ? 4.874 -39.630 -1.827 1.00 71.50 322 LEU A O 1
ATOM 2511 N N . PRO A 1 323 ? 3.011 -40.505 -2.767 1.00 70.88 323 PRO A N 1
ATOM 2512 C CA . PRO A 1 323 ? 2.138 -39.422 -2.333 1.00 70.88 323 PRO A CA 1
ATOM 2513 C C . PRO A 1 323 ? 2.087 -39.337 -0.793 1.00 70.88 323 PRO A C 1
ATOM 2515 O O . PRO A 1 323 ? 2.503 -40.273 -0.108 1.00 70.88 323 PRO A O 1
ATOM 2518 N N . PRO A 1 324 ? 1.576 -38.239 -0.213 1.00 71.94 324 PRO A N 1
ATOM 2519 C CA . PRO A 1 324 ? 1.507 -38.056 1.239 1.00 71.94 324 PRO A CA 1
ATOM 2520 C C . PRO A 1 324 ? 0.808 -39.210 1.983 1.00 71.94 324 PRO A C 1
ATOM 2522 O O . PRO A 1 324 ? -0.111 -39.834 1.450 1.00 71.94 324 PRO A O 1
ATOM 2525 N N . LYS A 1 325 ? 1.193 -39.458 3.247 1.00 69.38 325 LYS A N 1
ATOM 2526 C CA . LYS A 1 325 ? 0.725 -40.592 4.085 1.00 69.38 325 LYS A CA 1
ATOM 2527 C C . LYS A 1 325 ? -0.800 -40.771 4.106 1.00 69.38 325 LYS A C 1
ATOM 2529 O O . LYS A 1 325 ? -1.291 -41.891 3.996 1.00 69.38 325 LYS A O 1
ATOM 2534 N N . HIS A 1 326 ? -1.553 -39.675 4.165 1.00 65.06 326 HIS A N 1
ATOM 2535 C CA . HIS A 1 326 ? -3.022 -39.671 4.183 1.00 65.06 326 HIS A CA 1
ATOM 2536 C C . HIS A 1 326 ? -3.680 -40.115 2.862 1.00 65.06 326 HIS A C 1
ATOM 2538 O O . HIS A 1 326 ? -4.883 -40.346 2.835 1.00 65.06 326 HIS A O 1
ATOM 2544 N N . SER A 1 327 ? -2.915 -40.257 1.773 1.00 72.06 327 SER A N 1
ATOM 2545 C CA . SER A 1 327 ? -3.425 -40.797 0.504 1.00 72.06 327 SER A CA 1
ATOM 2546 C C . SER A 1 327 ? -3.509 -42.326 0.506 1.00 72.06 327 SER A C 1
ATOM 2548 O O . SER A 1 327 ? -4.320 -42.893 -0.219 1.00 72.06 327 SER A O 1
ATOM 2550 N N . TYR A 1 328 ? -2.674 -43.003 1.301 1.00 72.81 328 TYR A N 1
ATOM 2551 C CA . TYR A 1 328 ? -2.599 -44.470 1.328 1.00 72.81 328 TYR A CA 1
ATOM 2552 C C . TYR A 1 328 ? -2.860 -45.090 2.707 1.00 72.81 328 TYR A C 1
ATOM 2554 O O . TYR A 1 328 ? -3.070 -46.300 2.795 1.00 72.81 328 TYR A O 1
ATOM 2562 N N . MET A 1 329 ? -2.880 -44.304 3.787 1.00 70.62 329 MET A N 1
ATOM 2563 C CA . MET A 1 329 ? -3.311 -44.763 5.107 1.00 70.62 329 MET A CA 1
ATOM 2564 C C . MET A 1 329 ? -4.797 -44.466 5.313 1.00 70.62 329 MET A C 1
ATOM 2566 O O . MET A 1 329 ? -5.212 -43.310 5.310 1.00 70.62 329 MET A O 1
ATOM 2570 N N . ARG A 1 330 ? -5.603 -45.510 5.538 1.00 69.88 330 ARG A N 1
ATOM 2571 C CA . ARG A 1 330 ? -6.971 -45.350 6.047 1.00 69.88 330 ARG A CA 1
ATOM 2572 C C . ARG A 1 330 ? -6.888 -45.062 7.543 1.00 69.88 330 ARG A C 1
ATOM 2574 O O . ARG A 1 330 ? -6.362 -45.888 8.287 1.00 69.88 330 ARG A O 1
ATOM 2581 N N . THR A 1 331 ? -7.397 -43.918 7.989 1.00 64.12 331 THR A N 1
ATOM 2582 C CA . THR A 1 331 ? -7.667 -43.709 9.414 1.00 64.12 331 THR A CA 1
ATOM 2583 C C . THR A 1 331 ? -8.772 -44.681 9.820 1.00 64.12 331 THR A C 1
ATOM 2585 O O . THR A 1 331 ? -9.779 -44.814 9.120 1.00 64.12 331 THR A O 1
ATOM 2588 N N . SER A 1 332 ? -8.581 -45.424 10.910 1.00 57.41 332 SER A N 1
ATOM 2589 C CA . SER A 1 332 ? -9.674 -46.208 11.476 1.00 57.41 332 SER A CA 1
ATOM 2590 C C . SER A 1 332 ? -10.788 -45.237 11.859 1.00 57.41 332 SER A C 1
ATOM 2592 O O . SER A 1 332 ? -10.576 -44.282 12.606 1.00 57.41 332 SER A O 1
ATOM 2594 N N . THR A 1 333 ? -11.983 -45.443 11.312 1.00 56.34 333 THR A N 1
ATOM 2595 C CA . THR A 1 333 ? -13.172 -44.725 11.764 1.00 56.34 333 THR A CA 1
ATOM 2596 C C . THR A 1 333 ? -13.406 -45.131 13.209 1.00 56.34 333 THR A C 1
ATOM 2598 O O . THR A 1 333 ? -13.734 -46.289 13.472 1.00 56.34 333 THR A O 1
ATOM 2601 N N . THR A 1 334 ? -13.176 -44.206 14.141 1.00 54.09 334 THR A N 1
ATOM 2602 C CA . THR A 1 334 ? -13.476 -44.425 15.554 1.00 54.09 334 THR A CA 1
ATOM 2603 C C . THR A 1 334 ? -14.949 -44.826 15.647 1.00 54.09 334 THR A C 1
ATOM 2605 O O . THR A 1 334 ? -15.837 -44.082 15.226 1.00 54.09 334 THR A O 1
ATOM 2608 N N . THR A 1 335 ? -15.228 -46.055 16.075 1.00 63.91 335 THR A N 1
ATOM 2609 C CA . THR A 1 335 ? -16.597 -46.492 16.351 1.00 63.91 335 THR A CA 1
ATOM 2610 C C . THR A 1 335 ? -17.135 -45.595 17.451 1.00 63.91 335 THR A C 1
ATOM 2612 O O . THR A 1 335 ? -16.530 -45.529 18.522 1.00 63.91 335 THR A O 1
ATOM 2615 N N . ALA A 1 336 ? -18.229 -44.879 17.172 1.00 63.19 336 ALA A N 1
ATOM 2616 C CA . ALA A 1 336 ? -18.859 -43.999 18.145 1.00 63.19 336 ALA A CA 1
ATOM 2617 C C . ALA A 1 336 ? -19.079 -44.774 19.460 1.00 63.19 336 ALA A C 1
ATOM 2619 O O . ALA A 1 336 ? -19.633 -45.880 19.420 1.00 63.19 336 ALA A O 1
ATOM 2620 N N . PRO A 1 337 ? -18.603 -44.262 20.608 1.00 64.44 337 PRO A N 1
ATOM 2621 C CA . PRO A 1 337 ? -18.807 -44.931 21.882 1.00 64.44 337 PRO A CA 1
ATOM 2622 C C . PRO A 1 337 ? -20.310 -45.072 22.135 1.00 64.44 337 PRO A C 1
ATOM 2624 O O . PRO A 1 337 ? -21.087 -44.160 21.846 1.00 64.44 337 PRO A O 1
ATOM 2627 N N . LYS A 1 338 ? -20.722 -46.240 22.643 1.00 65.25 338 LYS A N 1
ATOM 2628 C CA . LYS A 1 338 ? -22.113 -46.503 23.040 1.00 65.25 338 LYS A CA 1
ATOM 2629 C C . LYS A 1 338 ? -22.593 -45.365 23.957 1.00 65.25 338 LYS A C 1
ATOM 2631 O O . LYS A 1 338 ? -21.788 -44.909 24.773 1.00 65.25 338 LYS A O 1
ATOM 2636 N N . PRO A 1 339 ? -23.852 -44.903 23.833 1.00 64.81 339 PRO A N 1
ATOM 2637 C CA . PRO A 1 339 ? -24.345 -43.788 24.633 1.00 64.81 339 PRO A CA 1
ATOM 2638 C C . PRO A 1 339 ? -24.135 -44.097 26.117 1.00 64.81 339 PRO A C 1
ATOM 2640 O O . PRO A 1 339 ? -24.558 -45.144 26.609 1.00 64.81 339 PRO A O 1
ATOM 2643 N N . SER A 1 340 ? -23.415 -43.214 26.808 1.00 71.88 340 SER A N 1
ATOM 2644 C CA . SER A 1 340 ? -23.233 -43.300 28.253 1.00 71.88 340 SER A CA 1
ATOM 2645 C C . SER A 1 340 ? -24.570 -43.046 28.947 1.00 71.88 340 SER A C 1
ATOM 2647 O O . SER A 1 340 ? -25.414 -42.324 28.417 1.00 71.88 340 SER A O 1
ATOM 2649 N N . LEU A 1 341 ? -24.754 -43.612 30.144 1.00 66.44 341 LEU A N 1
ATOM 2650 C CA . LEU A 1 341 ? -25.976 -43.446 30.948 1.00 66.44 341 LEU A CA 1
ATOM 2651 C C . LEU A 1 341 ? -26.374 -41.966 31.102 1.00 66.44 341 LEU A C 1
ATOM 2653 O O . LEU A 1 341 ? -27.544 -41.632 30.976 1.00 66.44 341 LEU A O 1
ATOM 2657 N N . SER A 1 342 ? -25.385 -41.070 31.190 1.00 76.88 342 SER A N 1
ATOM 2658 C CA . SER A 1 342 ? -25.591 -39.619 31.242 1.00 76.88 342 SER A CA 1
ATOM 2659 C C . SER A 1 342 ? -26.321 -39.025 30.030 1.00 76.88 342 SER A C 1
ATOM 2661 O O . SER A 1 342 ? -27.029 -38.034 30.166 1.00 76.88 342 SER A O 1
ATOM 2663 N N . LEU A 1 343 ? -26.153 -39.595 28.832 1.00 79.31 343 LEU A N 1
ATOM 2664 C CA . LEU A 1 343 ? -26.831 -39.128 27.619 1.00 79.31 343 LEU A CA 1
ATOM 2665 C C . LEU A 1 343 ? -28.306 -39.552 27.646 1.00 79.31 343 LEU A C 1
ATOM 2667 O O . LEU A 1 343 ? -29.178 -38.790 27.234 1.00 79.31 343 LEU A O 1
ATOM 2671 N N . LEU A 1 344 ? -28.585 -40.742 28.183 1.00 82.12 344 LEU A N 1
ATOM 2672 C CA . LEU A 1 344 ? -29.946 -41.232 28.381 1.00 82.12 344 LEU A CA 1
ATOM 2673 C C . LEU A 1 344 ? -30.679 -40.396 29.440 1.00 82.12 344 LEU A C 1
ATOM 2675 O O . LEU A 1 344 ? -31.807 -39.971 29.201 1.00 82.12 344 LEU A O 1
ATOM 2679 N N . ASP A 1 345 ? -30.003 -40.082 30.549 1.00 85.06 345 ASP A N 1
ATOM 2680 C CA . ASP A 1 345 ? -30.524 -39.197 31.595 1.00 85.06 345 ASP A CA 1
ATOM 2681 C C . ASP A 1 345 ? -30.819 -37.801 31.030 1.00 85.06 345 ASP A C 1
ATOM 2683 O O . ASP A 1 345 ? -31.905 -37.261 31.231 1.00 85.06 345 ASP A O 1
ATOM 2687 N N . GLN A 1 346 ? -29.919 -37.255 30.204 1.00 85.06 346 GLN A N 1
ATOM 2688 C CA . GLN A 1 346 ? -30.124 -35.957 29.556 1.00 85.06 346 GLN A CA 1
ATOM 2689 C C . GLN A 1 346 ? -31.288 -35.969 28.545 1.00 85.06 346 GLN A C 1
ATOM 2691 O O . GLN A 1 346 ? -31.960 -34.953 28.347 1.00 85.06 346 GLN A O 1
ATOM 2696 N N . GLN A 1 347 ? -31.546 -37.100 27.881 1.00 89.81 347 GLN A N 1
ATOM 2697 C CA . GLN A 1 347 ? -32.727 -37.265 27.028 1.00 89.81 347 GLN A CA 1
ATOM 2698 C C . GLN A 1 347 ? -34.014 -37.347 27.855 1.00 89.81 347 GLN A C 1
ATOM 2700 O O . GLN A 1 347 ? -35.020 -36.744 27.471 1.00 89.81 347 GLN A O 1
ATOM 2705 N N . LEU A 1 348 ? -33.972 -38.032 28.997 1.00 91.44 348 LEU A N 1
ATOM 2706 C CA . LEU A 1 348 ? -35.105 -38.175 29.903 1.00 91.44 348 LEU A CA 1
ATOM 2707 C C . LEU A 1 348 ? -35.475 -36.820 30.524 1.00 91.44 348 LEU A C 1
ATOM 2709 O O . LEU A 1 348 ? -36.631 -36.411 30.429 1.00 91.44 348 LEU A O 1
ATOM 2713 N N . GLU A 1 349 ? -34.500 -36.054 31.017 1.00 90.69 349 GLU A N 1
ATOM 2714 C CA . GLU A 1 349 ? -34.716 -34.697 31.537 1.00 90.69 349 GLU A CA 1
ATOM 2715 C C . GLU A 1 349 ? -35.344 -33.766 30.496 1.00 90.69 349 GLU A C 1
ATOM 2717 O O . GLU A 1 349 ? -36.316 -33.068 30.788 1.00 90.69 349 GLU A O 1
ATOM 2722 N N . ARG A 1 350 ? -34.846 -33.786 29.251 1.00 92.38 350 ARG A N 1
ATOM 2723 C CA . ARG A 1 350 ? -35.432 -32.992 28.158 1.00 92.38 350 ARG A CA 1
ATOM 2724 C C . ARG A 1 350 ? -36.875 -33.395 27.880 1.00 92.38 350 ARG A C 1
ATOM 2726 O O . ARG A 1 350 ? -37.715 -32.519 27.692 1.00 92.38 350 ARG A O 1
ATOM 2733 N N . SER A 1 351 ? -37.171 -34.695 27.873 1.00 93.88 351 SER A N 1
ATOM 2734 C CA . SER A 1 351 ? -38.538 -35.184 27.670 1.00 93.88 351 SER A CA 1
ATOM 2735 C C . SER A 1 351 ? -39.479 -34.756 28.803 1.00 93.88 351 SER A C 1
ATOM 2737 O O . SER A 1 351 ? -40.591 -34.302 28.535 1.00 93.88 351 SER A O 1
ATOM 2739 N N . MET A 1 352 ? -39.005 -34.781 30.054 1.00 91.69 352 MET A N 1
ATOM 2740 C CA . MET A 1 352 ? -39.764 -34.314 31.216 1.00 91.69 352 MET A CA 1
ATOM 2741 C C . MET A 1 352 ? -40.012 -32.806 31.173 1.00 91.69 352 MET A C 1
ATOM 2743 O O . MET A 1 352 ? -41.110 -32.355 31.495 1.00 91.69 352 MET A O 1
ATOM 2747 N N . LEU A 1 353 ? -39.025 -32.022 30.735 1.00 92.06 353 LEU A N 1
ATOM 2748 C CA . LEU A 1 353 ? -39.147 -30.569 30.607 1.00 92.06 353 LEU A CA 1
ATOM 2749 C C . LEU A 1 353 ? -40.180 -30.199 29.531 1.00 92.06 353 LEU A C 1
ATOM 2751 O O . LEU A 1 353 ? -41.041 -29.350 29.763 1.00 92.06 353 LEU A O 1
ATOM 2755 N N . VAL A 1 354 ? -40.171 -30.902 28.393 1.00 94.62 354 VAL A N 1
ATOM 2756 C CA . VAL A 1 354 ? -41.197 -30.751 27.348 1.00 94.62 354 VAL A CA 1
ATOM 2757 C C . VAL A 1 354 ? -42.580 -31.107 27.891 1.00 94.62 354 VAL A C 1
ATOM 2759 O O . VAL A 1 354 ? -43.522 -30.337 27.711 1.00 94.62 354 VAL A O 1
ATOM 2762 N N . GLN A 1 355 ? -42.711 -32.218 28.614 1.00 93.38 355 GLN A N 1
ATOM 2763 C CA . GLN A 1 355 ? -43.988 -32.630 29.191 1.00 93.38 355 GLN A CA 1
ATOM 2764 C C . GLN A 1 355 ? -44.522 -31.608 30.205 1.00 93.38 355 GLN A C 1
ATOM 2766 O O . GLN A 1 355 ? -45.702 -31.265 30.159 1.00 93.38 355 GLN A O 1
ATOM 2771 N N . ALA A 1 356 ? -43.663 -31.075 31.075 1.00 91.62 356 ALA A N 1
ATOM 2772 C CA . ALA A 1 356 ? -44.036 -30.043 32.038 1.00 91.62 356 ALA A CA 1
ATOM 2773 C C . ALA A 1 356 ? -44.483 -28.746 31.344 1.00 91.62 356 ALA A C 1
ATOM 2775 O O . ALA A 1 356 ? -45.471 -28.142 31.761 1.00 91.62 356 ALA A O 1
ATOM 2776 N N . SER A 1 357 ? -43.807 -28.354 30.257 1.00 93.31 357 SER A N 1
ATOM 2777 C CA . SER A 1 357 ? -44.187 -27.180 29.460 1.00 93.31 357 SER A CA 1
ATOM 2778 C C . SER A 1 357 ? -45.528 -27.362 28.742 1.00 93.31 357 SER A C 1
ATOM 2780 O O . SER A 1 357 ? -46.354 -26.456 28.717 1.00 93.31 357 SER A O 1
ATOM 2782 N N . LEU A 1 358 ? -45.801 -28.556 28.212 1.00 92.88 358 LEU A N 1
ATOM 2783 C CA . LEU A 1 358 ? -47.092 -28.852 27.598 1.00 92.88 358 LEU A CA 1
ATOM 2784 C C . LEU A 1 358 ? -48.199 -28.883 28.650 1.00 92.88 358 LEU A C 1
ATOM 2786 O 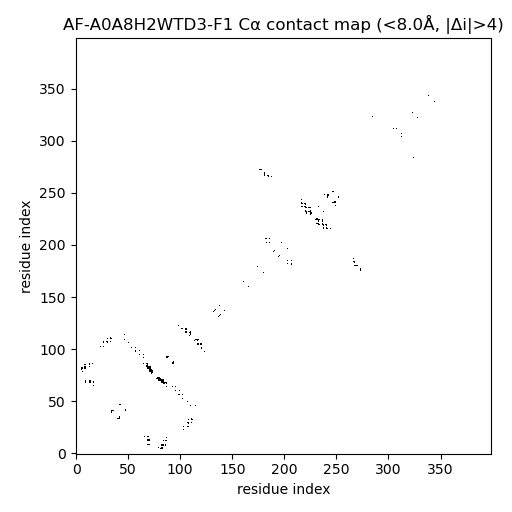O . LEU A 1 358 ? -49.276 -28.344 28.427 1.00 92.88 358 LEU A O 1
ATOM 2790 N N . GLN A 1 359 ? -47.930 -29.455 29.822 1.00 91.25 359 GLN A N 1
ATOM 2791 C CA . GLN A 1 359 ? -48.900 -29.501 30.908 1.00 91.25 359 GLN A CA 1
ATOM 2792 C C . GLN A 1 359 ? -49.212 -28.107 31.470 1.00 91.25 359 GLN A C 1
ATOM 2794 O O . GLN A 1 359 ? -50.355 -27.854 31.848 1.00 91.25 359 GLN A O 1
ATOM 2799 N N . SER A 1 360 ? -48.235 -27.195 31.525 1.00 88.25 360 SER A N 1
ATOM 2800 C CA . SER A 1 360 ? -48.488 -25.809 31.930 1.00 88.25 360 SER A CA 1
ATOM 2801 C C . SER A 1 360 ? -49.322 -25.060 30.894 1.00 88.25 360 SER A C 1
ATOM 2803 O O . SER A 1 360 ? -50.236 -24.342 31.282 1.00 88.25 360 SER A O 1
ATOM 2805 N N . ILE A 1 361 ? -49.082 -25.284 29.598 1.00 88.81 361 ILE A N 1
ATOM 2806 C CA . ILE A 1 361 ? -49.902 -24.722 28.515 1.00 88.81 361 ILE A CA 1
ATOM 2807 C C . ILE A 1 361 ? -51.338 -25.257 28.582 1.00 88.81 361 ILE A C 1
ATOM 2809 O O . ILE A 1 361 ? -52.284 -24.480 28.478 1.00 88.81 361 ILE A O 1
ATOM 2813 N N . VAL A 1 362 ? -51.524 -26.560 28.812 1.00 88.12 362 VAL A N 1
ATOM 2814 C CA . VAL A 1 362 ? -52.861 -27.164 28.968 1.00 88.12 362 VAL A CA 1
ATOM 2815 C C . VAL A 1 362 ? -53.588 -26.587 30.186 1.00 88.12 362 VAL A C 1
ATOM 2817 O O . VAL A 1 362 ? -54.740 -26.194 30.090 1.00 88.12 362 VAL A O 1
ATOM 2820 N N . LYS A 1 363 ? -52.904 -26.433 31.324 1.00 84.94 363 LYS A N 1
ATOM 2821 C CA . LYS A 1 363 ? -53.500 -25.801 32.514 1.00 84.94 363 LYS A CA 1
ATOM 2822 C C . LYS A 1 363 ? -53.817 -24.317 32.308 1.00 84.94 363 LYS A C 1
ATOM 2824 O O . LYS A 1 363 ? -54.807 -23.831 32.843 1.00 84.94 363 LYS A O 1
ATOM 2829 N N . ALA A 1 364 ? -52.981 -23.597 31.559 1.00 77.50 364 ALA A N 1
ATOM 2830 C CA . ALA A 1 364 ? -53.214 -22.194 31.224 1.00 77.50 364 ALA A CA 1
ATOM 2831 C C . ALA A 1 364 ? -54.386 -22.021 30.245 1.00 77.50 364 ALA A C 1
ATOM 2833 O O . ALA A 1 364 ? -55.095 -21.023 30.321 1.00 77.50 364 ALA A O 1
ATOM 2834 N N . THR A 1 365 ? -54.610 -22.995 29.359 1.00 79.00 365 THR A N 1
ATOM 2835 C CA . THR A 1 365 ? -55.757 -23.008 28.440 1.00 79.00 365 THR A CA 1
ATOM 2836 C C . THR A 1 365 ? -57.054 -23.416 29.143 1.00 79.00 365 THR A C 1
ATOM 2838 O O . THR A 1 365 ? -58.043 -22.717 28.964 1.00 79.00 365 THR A O 1
ATOM 2841 N N . ASP A 1 366 ? -57.042 -24.410 30.041 1.00 74.44 366 ASP A N 1
ATOM 2842 C CA . ASP A 1 366 ? -58.208 -24.764 30.882 1.00 74.44 366 ASP A CA 1
ATOM 2843 C C . ASP A 1 366 ? -58.660 -23.604 31.794 1.00 74.44 366 ASP A C 1
ATOM 2845 O O . ASP A 1 366 ? -59.845 -23.439 32.076 1.00 74.44 366 ASP A O 1
ATOM 2849 N N . ALA A 1 367 ? -57.729 -22.768 32.268 1.00 60.28 367 ALA A N 1
ATOM 2850 C CA . ALA A 1 367 ? -58.062 -21.591 33.076 1.00 60.28 367 ALA A CA 1
ATOM 2851 C C . ALA A 1 367 ? -58.670 -20.434 32.252 1.00 60.28 367 ALA A C 1
ATOM 2853 O O . ALA A 1 367 ? -59.368 -19.582 32.810 1.00 60.28 367 ALA A O 1
ATOM 2854 N N . ALA A 1 368 ? -58.421 -20.400 30.937 1.00 54.16 368 ALA A N 1
ATOM 2855 C CA . ALA A 1 368 ? -58.875 -19.341 30.035 1.00 54.16 368 ALA A CA 1
ATOM 2856 C C . ALA A 1 368 ? -60.341 -19.494 29.583 1.00 54.16 368 ALA A C 1
ATOM 2858 O O . ALA A 1 368 ? -60.918 -18.531 29.083 1.00 54.16 368 ALA A O 1
ATOM 2859 N N . ASP A 1 369 ? -60.985 -20.637 29.837 1.00 52.03 369 ASP A N 1
ATOM 2860 C CA . ASP A 1 369 ? -62.404 -20.863 29.512 1.00 52.03 369 ASP A CA 1
ATOM 2861 C C . ASP A 1 369 ? -63.383 -20.045 30.388 1.00 52.03 369 ASP A C 1
ATOM 2863 O O . ASP A 1 369 ? -64.597 -20.099 30.188 1.00 52.03 369 ASP A O 1
ATOM 2867 N N . SER A 1 370 ? -62.887 -19.234 31.337 1.00 53.22 370 SER A N 1
ATOM 2868 C CA . SER A 1 370 ? -63.716 -18.406 32.230 1.00 53.22 370 SER A CA 1
ATOM 2869 C C . SER A 1 370 ? -63.695 -16.888 31.965 1.00 53.22 370 SER A C 1
ATOM 2871 O O . SER A 1 370 ? -64.433 -16.164 32.636 1.00 53.22 370 SER A O 1
ATOM 2873 N N . THR A 1 371 ? -62.950 -16.374 30.972 1.00 44.59 371 THR A N 1
ATOM 2874 C CA . THR A 1 371 ? -62.963 -14.934 30.612 1.00 44.59 371 THR A CA 1
ATOM 2875 C C . THR A 1 371 ? -62.677 -14.665 29.120 1.00 44.59 371 THR A C 1
ATOM 2877 O O . THR A 1 371 ? -61.763 -15.257 28.550 1.00 44.59 371 THR A O 1
ATOM 2880 N N . PRO A 1 372 ? -63.402 -13.739 28.447 1.00 46.16 372 PRO A N 1
ATOM 2881 C CA . PRO A 1 372 ? -63.145 -13.429 27.042 1.00 46.16 372 PRO A CA 1
ATOM 2882 C C . PRO A 1 372 ? -61.988 -12.420 26.867 1.00 46.16 372 PRO A C 1
ATOM 2884 O O . PRO A 1 372 ? -62.083 -11.279 27.304 1.00 46.16 372 PRO A O 1
ATOM 2887 N N . GLN A 1 373 ? -60.920 -12.896 26.212 1.00 46.97 373 GLN A N 1
ATOM 2888 C CA . GLN A 1 373 ? -59.858 -12.238 25.410 1.00 46.97 373 GLN A CA 1
ATOM 2889 C C . GLN A 1 373 ? -59.367 -10.805 25.728 1.00 46.97 373 GLN A C 1
ATOM 2891 O O . GLN A 1 373 ? -60.110 -9.844 25.563 1.00 46.97 373 GLN A O 1
ATOM 2896 N N . HIS A 1 374 ? -58.040 -10.648 25.897 1.00 40.00 374 HIS A N 1
ATOM 2897 C CA . HIS A 1 374 ? -57.156 -9.969 24.917 1.00 40.00 374 HIS A CA 1
ATOM 2898 C C . HIS A 1 374 ? -55.658 -10.242 25.219 1.00 40.00 374 HIS A C 1
ATOM 2900 O O . HIS A 1 374 ? -55.255 -10.230 26.375 1.00 40.00 374 HIS A O 1
ATOM 2906 N N . ASP A 1 375 ? -54.857 -10.461 24.167 1.00 47.25 375 ASP A N 1
ATOM 2907 C CA . ASP A 1 375 ? -53.376 -10.469 24.102 1.00 47.25 375 ASP A CA 1
ATOM 2908 C C . ASP A 1 375 ? -52.548 -11.421 24.995 1.00 47.25 375 ASP A C 1
ATOM 2910 O O . ASP A 1 375 ? -52.064 -11.052 26.059 1.00 47.25 375 ASP A O 1
ATOM 2914 N N . LEU A 1 376 ? -52.217 -12.606 24.458 1.00 47.88 376 LEU A N 1
ATOM 2915 C CA . LEU A 1 376 ? -51.116 -13.466 24.945 1.00 47.88 376 LEU A CA 1
ATOM 2916 C C . LEU A 1 376 ? -50.101 -13.849 23.846 1.00 47.88 376 LEU A C 1
ATOM 2918 O O . LEU A 1 376 ? -49.294 -14.756 24.024 1.00 47.88 376 LEU A O 1
ATOM 2922 N N . LEU A 1 377 ? -50.109 -13.159 22.699 1.00 42.81 377 LEU A N 1
ATOM 2923 C CA . LEU A 1 377 ? -49.081 -13.315 21.652 1.00 42.81 377 LEU A CA 1
ATOM 2924 C C . LEU A 1 377 ? -47.947 -12.283 21.762 1.00 42.81 377 LEU A C 1
ATOM 2926 O O . LEU A 1 377 ? -47.031 -12.282 20.944 1.00 42.81 377 LEU A O 1
ATOM 2930 N N . THR A 1 378 ? -47.982 -11.419 22.775 1.00 45.81 378 THR A N 1
ATOM 2931 C CA . THR A 1 378 ? -46.928 -10.441 23.087 1.00 45.81 378 THR A CA 1
ATOM 2932 C C . THR A 1 378 ? -45.955 -10.924 24.158 1.00 45.81 378 THR A C 1
ATOM 2934 O O . THR A 1 378 ? -44.874 -10.354 24.283 1.00 45.81 378 THR A O 1
ATOM 2937 N N . GLU A 1 379 ? -46.257 -12.020 24.856 1.00 44.38 379 GLU A N 1
ATOM 2938 C CA . GLU A 1 379 ? -45.310 -12.699 25.747 1.00 44.38 379 GLU A CA 1
ATOM 2939 C C . GLU A 1 379 ? -44.581 -13.821 24.988 1.00 44.38 379 GLU A C 1
ATOM 2941 O O . GLU A 1 379 ? -44.526 -14.987 25.374 1.00 44.38 379 GLU A O 1
ATOM 2946 N N . VAL A 1 380 ? -44.031 -13.457 23.825 1.00 41.94 380 VAL A N 1
ATOM 2947 C CA . VAL A 1 380 ? -43.101 -14.310 23.088 1.00 41.94 380 VAL A CA 1
ATOM 2948 C C . VAL A 1 380 ? -41.863 -14.505 23.952 1.00 41.94 380 VAL A C 1
ATOM 2950 O O . VAL A 1 380 ? -41.093 -13.579 24.198 1.00 41.94 380 VAL A O 1
ATOM 2953 N N . VAL A 1 381 ? -41.718 -15.751 24.394 1.00 41.66 381 VAL A N 1
ATOM 2954 C CA . VAL A 1 381 ? -40.517 -16.436 24.872 1.00 41.66 381 VAL A CA 1
ATOM 2955 C C . VAL A 1 381 ? -39.237 -15.665 24.546 1.00 41.66 381 VAL A C 1
ATOM 2957 O O . VAL A 1 381 ? -38.749 -15.639 23.414 1.00 41.66 381 VAL A O 1
ATOM 2960 N N . ASN A 1 382 ? -38.688 -15.051 25.587 1.00 41.88 382 ASN A N 1
ATOM 2961 C CA . ASN A 1 382 ? -37.383 -14.424 25.586 1.00 41.88 382 ASN A CA 1
ATOM 2962 C C . ASN A 1 382 ? -36.302 -15.514 25.453 1.00 41.88 382 ASN A C 1
ATOM 2964 O O . ASN A 1 382 ? -35.875 -16.100 26.445 1.00 41.88 382 ASN A O 1
ATOM 2968 N N . TRP A 1 383 ? -35.870 -15.814 24.226 1.00 43.00 383 TRP A N 1
ATOM 2969 C CA . TRP A 1 383 ? -34.773 -16.757 23.953 1.00 43.00 383 TRP A CA 1
ATOM 2970 C C . TRP A 1 383 ? -33.378 -16.184 24.286 1.00 43.00 383 TRP A C 1
ATOM 2972 O O . TRP A 1 383 ? -32.376 -16.879 24.129 1.00 43.00 383 TRP A O 1
ATOM 2982 N N . GLU A 1 384 ? -33.282 -14.935 24.759 1.00 44.09 384 GLU A N 1
ATOM 2983 C CA . GLU A 1 384 ? -32.010 -14.233 25.001 1.00 44.09 384 GLU A CA 1
ATOM 2984 C C . GLU A 1 384 ? -31.413 -14.412 26.411 1.00 44.09 384 GLU A C 1
ATOM 2986 O O . GLU A 1 384 ? -30.353 -13.857 26.693 1.00 44.09 384 GLU A O 1
ATOM 2991 N N . THR A 1 385 ? -32.010 -15.207 27.306 1.00 41.53 385 THR A N 1
ATOM 2992 C CA . THR A 1 385 ? -31.465 -15.408 28.670 1.00 41.53 385 THR A CA 1
ATOM 2993 C C . THR A 1 385 ? -30.561 -16.633 28.840 1.00 41.53 385 THR A C 1
ATOM 2995 O O . THR A 1 385 ? -30.174 -16.956 29.965 1.00 41.53 385 THR A O 1
ATOM 2998 N N . VAL A 1 386 ? -30.127 -17.291 27.759 1.00 39.97 386 VAL A N 1
ATOM 2999 C CA . VAL A 1 386 ? -29.058 -18.298 27.859 1.00 39.97 386 VAL A CA 1
ATOM 3000 C C . VAL A 1 386 ? -27.706 -17.583 27.899 1.00 39.97 386 VAL A C 1
ATOM 3002 O O . VAL A 1 386 ? -27.268 -16.983 26.921 1.00 39.97 386 VAL A O 1
ATOM 3005 N N . GLY A 1 387 ? -27.066 -17.633 29.067 1.00 40.25 387 GLY A N 1
ATOM 3006 C CA . GLY A 1 387 ? -25.781 -17.001 29.355 1.00 40.25 387 GLY A CA 1
ATOM 3007 C C . GLY A 1 387 ? -24.601 -17.429 28.455 1.00 40.25 387 GLY A C 1
ATOM 3008 O O . GLY A 1 387 ? -24.726 -18.287 27.578 1.00 40.25 387 GLY A O 1
ATOM 3009 N N . PRO A 1 388 ? -23.413 -16.837 28.684 1.00 42.00 388 PRO A N 1
ATOM 3010 C CA . PRO A 1 388 ? -22.284 -16.780 27.746 1.00 42.00 388 PRO A CA 1
ATOM 3011 C C . PRO A 1 388 ? -21.457 -18.080 27.647 1.00 42.00 388 PRO A C 1
ATOM 3013 O O . PRO A 1 388 ? -20.235 -18.057 27.748 1.00 42.00 388 PRO A O 1
ATOM 3016 N N . GLN A 1 389 ? -22.105 -19.230 27.457 1.00 44.44 389 GLN A N 1
ATOM 3017 C CA . GLN A 1 389 ? -21.440 -20.539 27.322 1.00 44.44 389 GLN A CA 1
ATOM 3018 C C . GLN A 1 389 ? -21.877 -21.324 26.066 1.00 44.44 389 GLN A C 1
ATOM 3020 O O . GLN A 1 389 ? -21.294 -22.357 25.756 1.00 44.44 389 GLN A O 1
ATOM 3025 N N . ALA A 1 390 ? -22.875 -20.854 25.306 1.00 40.81 390 ALA A N 1
ATOM 3026 C CA . ALA A 1 390 ? -23.435 -21.611 24.175 1.00 40.81 390 ALA A CA 1
ATOM 3027 C C . ALA A 1 390 ? -22.857 -21.251 22.788 1.00 40.81 390 ALA A C 1
ATOM 3029 O O . ALA A 1 390 ? -23.167 -21.921 21.804 1.00 40.81 390 ALA A O 1
ATOM 3030 N N . THR A 1 391 ? -22.008 -20.226 22.674 1.00 42.62 391 THR A N 1
ATOM 3031 C CA . THR A 1 391 ? -21.485 -19.755 21.375 1.00 42.62 391 THR A CA 1
ATOM 3032 C C . THR A 1 391 ? -20.141 -20.365 20.967 1.00 42.62 391 THR A C 1
ATOM 3034 O O . THR A 1 391 ? -19.690 -20.125 19.849 1.00 42.62 391 THR A O 1
ATOM 3037 N N . GLU A 1 392 ? -19.512 -21.194 21.805 1.00 42.22 392 GLU A N 1
ATOM 3038 C CA . GLU A 1 392 ? -18.179 -21.748 21.513 1.00 42.22 392 GLU A CA 1
ATOM 3039 C C . GLU A 1 392 ? -18.177 -22.976 20.583 1.00 42.22 392 GLU A C 1
ATOM 3041 O O . GLU A 1 392 ? -17.147 -23.286 19.989 1.00 42.22 392 GLU A O 1
ATOM 3046 N N . ASN A 1 393 ? -19.314 -23.652 20.370 1.00 41.41 393 ASN A N 1
ATOM 3047 C CA . ASN A 1 393 ? -19.318 -24.980 19.730 1.00 41.41 393 ASN A CA 1
ATOM 3048 C C . ASN A 1 393 ? -20.004 -25.091 18.359 1.00 41.41 393 ASN A C 1
ATOM 3050 O O . ASN A 1 393 ? -20.127 -26.195 17.828 1.00 41.41 393 ASN A O 1
ATOM 3054 N N . MET A 1 394 ? -20.390 -23.990 17.709 1.00 37.28 394 MET A N 1
ATOM 3055 C CA . MET A 1 394 ? -20.937 -24.052 16.344 1.00 37.28 394 MET A CA 1
ATOM 3056 C C . MET A 1 394 ? -19.881 -23.708 15.290 1.00 37.28 394 MET A C 1
ATOM 3058 O O . MET A 1 394 ? -19.856 -22.620 14.715 1.00 37.28 394 MET A O 1
ATOM 3062 N N . LYS A 1 395 ? -19.029 -24.692 14.974 1.00 42.56 395 LYS A N 1
ATOM 3063 C CA . LYS A 1 395 ? -18.283 -24.727 13.707 1.00 42.56 395 LYS A CA 1
ATOM 3064 C C . LYS A 1 395 ? -19.284 -24.872 12.555 1.00 42.56 395 LYS A C 1
ATOM 3066 O O . LYS A 1 395 ? -19.734 -25.972 12.244 1.00 42.56 395 LYS A O 1
ATOM 3071 N N . ARG A 1 396 ? -19.642 -23.748 11.929 1.00 42.12 396 ARG A N 1
ATOM 3072 C CA . ARG A 1 396 ? -20.378 -23.717 10.659 1.00 42.12 396 ARG A CA 1
ATOM 3073 C C . ARG A 1 396 ? -19.532 -24.371 9.564 1.00 42.12 396 ARG A C 1
ATOM 3075 O O . ARG A 1 396 ? -18.502 -23.829 9.169 1.00 42.12 396 ARG A O 1
ATOM 3082 N N . TRP A 1 397 ? -19.993 -25.508 9.061 1.00 40.34 397 TRP A N 1
ATOM 3083 C CA . TRP A 1 397 ? -19.589 -26.022 7.758 1.00 40.34 397 TRP A CA 1
ATOM 3084 C C . TRP A 1 397 ? -20.402 -25.276 6.697 1.00 40.34 397 TRP A C 1
ATOM 3086 O O . TRP A 1 397 ? -21.629 -25.334 6.713 1.00 40.34 397 TRP A O 1
ATOM 3096 N N . ASN A 1 398 ? -19.724 -24.536 5.818 1.00 45.00 398 ASN A N 1
ATOM 3097 C CA . ASN A 1 398 ? -20.329 -24.028 4.588 1.00 45.00 398 ASN A CA 1
ATOM 3098 C C . ASN A 1 398 ? -20.288 -25.148 3.543 1.00 45.00 398 ASN A C 1
ATOM 3100 O O . ASN A 1 398 ? -19.204 -25.662 3.256 1.00 45.00 398 ASN A O 1
ATOM 3104 N N . ILE A 1 399 ? -21.456 -25.486 2.996 1.00 38.78 399 ILE A N 1
ATOM 3105 C CA . ILE A 1 399 ? -21.609 -26.169 1.703 1.00 38.78 399 ILE A CA 1
ATOM 3106 C C . ILE A 1 399 ? -21.694 -25.092 0.626 1.00 38.78 399 ILE A C 1
ATOM 3108 O O . ILE A 1 399 ? -22.373 -24.071 0.893 1.00 38.78 399 ILE A O 1
#

Mean predicted aligned error: 22.61 Å

Secondary structure (DSSP, 8-state):
-TTHHHHHHHHHHHHHHHHHHHHHHHHHHHHHHHHHHTT--TT-HHHHHHHHHHHHHHHHHHHHHHHHHS-EE-TTT--EEE----TTSTTHHHHHHHHHHHHHHHHHHHHHH-GGGHHHHTHHHHHHHHHHIIIIIHHHHS-SS------------S-PPPHHHHHHHHHHHT--TTHHHHHHHHHHHHHHTT-S---HHHHHHHHHHHHHHHHHHHHHHHHHHHHTT-SS--HHHHHHHHHHTT--HHHHHHHHHHHHTS-TTTS---PPPPP-PPPPPP-----------------------SSS-GGGTT--TTSPPPPPGGGTPPPP--PPPPPPHHHHHHHHHHHHHHHHHHHHHHHHHHHHTTS-----SS----GGGS-TTSSSS------

Sequence (399 aa):
MANASAKKVAAQNEVAIRNLQMGMLIANALYWILRLLFRRPLLAGGPTSLYILTFIPTVVLYRHLTSIGLPRKEPKTGALISPGEDLNQPGITEWCWDIIYVTWGCAVGSSLLGNWVWWLYLVIPGYAGFKIYTKFVGPMFFNKSGPAPVEDTTAADPSAPSKRQQKLQQRAEKGDPRVKPQQRLIQIQLRVEGFKGANQSAMDAIEQEVVSYLNDTYELAVALANNSGRSRPSAQDVLKACEDGDLSVQDLKRVMKRTAKVSRSSVPMFKPAPKRRRSPELLGSDESSAGEENPDTSKTEKKDSSNKPRTLKHLPGQLPDLPPKHSYMRTSTTTAPKPSLSLLDQQLERSMLVQASLQSIVKATDAADSTPQHDLLTEVVNWETVGPQATENMKRWNI